Protein AF-A0A2V2RQT9-F1 (afdb_monomer_lite)

Secondary structure (DSSP, 8-state):
--TTTHHHHHHHHHHHHHHHHHHHHHHGGGBT--EEEETTEEEEEEEETTTEEEEEEEEETT-TT-EEEEPPP-TTSSEEE-B-HHHHHHHHT-SEEEE-S-EES-S---TT-EEEESS-EEETTEEEE--SS--EEEEEETTS-EEEEEGGGHHHHTTTEEEEEE---TTS---EEEETTEE--S---TTS--B-EEEEEE-TTS-EEEEEEE----SS--S-TTTSPPPBPHHHHHHHHHHTT-SEEEE---GGG--EEEEETTTTEEEE-S--SSTTSS--BS-EEEEE-----SHHHHHHHHHHHHHHHHHHHHHHHHHHHHHHHHGGGSTTS--TT----HHHHHHHTT--GGGHHHHTTSTTTTTS---GGGSSBTTBSS---SS-HHHHHHHTT---GGGEE-GGGEEE--STT-EEEETTEEEEEEEETTS-EEEEE--S-HHHHHHHHHHHHHHH-TTSB--EEEETT-TT-EEEEPPTTEEES---TTPEE--HHHHHHHHHHTT-----TTTEEEEEEETTEEEEEE---TTTTGGG---SS---S---TT--HHHHHHHHHS-HHHHHHHHHHHHHS-HHHHHHHHHHHHHHHTTSTTS---HHHHHHHHHHHHHHHHHHHHHHHHHHH-TT-SS---HHHHHHHHHHHHHHHHHHHHHHHHHHHHH--

Sequence (681 aa):
MSPKFLPFFRKYFYFNFILVSSLSLNAIELENVWTPLYKGVDYRFLVKNDNIKIHQIRINNNDSDIDIFVTAPLKDGISTEALKPSTFLSQKKAQIVINGSGYSPSNLTPEGVEKICRSLAIYKGKQYAKNEKENAAFVVLKDGKKKIIKMDELPTYKKDISMAMGAWDYGGMKGLLIDNGEISLSTPKKDYEIKARSAIGISEDGGTLYLVVVEGKPRHQSIFKEFVSASFSMFELAQVMQELGCPRAMTLDAGGSSTLVVENILNNQPLVLNVPSDHKGERAVGSHIGIKAKRIESDEQLKIFRKLQENTALFDLLHRSETALNEIYMNKNDLTQLDHDDITPLDQLYERFGVSPYVDSVLNYNEQFEKNGKTFQQCFVKEDKYGLYCENPKILLKKLGIENDNYRIKADDLHYVQEKQGTIKTGSTLAQIYRDTNKIFYFVQSPKSIRNELIGSKLMSLILGPERTADVKIIEDRPEMIAARMIKGFQLKRDLSGKNVIGSADLDIAMDFLGLTNRSGFNIGHIEVNSKTLTPARVDYSYSFLYEEKDLHSNSDTQDPLDLRLLFSTFKKHSRAEILPTLKKIAEMGDEQIFVEVLRCWTVLSEYNNLSFSLKDAFKLASNLLERKELFAKVLSEIKNHQHNKYRIDVSKLKSKEKKWIEKIKEKRKKFSETLSKNGN

pLDDT: mean 75.99, std 21.32, range [26.48, 98.69]

Radius of gyration: 30.53 Å; chains: 1; bounding box: 90×67×76 Å

Foldseek 3Di:
DDPVCVVVVVVLCVVLVVLCVVCVVPLVPQAPDWDDQFVQKTWGWYDDPLFKIKIKIKGQLPDPQKDKAKFAADPVLAWFWQDFQQRVCVVVVFFKKWFFAAWPPRDFDDTRDIIGGQDFWAAQLDTRYHHPLEQWKWFQFPVRQIDIDTPVCCVVCSNGTNTMGTFDDPPSWYFKQAAQLHGDGPDPDPPAPQAWWWKWFAAPVSRMIMIMTIHDAAPFDFPCPNHHNGGDDSNVVSVVRSVVRGNIMGTGYTAQQGWMWGQQPVPRGIDTQYFRNYLLTTGRGRMMMGMHGHHDDDPSSNVVSVSSNSVSVSVNVSNNSSSVVSVVVVVVVVPPDDDPPPPPDPVVVVVVSCPDCVCVVVCVVCVVVVVPDDDPVSLADPLGPFGGPDDDLVVVCVNVVNDLPLQEDAPVQWAFDDDPPQWAQQDPWIFGWTAGPVRWIWGKTQFLALLQQQLVQLLLCLQPNCLQGFHWHAHPVCNSMITTTDRPQWDQDDDCVQAAEALPLSNQVSCLLQVNDPPDSSQKTWHDPDPRYIYIHGGGRSRGPVLCDPDDDDPDPRVQLLDCVSVLVSLVVDKPVSNLVSLVSLLPDDLCSSLVSLSSSVVVQVVDPPNDDDPSNSSVSSVSSVLNSVLSNVVSVVQVVDPPDRIGDDSVVSVVCSVVSVVVSVVSVVVVVVVVVVVPD

Structure (mmCIF, N/CA/C/O backbone):
data_AF-A0A2V2RQT9-F1
#
_entry.id   AF-A0A2V2RQT9-F1
#
loop_
_atom_site.group_PDB
_atom_site.id
_atom_site.type_symbol
_atom_site.label_atom_id
_atom_site.label_alt_id
_atom_site.label_comp_id
_atom_site.label_asym_id
_atom_site.label_entity_id
_atom_site.label_seq_id
_atom_site.pdbx_PDB_ins_code
_atom_site.Cartn_x
_atom_site.Cartn_y
_atom_site.Cartn_z
_atom_site.occupancy
_atom_site.B_iso_or_equiv
_atom_site.auth_seq_id
_atom_site.auth_comp_id
_atom_site.auth_asym_id
_atom_site.auth_atom_id
_atom_site.pdbx_PDB_model_num
ATOM 1 N N . MET A 1 1 ? 19.449 25.835 1.126 1.00 38.97 1 MET A N 1
ATOM 2 C CA . MET A 1 1 ? 19.590 24.636 1.990 1.00 38.97 1 MET A CA 1
ATOM 3 C C . MET A 1 1 ? 21.073 24.428 2.294 1.00 38.97 1 MET A C 1
ATOM 5 O O . MET A 1 1 ? 21.849 24.392 1.351 1.00 38.97 1 MET A O 1
ATOM 9 N N . SER A 1 2 ? 21.481 24.344 3.566 1.00 30.73 2 SER A N 1
ATOM 10 C CA . SER A 1 2 ? 22.893 24.124 3.942 1.00 30.73 2 SER A CA 1
ATOM 11 C C . SER A 1 2 ? 23.447 22.798 3.362 1.00 30.73 2 SER A C 1
ATOM 13 O O . SER A 1 2 ? 22.725 21.793 3.388 1.00 30.73 2 SER A O 1
ATOM 15 N N . PRO A 1 3 ? 24.717 22.747 2.895 1.00 33.91 3 PRO A N 1
ATOM 16 C CA . PRO A 1 3 ? 25.360 21.544 2.342 1.00 33.91 3 PRO A CA 1
ATOM 17 C C . PRO A 1 3 ? 25.381 20.333 3.288 1.00 33.91 3 PRO A C 1
ATOM 19 O O . PRO A 1 3 ? 25.484 19.195 2.833 1.00 33.91 3 PRO A O 1
ATOM 22 N N . LYS A 1 4 ? 25.245 20.557 4.603 1.00 37.53 4 LYS A N 1
ATOM 23 C CA . LYS A 1 4 ? 25.280 19.500 5.625 1.00 37.53 4 LYS A CA 1
ATOM 24 C C . LYS A 1 4 ? 23.975 18.688 5.721 1.00 37.53 4 LYS A C 1
ATOM 26 O O . LYS A 1 4 ? 24.007 17.561 6.198 1.00 37.53 4 LYS A O 1
ATOM 31 N N . PHE A 1 5 ? 22.850 19.203 5.209 1.00 33.25 5 PHE A N 1
ATOM 32 C CA . PHE A 1 5 ? 21.525 18.554 5.299 1.00 33.25 5 PHE A CA 1
ATOM 33 C C . PHE A 1 5 ? 21.096 17.779 4.040 1.00 33.25 5 PHE A C 1
ATOM 35 O O . PHE A 1 5 ? 20.153 16.989 4.081 1.00 33.25 5 PHE A O 1
ATOM 42 N N . LEU A 1 6 ? 21.797 17.966 2.920 1.00 33.69 6 LEU A N 1
ATOM 43 C CA . LEU A 1 6 ? 21.531 17.281 1.649 1.00 33.69 6 LEU A CA 1
ATOM 44 C C . LEU A 1 6 ? 21.689 15.738 1.709 1.00 33.69 6 LEU A C 1
ATOM 46 O O . LEU A 1 6 ? 20.911 15.036 1.060 1.00 33.69 6 LEU A O 1
ATOM 50 N N . PRO A 1 7 ? 22.643 15.172 2.481 1.00 35.53 7 PRO A N 1
ATOM 51 C CA . PRO A 1 7 ? 22.786 13.721 2.628 1.00 35.53 7 PRO A CA 1
ATOM 52 C C . PRO A 1 7 ? 21.650 13.078 3.433 1.00 35.53 7 PRO A C 1
ATOM 54 O O . PRO A 1 7 ? 21.259 11.954 3.131 1.00 35.53 7 PRO A O 1
ATOM 57 N N . PHE A 1 8 ? 21.122 13.792 4.432 1.00 36.94 8 PHE A N 1
ATOM 58 C CA . PHE A 1 8 ? 20.005 13.350 5.269 1.00 36.94 8 PHE A CA 1
ATOM 59 C C . PHE A 1 8 ? 18.717 13.256 4.445 1.00 36.94 8 PHE A C 1
ATOM 61 O O . PHE A 1 8 ? 18.100 12.196 4.381 1.00 36.94 8 PHE A O 1
ATOM 68 N N . PHE A 1 9 ? 18.405 14.315 3.688 1.00 36.09 9 PHE A N 1
ATOM 69 C CA . PHE A 1 9 ? 17.276 14.331 2.754 1.00 36.09 9 PHE A CA 1
ATOM 70 C C . PHE A 1 9 ? 17.376 13.212 1.708 1.00 36.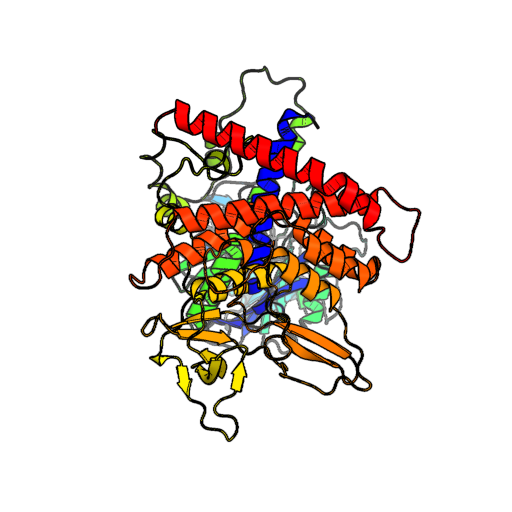09 9 PHE A C 1
ATOM 72 O O . PHE A 1 9 ? 16.396 12.529 1.448 1.00 36.09 9 PHE A O 1
ATOM 79 N N . ARG A 1 10 ? 18.568 12.965 1.143 1.00 37.94 10 ARG A N 1
ATOM 80 C CA . ARG A 1 10 ? 18.771 11.909 0.135 1.00 37.94 10 ARG A CA 1
ATOM 81 C C . ARG A 1 10 ? 18.595 10.493 0.683 1.00 37.94 10 ARG A C 1
ATOM 83 O O . ARG A 1 10 ? 17.988 9.680 -0.002 1.00 37.94 10 ARG A O 1
ATOM 90 N N . LYS A 1 11 ? 19.104 10.194 1.884 1.00 37.12 11 LYS A N 1
ATOM 91 C CA . LYS A 1 11 ? 18.948 8.872 2.522 1.00 37.12 11 LYS A CA 1
ATOM 92 C C . LYS A 1 11 ? 17.490 8.574 2.864 1.00 37.12 11 LYS A C 1
ATOM 94 O O . LYS A 1 11 ? 17.024 7.464 2.636 1.00 37.12 11 LYS A O 1
ATOM 99 N N . TYR A 1 12 ? 16.782 9.583 3.354 1.00 38.97 12 TYR A N 1
ATOM 100 C CA . TYR A 1 12 ? 15.377 9.485 3.716 1.00 38.97 12 TYR A CA 1
ATOM 101 C C . TYR A 1 12 ? 14.455 9.278 2.515 1.00 38.97 12 TYR A C 1
ATOM 103 O O . TYR A 1 12 ? 13.538 8.457 2.551 1.00 38.97 12 TYR A O 1
ATOM 111 N N . PHE A 1 13 ? 14.739 10.004 1.431 1.00 38.22 13 PHE A N 1
ATOM 112 C CA . PHE A 1 13 ? 14.027 9.873 0.167 1.00 38.22 13 PHE A CA 1
ATOM 113 C C . PHE A 1 13 ? 14.284 8.508 -0.469 1.00 38.22 13 PHE A C 1
ATOM 115 O O . PHE A 1 13 ? 13.349 7.876 -0.931 1.00 38.22 13 PHE A O 1
ATOM 122 N N . TYR A 1 14 ? 15.526 8.012 -0.427 1.00 39.66 14 TYR A N 1
ATOM 123 C CA . TYR A 1 14 ? 15.864 6.672 -0.918 1.00 39.66 14 TYR A CA 1
ATOM 124 C C . TYR A 1 14 ? 15.137 5.565 -0.145 1.00 39.66 14 TYR A C 1
ATOM 126 O O . TYR A 1 14 ? 14.605 4.651 -0.762 1.00 39.66 14 TYR A O 1
ATOM 134 N N . PHE A 1 15 ? 15.069 5.657 1.186 1.00 38.34 15 PHE A N 1
ATOM 135 C CA . PHE A 1 15 ? 14.413 4.642 2.016 1.00 38.34 15 PHE A CA 1
ATOM 136 C C . PHE A 1 15 ? 12.899 4.576 1.759 1.00 38.34 15 PHE A C 1
ATOM 138 O O . PHE A 1 15 ? 12.364 3.497 1.517 1.00 38.34 15 PHE A O 1
ATOM 145 N N . ASN A 1 16 ? 12.225 5.730 1.701 1.00 36.94 16 ASN A N 1
ATOM 146 C CA . ASN A 1 16 ? 10.794 5.799 1.392 1.00 36.94 16 ASN A CA 1
ATOM 147 C C . ASN A 1 16 ? 10.492 5.444 -0.075 1.00 36.94 16 ASN A C 1
ATOM 149 O O . ASN A 1 16 ? 9.519 4.751 -0.349 1.00 36.94 16 ASN A O 1
ATOM 153 N N . PHE A 1 17 ? 11.347 5.844 -1.022 1.00 37.59 17 PHE A N 1
ATOM 154 C CA . PHE A 1 17 ? 11.176 5.521 -2.440 1.00 37.59 17 PHE A CA 1
ATOM 155 C C . PHE A 1 17 ? 11.360 4.024 -2.721 1.00 37.59 17 PHE A C 1
ATOM 157 O O . PHE A 1 17 ? 10.607 3.466 -3.514 1.00 37.59 17 PHE A O 1
ATOM 164 N N . ILE A 1 18 ? 12.302 3.346 -2.052 1.00 37.38 18 ILE A N 1
ATOM 165 C CA . ILE A 1 18 ? 12.497 1.889 -2.155 1.00 37.38 18 ILE A CA 1
ATOM 166 C C . ILE A 1 18 ? 11.318 1.129 -1.532 1.00 37.38 18 ILE A C 1
ATOM 168 O O . ILE A 1 18 ? 10.847 0.163 -2.132 1.00 37.38 18 ILE A O 1
ATOM 172 N N . LEU A 1 19 ? 10.791 1.582 -0.389 1.00 35.44 19 LEU A N 1
ATOM 173 C CA . LEU A 1 19 ? 9.598 0.989 0.229 1.00 35.44 19 LEU A CA 1
ATOM 174 C C . LEU A 1 19 ? 8.355 1.141 -0.666 1.00 35.44 19 LEU A C 1
ATOM 176 O O . LEU A 1 19 ? 7.632 0.179 -0.897 1.00 35.44 19 LEU A O 1
ATOM 180 N N . VAL A 1 20 ? 8.143 2.333 -1.236 1.00 35.16 20 VAL A N 1
ATOM 181 C CA . VAL A 1 20 ? 7.023 2.614 -2.152 1.00 35.16 20 VAL A CA 1
ATOM 182 C C . VAL A 1 20 ? 7.145 1.809 -3.438 1.00 35.16 20 VAL A C 1
ATOM 184 O O . VAL A 1 20 ? 6.178 1.186 -3.861 1.00 35.16 20 VAL A O 1
ATOM 187 N N . SER A 1 21 ? 8.315 1.796 -4.077 1.00 32.09 21 SER A N 1
ATOM 188 C CA . SER A 1 21 ? 8.507 1.144 -5.383 1.00 32.09 21 SER A CA 1
ATOM 189 C C . SER A 1 21 ? 8.503 -0.387 -5.331 1.00 32.09 21 SER A C 1
ATOM 191 O O . SER A 1 21 ? 8.134 -1.015 -6.319 1.00 32.09 21 SER A O 1
ATOM 193 N N . SER A 1 22 ? 8.859 -0.998 -4.197 1.00 31.16 22 SER A N 1
ATOM 194 C CA . SER A 1 22 ? 8.800 -2.458 -4.020 1.00 31.16 22 SER A CA 1
ATOM 195 C C . SER A 1 22 ? 7.416 -2.978 -3.606 1.00 31.16 22 SER A C 1
ATOM 197 O O . SER A 1 22 ? 7.084 -4.112 -3.941 1.00 31.16 22 SER A O 1
ATOM 199 N N . LEU A 1 23 ? 6.584 -2.160 -2.947 1.00 37.22 23 LEU A N 1
ATOM 200 C CA . LEU A 1 23 ? 5.270 -2.576 -2.426 1.00 37.22 23 LEU A CA 1
ATOM 201 C C . LEU A 1 23 ? 4.072 -2.036 -3.231 1.00 37.22 23 LEU A C 1
ATOM 203 O O . LEU A 1 23 ? 3.000 -2.642 -3.221 1.00 37.22 23 LEU A O 1
ATOM 207 N N . SER A 1 24 ? 4.249 -0.954 -4.000 1.00 35.88 24 SER A N 1
ATOM 208 C CA . SER A 1 24 ? 3.232 -0.436 -4.939 1.00 35.88 24 SER A CA 1
ATOM 209 C C . SER A 1 24 ? 2.818 -1.447 -6.007 1.00 35.88 24 SER A C 1
ATOM 211 O O . SER A 1 24 ? 1.686 -1.396 -6.471 1.00 35.88 24 SER A O 1
ATOM 213 N N . LEU A 1 25 ? 3.675 -2.415 -6.343 1.00 33.91 25 LEU A N 1
ATOM 214 C CA . LEU A 1 25 ? 3.320 -3.509 -7.251 1.00 33.91 25 LEU A CA 1
ATOM 215 C C . LEU A 1 25 ? 2.227 -4.440 -6.688 1.00 33.91 25 LEU A C 1
ATOM 217 O O . LEU A 1 25 ? 1.512 -5.043 -7.482 1.00 33.91 25 LEU A O 1
ATOM 221 N N . ASN A 1 26 ? 2.052 -4.515 -5.360 1.00 35.12 26 ASN A N 1
ATOM 222 C CA . ASN A 1 26 ? 1.023 -5.342 -4.707 1.00 35.12 26 ASN A CA 1
ATOM 223 C C . ASN A 1 26 ? -0.183 -4.530 -4.195 1.00 35.12 26 ASN A C 1
ATOM 225 O O . ASN A 1 26 ? -1.278 -5.079 -4.073 1.00 35.12 26 ASN A O 1
ATOM 229 N N . ALA A 1 27 ? -0.021 -3.227 -3.931 1.00 39.66 27 ALA A N 1
ATOM 230 C CA . ALA A 1 27 ? -1.112 -2.351 -3.484 1.00 39.66 27 ALA A CA 1
ATOM 231 C C . ALA A 1 27 ? -2.223 -2.168 -4.544 1.00 39.66 27 ALA A C 1
ATOM 233 O O . ALA A 1 27 ? -3.376 -1.916 -4.194 1.00 39.66 27 ALA A O 1
ATOM 234 N N . ILE A 1 28 ? -1.886 -2.349 -5.827 1.00 44.91 28 ILE A N 1
ATOM 235 C CA . ILE A 1 28 ? -2.780 -2.162 -6.984 1.00 44.91 28 ILE A CA 1
ATOM 236 C C . ILE A 1 28 ? -3.925 -3.197 -7.025 1.00 44.91 28 ILE A C 1
ATOM 238 O O . ILE A 1 28 ? -4.977 -2.920 -7.593 1.00 44.91 28 ILE A O 1
ATOM 242 N N . GLU A 1 29 ? -3.793 -4.373 -6.397 1.00 45.19 29 GLU A N 1
ATOM 243 C CA . GLU A 1 29 ? -4.821 -5.429 -6.502 1.00 45.19 29 GLU A CA 1
ATOM 244 C C . GLU A 1 29 ? -6.146 -5.130 -5.767 1.00 45.19 29 GLU A C 1
ATOM 246 O O . GLU A 1 29 ? -7.151 -5.767 -6.076 1.00 45.19 29 GLU A O 1
ATOM 251 N N . LEU A 1 30 ? -6.181 -4.185 -4.815 1.00 51.25 30 LEU A N 1
ATOM 252 C CA . LEU A 1 30 ? -7.407 -3.790 -4.087 1.00 51.25 30 LEU A CA 1
ATOM 253 C C . LEU A 1 30 ? -8.024 -2.480 -4.601 1.00 51.25 30 LEU A C 1
ATOM 255 O O . LEU A 1 30 ? -9.043 -2.017 -4.077 1.00 51.25 30 LEU A O 1
ATOM 259 N N . GLU A 1 31 ? -7.408 -1.858 -5.602 1.00 61.50 31 GLU A N 1
ATOM 260 C CA . GLU A 1 31 ? -7.865 -0.577 -6.110 1.00 61.50 31 GLU A CA 1
ATOM 261 C C . GLU A 1 31 ? -9.130 -0.745 -6.960 1.00 61.50 31 GLU A C 1
ATOM 263 O O . GLU A 1 31 ? -9.191 -1.544 -7.892 1.00 61.50 31 GLU A O 1
ATOM 268 N N . ASN A 1 32 ? -10.164 0.029 -6.626 1.00 79.75 32 ASN A N 1
ATOM 269 C CA . ASN A 1 32 ? -11.441 0.082 -7.334 1.00 79.75 32 ASN A CA 1
ATOM 270 C C . ASN A 1 32 ? -12.230 -1.242 -7.390 1.00 79.75 32 ASN A C 1
ATOM 272 O O . ASN A 1 32 ? -13.081 -1.430 -8.261 1.00 79.75 32 ASN A O 1
ATOM 276 N N . VAL A 1 33 ? -12.025 -2.131 -6.413 1.00 84.62 33 VAL A N 1
ATOM 277 C CA . VAL A 1 33 ? -12.795 -3.375 -6.253 1.00 84.62 33 VAL A CA 1
ATOM 278 C C . VAL A 1 33 ? -13.489 -3.398 -4.889 1.00 84.62 33 VAL A C 1
ATOM 280 O O . VAL A 1 33 ? -12.882 -3.084 -3.866 1.00 84.62 33 VAL A O 1
ATOM 283 N N . TRP A 1 34 ? -14.775 -3.766 -4.864 1.00 92.19 34 TRP A N 1
ATOM 284 C CA . TRP A 1 34 ? -15.489 -4.037 -3.612 1.00 92.19 34 TRP A CA 1
ATOM 285 C C . TRP A 1 34 ? -15.060 -5.394 -3.057 1.00 92.19 34 TRP A C 1
ATOM 287 O O . TRP A 1 34 ? -15.258 -6.419 -3.704 1.00 92.19 34 TRP A O 1
ATOM 297 N N . THR A 1 35 ? -14.488 -5.382 -1.860 1.00 91.81 35 THR A N 1
ATOM 298 C CA . THR A 1 35 ? -13.913 -6.541 -1.179 1.00 91.81 35 THR A CA 1
ATOM 299 C C . THR A 1 35 ? -14.678 -6.809 0.116 1.00 91.81 35 THR A C 1
ATOM 301 O O . THR A 1 35 ? -14.785 -5.892 0.932 1.00 91.81 35 THR A O 1
ATOM 304 N N . PRO A 1 36 ? -15.193 -8.023 0.356 1.00 93.94 36 PRO A N 1
ATOM 305 C CA . PRO A 1 36 ? -15.933 -8.321 1.578 1.00 93.94 36 PRO A CA 1
ATOM 306 C C . PRO A 1 36 ? -15.017 -8.253 2.806 1.00 93.94 36 PRO A C 1
ATOM 308 O O . PRO A 1 36 ? -13.961 -8.880 2.833 1.00 93.94 36 PRO A O 1
ATOM 311 N N . LEU A 1 37 ? -15.404 -7.489 3.835 1.00 94.12 37 LEU A N 1
ATOM 312 C CA . LEU A 1 37 ? -14.700 -7.434 5.129 1.00 94.12 37 LEU A CA 1
ATOM 313 C C . LEU A 1 37 ? -15.399 -8.264 6.206 1.00 94.12 37 LEU A C 1
ATOM 315 O O . LEU A 1 37 ? -14.752 -8.949 6.996 1.00 94.12 37 LEU A O 1
ATOM 319 N N . TYR A 1 38 ? -16.726 -8.181 6.234 1.00 96.56 38 TYR A N 1
ATOM 320 C CA . TYR A 1 38 ? -17.600 -8.870 7.177 1.00 96.56 38 TYR A CA 1
ATOM 321 C C . TYR A 1 38 ? -18.881 -9.265 6.450 1.00 96.56 38 TYR A C 1
ATOM 323 O O . TYR A 1 38 ? -19.155 -8.785 5.349 1.00 96.56 38 TYR A O 1
ATOM 331 N N . LYS A 1 39 ? -19.700 -10.125 7.055 1.00 95.75 39 LYS A N 1
ATOM 332 C CA . LYS A 1 39 ? -20.992 -10.482 6.473 1.00 95.75 39 LYS A CA 1
ATOM 333 C C . LYS A 1 39 ? -21.827 -9.209 6.274 1.00 95.75 39 LYS A C 1
ATOM 335 O O . LYS A 1 39 ? -22.065 -8.472 7.228 1.00 95.75 39 LYS A O 1
ATOM 340 N N . GLY A 1 40 ? -22.235 -8.963 5.028 1.00 95.56 40 GLY A N 1
ATOM 341 C CA . GLY A 1 40 ? -23.015 -7.784 4.649 1.00 95.56 40 GLY A CA 1
ATOM 342 C C . GLY A 1 40 ? -22.223 -6.471 4.639 1.00 95.56 40 GLY A C 1
ATOM 343 O O . GLY A 1 40 ? -22.841 -5.411 4.582 1.00 95.56 40 GLY A O 1
ATOM 344 N N . VAL A 1 41 ? -20.886 -6.514 4.692 1.00 97.81 41 VAL A N 1
ATOM 345 C CA . VAL A 1 41 ? -20.019 -5.330 4.660 1.00 97.81 41 VAL A CA 1
ATOM 346 C C . VAL A 1 41 ? -18.887 -5.529 3.661 1.00 97.81 41 VAL A C 1
ATOM 348 O O . VAL A 1 41 ? -18.031 -6.393 3.858 1.00 97.81 41 VAL A O 1
ATOM 351 N N . ASP A 1 42 ? -18.803 -4.632 2.680 1.00 96.94 42 ASP A N 1
ATOM 352 C CA . ASP A 1 42 ? -17.682 -4.582 1.744 1.00 96.94 42 ASP A CA 1
ATOM 353 C C . ASP A 1 42 ? -16.910 -3.265 1.855 1.00 96.94 42 ASP A C 1
ATOM 355 O O . ASP A 1 42 ? -17.462 -2.213 2.186 1.00 96.94 42 ASP A O 1
ATOM 359 N N . TYR A 1 43 ? -15.629 -3.327 1.513 1.00 96.19 43 TYR A N 1
ATOM 360 C CA . TYR A 1 43 ? -14.686 -2.223 1.468 1.00 96.19 43 TYR A CA 1
ATOM 361 C C . TYR A 1 43 ? -14.171 -1.985 0.055 1.00 96.19 43 TYR A C 1
ATOM 363 O O . TYR A 1 43 ? -13.953 -2.927 -0.701 1.00 96.19 43 TYR A O 1
ATOM 371 N N . ARG A 1 44 ? -13.928 -0.723 -0.287 1.00 92.94 44 ARG A N 1
ATOM 372 C CA . ARG A 1 44 ? -13.279 -0.321 -1.531 1.00 92.94 44 ARG A CA 1
ATOM 373 C C . ARG A 1 44 ? -12.302 0.818 -1.270 1.00 92.94 44 ARG A C 1
ATOM 375 O O . ARG A 1 44 ? -12.648 1.801 -0.614 1.00 92.94 44 ARG A O 1
ATOM 382 N N . PHE A 1 45 ? -11.107 0.691 -1.835 1.00 90.12 45 PHE A N 1
ATOM 383 C CA . PHE A 1 45 ? -10.097 1.743 -1.880 1.00 90.12 45 PHE A CA 1
ATOM 384 C C . PHE A 1 45 ? -10.020 2.331 -3.292 1.00 90.12 45 PHE A C 1
ATOM 386 O O . PHE A 1 45 ? -10.059 1.584 -4.268 1.00 90.12 45 PHE A O 1
ATOM 393 N N . LEU A 1 46 ? -9.931 3.654 -3.416 1.00 84.25 46 LEU A N 1
ATOM 394 C CA . LEU A 1 46 ? -9.840 4.358 -4.698 1.00 84.25 46 LEU A CA 1
ATOM 395 C C . LEU A 1 46 ? -8.723 5.396 -4.655 1.00 84.25 46 LEU A C 1
ATOM 397 O O . LEU A 1 46 ? -8.611 6.122 -3.664 1.00 84.25 46 LEU A O 1
ATOM 401 N N . VAL A 1 47 ? -7.993 5.541 -5.763 1.00 79.62 47 VAL A N 1
ATOM 402 C CA . VAL A 1 47 ? -7.155 6.713 -6.025 1.00 79.62 47 VAL A CA 1
ATOM 403 C C . VAL A 1 47 ? -7.770 7.520 -7.175 1.00 79.62 47 VAL A C 1
ATOM 405 O O . VAL A 1 47 ? -7.914 7.030 -8.291 1.00 79.62 47 VAL A O 1
ATOM 408 N N . LYS A 1 48 ? -8.180 8.769 -6.918 1.00 72.69 48 LYS A N 1
ATOM 409 C CA . LYS A 1 48 ? -8.627 9.723 -7.955 1.00 72.69 48 LYS A CA 1
ATOM 410 C C . LYS A 1 48 ? -7.516 10.734 -8.255 1.00 72.69 48 LYS A C 1
ATOM 412 O O . LYS A 1 48 ? -6.812 11.154 -7.345 1.00 72.69 48 LYS A O 1
ATOM 417 N N . ASN A 1 49 ? -7.390 11.173 -9.509 1.00 66.81 49 ASN A N 1
ATOM 418 C CA . ASN A 1 49 ? -6.436 12.215 -9.935 1.00 66.81 49 ASN A CA 1
ATOM 419 C C . ASN A 1 49 ? -4.979 11.955 -9.487 1.00 66.81 49 ASN A C 1
ATOM 421 O O . ASN A 1 49 ? -4.287 12.878 -9.063 1.00 66.81 49 ASN A O 1
ATOM 425 N N . ASP A 1 50 ? -4.548 10.690 -9.535 1.00 55.25 50 ASP A N 1
ATOM 426 C CA . ASP A 1 50 ? -3.209 10.183 -9.184 1.00 55.25 50 ASP A CA 1
ATOM 427 C C . ASP A 1 50 ? -2.770 10.345 -7.718 1.00 55.25 50 ASP A C 1
ATOM 429 O O . ASP A 1 50 ? -1.735 9.810 -7.321 1.00 55.25 50 ASP A O 1
ATOM 433 N N . ASN A 1 51 ? -3.545 11.040 -6.880 1.00 69.31 51 ASN A N 1
ATOM 434 C CA . ASN A 1 51 ? -3.168 11.276 -5.492 1.00 69.31 51 ASN A CA 1
ATOM 435 C C . ASN A 1 51 ? -4.334 11.473 -4.519 1.00 69.31 51 ASN A C 1
ATOM 437 O O . ASN A 1 51 ? -4.073 11.857 -3.401 1.00 69.31 51 ASN A O 1
ATOM 441 N N . ILE A 1 52 ? -5.604 11.260 -4.847 1.00 76.00 52 ILE A N 1
ATOM 442 C CA . ILE A 1 52 ? -6.703 11.417 -3.875 1.00 76.00 52 ILE A CA 1
ATOM 443 C C . ILE A 1 52 ? -7.126 10.043 -3.398 1.00 76.00 52 ILE A C 1
ATOM 445 O O . ILE A 1 52 ? -7.747 9.298 -4.151 1.00 76.00 52 ILE A O 1
ATOM 449 N N . LYS A 1 53 ? -6.834 9.726 -2.140 1.00 85.44 53 LYS A N 1
ATOM 450 C CA . LYS A 1 53 ? -7.133 8.420 -1.552 1.00 85.44 53 LYS A CA 1
ATOM 451 C C . LYS A 1 53 ? -8.482 8.426 -0.846 1.00 85.44 53 LYS A C 1
ATOM 453 O O . LYS A 1 53 ? -8.728 9.236 0.051 1.00 85.44 53 LYS A O 1
ATOM 458 N N . ILE A 1 54 ? -9.357 7.519 -1.265 1.00 90.75 54 ILE A N 1
ATOM 459 C CA . ILE A 1 54 ? -10.736 7.424 -0.792 1.00 90.75 54 ILE A CA 1
ATOM 460 C C . ILE A 1 54 ? -10.992 6.004 -0.299 1.00 90.75 54 ILE A C 1
ATOM 462 O O . ILE A 1 54 ? -10.807 5.029 -1.027 1.00 90.75 54 ILE A O 1
ATOM 466 N N . HIS A 1 55 ? -11.472 5.908 0.931 1.00 94.94 55 HIS A N 1
ATOM 467 C CA . HIS A 1 55 ? -11.865 4.678 1.599 1.00 94.94 55 HIS A CA 1
ATOM 468 C C . HIS A 1 55 ? -13.383 4.643 1.678 1.00 94.94 55 HIS A C 1
ATOM 470 O O . HIS A 1 55 ? -14.005 5.592 2.159 1.00 94.94 55 HIS A O 1
ATOM 476 N N . GLN A 1 56 ? -13.985 3.562 1.199 1.00 97.62 56 GLN A N 1
ATOM 477 C CA . GLN A 1 56 ? -15.432 3.411 1.158 1.00 97.62 56 GLN A CA 1
ATOM 478 C C . GLN A 1 56 ? -15.833 2.088 1.786 1.00 97.62 56 GLN A C 1
ATOM 480 O O . GLN A 1 56 ? -15.266 1.045 1.472 1.00 97.62 56 GLN A O 1
ATOM 485 N N . ILE A 1 57 ? -16.844 2.133 2.641 1.00 98.25 57 ILE A N 1
ATOM 486 C CA . ILE A 1 57 ? -17.515 0.958 3.183 1.00 98.25 57 ILE A CA 1
ATOM 487 C C . ILE A 1 57 ? -18.957 1.003 2.702 1.00 98.25 57 ILE A C 1
ATOM 489 O O . ILE A 1 57 ? -19.609 2.042 2.810 1.00 98.25 57 ILE A O 1
ATOM 493 N N . ARG A 1 58 ? -19.458 -0.120 2.190 1.00 97.62 58 ARG A N 1
ATOM 494 C CA . ARG A 1 58 ? -20.884 -0.321 1.935 1.00 97.62 58 ARG A CA 1
ATOM 495 C C . ARG A 1 58 ? -21.408 -1.413 2.853 1.00 97.62 58 ARG A C 1
ATOM 497 O O . ARG A 1 58 ? -20.755 -2.435 3.041 1.00 97.62 58 ARG A O 1
ATOM 504 N N . ILE A 1 59 ? -22.573 -1.171 3.429 1.00 97.75 59 ILE A N 1
ATOM 505 C CA . ILE A 1 59 ? -23.169 -1.984 4.484 1.00 97.75 59 ILE A CA 1
ATOM 506 C C . ILE A 1 59 ? -24.586 -2.330 4.049 1.00 97.75 59 ILE A C 1
ATOM 508 O O . ILE A 1 59 ? -25.364 -1.426 3.740 1.00 97.75 59 ILE A O 1
ATOM 512 N N . ASN A 1 60 ? -24.933 -3.614 4.053 1.00 95.44 60 ASN A N 1
ATOM 513 C CA . ASN A 1 60 ? -26.301 -4.065 3.846 1.00 95.44 60 ASN A CA 1
ATOM 514 C C . ASN A 1 60 ? -27.171 -3.606 5.025 1.00 95.44 60 ASN A C 1
ATOM 516 O O . ASN A 1 60 ? -27.149 -4.180 6.109 1.00 95.44 60 ASN A O 1
ATOM 520 N N . ASN A 1 61 ? -27.961 -2.561 4.810 1.00 88.19 61 ASN A N 1
ATOM 521 C CA . ASN A 1 61 ? -28.782 -1.923 5.832 1.00 88.19 61 ASN A CA 1
ATOM 522 C C . ASN A 1 61 ? -29.889 -2.844 6.379 1.00 88.19 61 ASN A C 1
ATOM 524 O O . ASN A 1 61 ? -30.408 -2.600 7.470 1.00 88.19 61 ASN A O 1
ATOM 528 N N . ASN A 1 62 ? -30.234 -3.890 5.621 1.00 88.44 62 ASN A N 1
ATOM 529 C CA . ASN A 1 62 ? -31.292 -4.847 5.931 1.00 88.44 62 ASN A CA 1
ATOM 530 C C . ASN A 1 62 ? -30.769 -6.158 6.549 1.00 88.44 62 ASN A C 1
ATOM 532 O O . ASN A 1 62 ? -31.576 -7.033 6.860 1.00 88.44 62 ASN A O 1
ATOM 536 N N . ASP A 1 63 ? -29.452 -6.330 6.711 1.00 91.00 63 ASP A N 1
ATOM 537 C CA . ASP A 1 63 ? -28.901 -7.537 7.336 1.00 91.00 63 ASP A CA 1
ATOM 538 C C . ASP A 1 63 ? -29.140 -7.510 8.854 1.00 91.00 63 ASP A C 1
ATOM 540 O O . ASP A 1 63 ? -28.766 -6.560 9.545 1.00 91.00 63 ASP A O 1
ATOM 544 N N . SER A 1 64 ? -29.763 -8.565 9.384 1.00 89.06 64 SER A N 1
ATOM 545 C CA . SER A 1 64 ? -30.060 -8.697 10.813 1.00 89.06 64 SER A CA 1
ATOM 546 C C . SER A 1 64 ? -28.811 -8.853 11.681 1.00 89.06 64 SER A C 1
ATOM 548 O O . SER A 1 64 ? -28.883 -8.623 12.885 1.00 89.06 64 SER A O 1
ATOM 550 N N . ASP A 1 65 ? -27.676 -9.240 11.088 1.00 91.25 65 ASP A N 1
ATOM 551 C CA . ASP A 1 65 ? -26.394 -9.367 11.789 1.00 91.25 65 ASP A CA 1
ATOM 552 C C . ASP A 1 65 ? -25.650 -8.022 11.910 1.00 91.25 65 ASP A C 1
ATOM 554 O O . ASP A 1 65 ? -24.522 -7.990 12.411 1.00 91.25 65 ASP A O 1
ATOM 558 N N . ILE A 1 66 ? -26.258 -6.918 11.453 1.00 94.44 66 ILE A N 1
ATOM 559 C CA . ILE A 1 66 ? -25.661 -5.581 11.460 1.00 94.44 66 ILE A CA 1
ATOM 560 C C . ILE A 1 66 ? -26.371 -4.668 12.462 1.00 94.44 66 ILE A C 1
ATOM 562 O O . ILE A 1 66 ? -27.517 -4.249 12.277 1.00 94.44 66 ILE A O 1
ATOM 566 N N . ASP A 1 67 ? -25.631 -4.287 13.503 1.00 94.06 67 ASP A N 1
ATOM 567 C CA . ASP A 1 67 ? -26.056 -3.311 14.508 1.00 94.06 67 ASP A CA 1
ATOM 568 C C . ASP A 1 67 ? -25.187 -2.052 14.424 1.00 94.06 67 ASP A C 1
ATOM 570 O O . ASP A 1 67 ? -23.967 -2.132 14.281 1.00 94.06 67 ASP A O 1
ATOM 574 N N . ILE A 1 68 ? -25.817 -0.881 14.506 1.00 95.19 68 ILE A N 1
ATOM 575 C CA . ILE A 1 68 ? -25.149 0.418 14.373 1.00 95.19 68 ILE A CA 1
ATOM 576 C C . ILE A 1 68 ? -25.470 1.249 15.597 1.00 95.19 68 ILE A C 1
ATOM 578 O O . ILE A 1 68 ? -26.635 1.431 15.945 1.00 95.19 68 ILE A O 1
ATOM 582 N N . PHE A 1 69 ? -24.437 1.820 16.204 1.00 96.06 69 PHE A N 1
ATOM 583 C CA . PHE A 1 69 ? -24.568 2.623 17.405 1.00 96.06 69 PHE A CA 1
ATOM 584 C C . PHE A 1 69 ? -23.679 3.863 17.367 1.00 96.06 69 PHE A C 1
ATOM 586 O O . PHE A 1 69 ? -22.709 3.948 16.617 1.00 96.06 69 PHE A O 1
ATOM 593 N N . VAL A 1 70 ? -24.027 4.841 18.198 1.00 96.62 70 VAL A N 1
ATOM 594 C CA . VAL A 1 70 ? -23.284 6.096 18.355 1.00 96.62 70 VAL A CA 1
ATOM 595 C C . VAL A 1 70 ? -22.660 6.181 19.745 1.00 96.62 70 VAL A C 1
ATOM 597 O O . VAL A 1 70 ? -22.986 5.391 20.636 1.00 96.62 70 VAL A O 1
ATOM 600 N N . THR A 1 71 ? -21.753 7.135 19.948 1.00 96.56 71 THR A N 1
ATOM 601 C CA . THR A 1 71 ? -21.175 7.413 21.270 1.00 96.56 71 THR A CA 1
ATOM 602 C C . THR A 1 71 ? -22.266 7.683 22.311 1.00 96.56 71 THR A C 1
ATOM 604 O O . THR A 1 71 ? -23.189 8.458 22.084 1.00 96.56 71 THR A O 1
ATOM 607 N N . ALA A 1 72 ? -22.161 7.021 23.461 1.00 96.38 72 ALA A N 1
ATOM 608 C CA . ALA A 1 72 ? -23.029 7.267 24.605 1.00 96.38 72 ALA A CA 1
ATOM 609 C C . ALA A 1 72 ? -22.496 8.451 25.427 1.00 96.38 72 ALA A C 1
ATOM 611 O O . ALA A 1 72 ? -21.273 8.592 25.528 1.00 96.38 72 ALA A O 1
ATOM 612 N N . PRO A 1 73 ? -23.367 9.259 26.057 1.00 96.81 73 PRO A N 1
ATOM 613 C CA . PRO A 1 73 ? -22.909 10.267 26.997 1.00 96.81 73 PRO A CA 1
ATOM 614 C C . PRO A 1 73 ? -22.324 9.616 28.257 1.00 96.81 73 PRO A C 1
ATOM 616 O O . PRO A 1 73 ? -22.663 8.480 28.612 1.00 96.81 73 PRO A O 1
ATOM 619 N N . LEU A 1 74 ? -21.472 10.365 28.948 1.00 96.06 74 LEU A N 1
ATOM 620 C CA . LEU A 1 74 ? -20.997 10.061 30.289 1.00 96.06 74 LEU A CA 1
ATOM 621 C C . LEU A 1 74 ? -22.148 10.145 31.306 1.00 96.06 74 LEU A C 1
ATOM 623 O O . LEU A 1 74 ? -23.305 10.418 30.975 1.00 96.06 74 LEU A O 1
ATOM 627 N N . LYS A 1 75 ? -21.842 9.852 32.576 1.00 93.56 75 LYS A N 1
ATOM 628 C CA . LYS A 1 75 ? -22.845 9.792 33.655 1.00 93.56 75 LYS A CA 1
ATOM 629 C C . LYS A 1 75 ? -23.582 11.116 33.874 1.00 93.56 75 LYS A C 1
ATOM 631 O O . LYS A 1 75 ? -24.721 11.092 34.330 1.00 93.56 75 LYS A O 1
ATOM 636 N N . ASP A 1 76 ? -22.955 12.239 33.534 1.00 92.12 76 ASP A N 1
ATOM 637 C CA . ASP A 1 76 ? -23.569 13.569 33.575 1.00 92.12 76 ASP A CA 1
ATOM 638 C C . ASP A 1 76 ? -24.706 13.741 32.546 1.00 92.12 76 ASP A C 1
ATOM 640 O O . ASP A 1 76 ? -25.521 14.656 32.653 1.00 92.12 76 ASP A O 1
ATOM 644 N N . GLY A 1 77 ? -24.800 12.836 31.566 1.00 91.88 77 GLY A N 1
ATOM 645 C CA . GLY A 1 77 ? -25.802 12.850 30.514 1.00 91.88 77 GLY A CA 1
ATOM 646 C C . GLY A 1 77 ? -25.622 13.967 29.489 1.00 91.88 77 GLY A C 1
ATOM 647 O O . GLY A 1 77 ? -26.595 14.251 28.793 1.00 91.88 77 GLY A O 1
ATOM 648 N N . ILE A 1 78 ? -24.441 14.593 29.410 1.00 91.38 78 ILE A N 1
ATOM 649 C CA . ILE A 1 78 ? -24.139 15.724 28.516 1.00 91.38 78 ILE A CA 1
ATOM 650 C C . ILE A 1 78 ? -22.797 15.516 27.812 1.00 91.38 78 ILE A C 1
ATOM 652 O O . ILE A 1 78 ? -22.715 15.646 26.587 1.00 91.38 78 ILE A O 1
ATOM 656 N N . SER A 1 79 ? -21.741 15.220 28.567 1.00 94.31 79 SER A N 1
ATOM 657 C CA . SER A 1 79 ? -20.400 15.058 28.018 1.00 94.31 79 SER A CA 1
ATOM 658 C C . SER A 1 79 ? -20.187 13.654 27.453 1.00 94.31 79 SER A C 1
ATOM 660 O O . SER A 1 79 ? -20.991 12.739 27.610 1.00 94.31 79 SER A O 1
ATOM 662 N N . THR A 1 80 ? -19.093 13.499 26.727 1.00 96.12 80 THR A N 1
ATOM 663 C CA . THR A 1 80 ? -18.614 12.275 26.087 1.00 96.12 80 THR A CA 1
ATOM 664 C C . THR A 1 80 ? -17.134 12.140 26.387 1.00 96.12 80 THR A C 1
ATOM 666 O O . THR A 1 80 ? -16.444 13.138 26.581 1.00 96.12 80 THR A O 1
ATOM 669 N N . GLU A 1 81 ? -16.633 10.917 26.412 1.00 95.50 81 GLU A N 1
ATOM 670 C CA . GLU A 1 81 ? -15.204 10.684 26.572 1.00 95.50 81 GLU A CA 1
ATOM 671 C C . GLU A 1 81 ? -14.484 10.893 25.237 1.00 95.50 81 GLU A C 1
ATOM 673 O O . GLU A 1 81 ? -14.909 10.366 24.206 1.00 95.50 81 GLU A O 1
ATOM 678 N N . ALA A 1 82 ? -13.389 11.653 25.250 1.00 96.12 82 ALA A N 1
ATOM 679 C CA . ALA A 1 82 ? -12.471 11.721 24.127 1.00 96.12 82 ALA A CA 1
ATOM 680 C C . ALA A 1 82 ? -11.831 10.351 23.923 1.00 96.12 82 ALA A C 1
ATOM 682 O O . ALA A 1 82 ? -11.001 9.932 24.727 1.00 96.12 82 ALA A O 1
ATOM 683 N N . LEU A 1 83 ? -12.189 9.676 22.839 1.00 96.88 83 LEU A N 1
ATOM 684 C CA . LEU A 1 83 ? -11.597 8.397 22.472 1.00 96.88 83 LEU A CA 1
ATOM 685 C C . LEU A 1 83 ? -11.106 8.472 21.040 1.00 96.88 83 LEU A C 1
ATOM 687 O O . LEU A 1 83 ? -11.684 9.148 20.191 1.00 96.88 83 LEU A O 1
ATOM 691 N N . LYS A 1 84 ? -10.002 7.796 20.780 1.00 97.31 84 LYS A N 1
ATOM 692 C CA . LYS A 1 84 ? -9.591 7.459 19.431 1.00 97.31 84 LYS A CA 1
ATOM 693 C C . LYS A 1 84 ? -10.584 6.442 18.855 1.00 97.31 84 LYS A C 1
ATOM 695 O O . LYS A 1 84 ? -11.006 5.544 19.591 1.00 97.31 84 LYS A O 1
ATOM 700 N N . PRO A 1 85 ? -10.941 6.517 17.563 1.00 98.00 85 PRO A N 1
ATOM 701 C CA . PRO A 1 85 ? -11.762 5.493 16.922 1.00 98.00 85 PRO A CA 1
ATOM 702 C C . PRO A 1 85 ? -11.248 4.055 17.116 1.00 98.00 85 PRO A C 1
ATOM 704 O O . PRO A 1 85 ? -12.063 3.163 17.351 1.00 98.00 85 PRO A O 1
ATOM 707 N N . SER A 1 86 ? -9.932 3.822 17.143 1.00 96.88 86 SER A N 1
ATOM 708 C CA . SER A 1 86 ? -9.333 2.521 17.489 1.00 96.88 86 SER A CA 1
ATOM 709 C C . SER A 1 86 ? -9.620 2.072 18.927 1.00 96.88 86 SER A C 1
ATOM 711 O O . SER A 1 86 ? -10.054 0.938 19.150 1.00 96.88 86 SER A O 1
ATOM 713 N N . THR A 1 87 ? -9.463 2.960 19.908 1.00 97.75 87 THR A N 1
ATOM 714 C CA . THR A 1 87 ? -9.811 2.690 21.309 1.00 97.75 87 THR A CA 1
ATOM 715 C C . THR A 1 87 ? -11.308 2.435 21.461 1.00 97.75 87 THR A C 1
ATOM 717 O O . THR A 1 87 ? -11.713 1.489 22.140 1.00 97.75 87 THR A O 1
ATOM 720 N N . PHE A 1 88 ? -12.148 3.229 20.791 1.00 98.06 88 PHE A N 1
ATOM 721 C CA . PHE A 1 88 ? -13.597 3.045 20.786 1.00 98.06 88 PHE A CA 1
ATOM 722 C C . PHE A 1 88 ? -13.990 1.683 20.196 1.00 98.06 88 PHE A C 1
ATOM 724 O O . PHE A 1 88 ? -14.831 0.991 20.775 1.00 98.06 88 PHE A O 1
ATOM 731 N N . LEU A 1 89 ? -13.349 1.263 19.098 1.00 98.38 89 LEU A N 1
ATOM 732 C CA . LEU A 1 89 ? -13.555 -0.047 18.476 1.00 98.38 89 LEU A CA 1
ATOM 733 C C . LEU A 1 89 ? -13.305 -1.174 19.480 1.00 98.38 89 LEU A C 1
ATOM 735 O O . LEU A 1 89 ? -14.195 -2.000 19.704 1.00 98.38 89 LEU A O 1
ATOM 739 N N . SER A 1 90 ? -12.146 -1.154 20.144 1.00 97.12 90 SER A N 1
ATOM 740 C CA . SER A 1 90 ? -11.771 -2.145 21.159 1.00 97.12 90 SER A CA 1
ATOM 741 C C . SER A 1 90 ? -12.728 -2.149 22.351 1.00 97.12 90 SER A C 1
ATOM 743 O O . SER A 1 90 ? -13.243 -3.199 22.739 1.00 97.12 90 SER A O 1
ATOM 745 N N . GLN A 1 91 ? -13.025 -0.976 22.922 1.00 96.44 91 GLN A N 1
ATOM 746 C CA . GLN A 1 91 ? -13.888 -0.866 24.102 1.00 96.44 91 GLN A CA 1
ATOM 747 C C . GLN A 1 91 ? -15.321 -1.334 23.832 1.00 96.44 91 GLN A C 1
ATOM 749 O O . GLN A 1 91 ? -15.971 -1.905 24.711 1.00 96.44 91 GLN A O 1
ATOM 754 N N . LYS A 1 92 ? -15.845 -1.066 22.631 1.00 96.69 92 LYS A N 1
ATOM 755 C CA . LYS A 1 92 ? -17.225 -1.409 22.260 1.00 96.69 92 LYS A CA 1
ATOM 756 C C . LYS A 1 92 ? -17.342 -2.753 21.543 1.00 96.69 92 LYS A C 1
ATOM 758 O O . LYS A 1 92 ? -18.469 -3.180 21.279 1.00 96.69 92 LYS A O 1
ATOM 763 N N . LYS A 1 93 ? -16.212 -3.431 21.294 1.00 96.06 93 LYS A N 1
ATOM 764 C CA . LYS A 1 93 ? -16.121 -4.686 20.531 1.00 96.06 93 LYS A CA 1
ATOM 765 C C . LYS A 1 93 ? -16.835 -4.561 19.181 1.00 96.06 93 LYS A C 1
ATOM 767 O O . LYS A 1 93 ? -17.685 -5.382 18.841 1.00 96.06 93 LYS A O 1
ATOM 772 N N . ALA A 1 94 ? -16.570 -3.454 18.491 1.00 97.62 94 ALA A N 1
ATOM 773 C CA . ALA A 1 94 ? -17.105 -3.184 17.163 1.00 97.62 94 ALA A CA 1
ATOM 774 C C . ALA A 1 94 ? -16.222 -3.828 16.090 1.00 97.62 94 ALA A C 1
ATOM 776 O O . ALA A 1 94 ? -15.044 -4.081 16.324 1.00 97.62 94 ALA A O 1
ATOM 777 N N . GLN A 1 95 ? -16.781 -4.031 14.901 1.00 97.69 95 GLN A N 1
ATOM 778 C CA . GLN A 1 95 ? -16.029 -4.478 13.728 1.00 97.69 95 GLN A CA 1
ATOM 779 C C . GLN A 1 95 ? -15.564 -3.302 12.877 1.00 97.69 95 GLN A C 1
ATOM 781 O O . GLN A 1 95 ? -14.555 -3.406 12.185 1.00 97.69 95 GLN A O 1
ATOM 786 N N . ILE A 1 96 ? -16.296 -2.187 12.910 1.00 98.50 96 ILE A N 1
ATOM 787 C CA . ILE A 1 96 ? -15.986 -0.985 12.135 1.00 98.50 96 ILE A CA 1
ATOM 788 C C . ILE A 1 96 ? -16.316 0.232 12.989 1.00 98.50 96 ILE A C 1
ATOM 790 O O . ILE A 1 96 ? -17.351 0.263 13.659 1.00 98.50 96 ILE A O 1
ATOM 794 N N . VAL A 1 97 ? -15.454 1.240 12.950 1.00 98.69 97 VAL A N 1
ATOM 795 C CA . VAL A 1 97 ? -15.691 2.544 13.565 1.00 98.69 97 VAL A CA 1
ATOM 796 C C . VAL A 1 97 ? -15.258 3.637 12.601 1.00 98.69 97 VAL A C 1
ATOM 798 O O . VAL A 1 97 ? -14.165 3.588 12.045 1.00 98.69 97 VAL A O 1
ATOM 801 N N . ILE A 1 98 ? -16.110 4.642 12.433 1.00 98.56 98 ILE A N 1
ATOM 802 C CA . ILE A 1 98 ? -15.767 5.917 11.801 1.00 98.56 98 ILE A CA 1
ATOM 803 C C . ILE A 1 98 ? -15.967 7.041 12.821 1.00 98.56 98 ILE A C 1
ATOM 805 O O . ILE A 1 98 ? -16.796 6.933 13.734 1.00 98.56 98 ILE A O 1
ATOM 809 N N . ASN A 1 99 ? -15.209 8.127 12.692 1.00 97.38 99 ASN A N 1
ATOM 810 C CA . ASN A 1 99 ? -15.453 9.331 13.483 1.00 97.38 99 ASN A CA 1
ATOM 811 C C . ASN A 1 99 ? -16.879 9.874 13.282 1.00 97.38 99 ASN A C 1
ATOM 813 O O . ASN A 1 99 ? -17.506 9.646 12.253 1.00 97.38 99 ASN A O 1
ATOM 817 N N . GLY A 1 100 ? -17.382 10.609 14.270 1.00 94.56 100 GLY A N 1
ATOM 818 C CA . GLY A 1 100 ? -18.710 11.212 14.247 1.00 94.56 100 GLY A CA 1
ATOM 819 C C . GLY A 1 100 ? -18.702 12.714 13.961 1.00 94.56 100 GLY A C 1
ATOM 820 O O . GLY A 1 100 ? -17.854 13.233 13.235 1.00 94.56 100 GLY A O 1
ATOM 821 N N . SER A 1 101 ? -19.662 13.422 14.544 1.00 91.62 101 SER A N 1
ATOM 822 C CA . SER A 1 101 ? -19.814 14.878 14.516 1.00 91.62 101 SER A CA 1
ATOM 823 C C . SER A 1 101 ? -18.760 15.655 15.304 1.00 91.62 101 SER A C 1
ATOM 825 O O . SER A 1 101 ? -18.034 15.120 16.148 1.00 91.62 101 SER A O 1
ATOM 827 N N . GLY A 1 102 ? -18.740 16.970 15.076 1.00 89.38 102 GLY A N 1
ATOM 828 C CA . GLY A 1 102 ? -17.858 17.895 15.772 1.00 89.38 102 GLY A CA 1
ATOM 829 C C . GLY A 1 102 ? -18.142 18.007 17.266 1.00 89.38 102 GLY A C 1
ATOM 830 O O . GLY A 1 102 ? -19.239 17.743 17.761 1.00 89.38 102 GLY A O 1
ATOM 831 N N . TYR A 1 103 ? -17.122 18.441 17.995 1.00 91.38 103 TYR A N 1
ATOM 832 C CA . TYR A 1 103 ? -17.109 18.451 19.452 1.00 91.38 103 TYR A CA 1
ATOM 833 C C . TYR A 1 103 ? -16.309 19.639 20.007 1.00 91.38 103 TYR A C 1
ATOM 835 O O . TYR A 1 103 ? -15.595 20.342 19.286 1.00 91.38 103 TYR A O 1
ATOM 843 N N . SER A 1 104 ? -16.442 19.871 21.312 1.00 89.00 104 SER A N 1
ATOM 844 C CA . SER A 1 104 ? -15.696 20.863 22.085 1.00 89.00 104 SER A CA 1
ATOM 845 C C . SER A 1 104 ? -15.003 20.196 23.274 1.00 89.00 104 SER A C 1
ATOM 847 O O . SER A 1 104 ? -15.660 19.413 23.949 1.00 89.00 104 SER A O 1
ATOM 849 N N . PRO A 1 105 ? -13.743 20.526 23.584 1.00 88.62 105 PRO A N 1
ATOM 850 C CA . PRO A 1 105 ? -12.865 21.394 22.808 1.00 88.62 105 PRO A CA 1
ATOM 851 C C . PRO A 1 105 ? -12.332 20.664 21.551 1.00 88.62 105 PRO A C 1
ATOM 853 O O . PRO A 1 105 ? -12.191 19.438 21.536 1.00 88.62 105 PRO A O 1
ATOM 856 N N . SER A 1 106 ? -12.111 21.411 20.461 1.00 79.75 106 SER A N 1
ATOM 857 C CA . SER A 1 106 ? -11.782 20.868 19.124 1.00 79.75 106 SER A CA 1
ATOM 858 C C . SER A 1 106 ? -10.280 20.702 18.858 1.00 79.75 106 SER A C 1
ATOM 860 O O . SER A 1 106 ? -9.882 20.224 17.798 1.00 79.75 106 SER A O 1
ATOM 862 N N . ASN A 1 107 ? -9.440 21.133 19.796 1.00 77.06 107 ASN A N 1
ATOM 863 C CA . ASN A 1 107 ? -7.993 20.942 19.782 1.00 77.06 107 ASN A CA 1
ATOM 864 C C . ASN A 1 107 ? -7.608 19.479 20.073 1.00 77.06 107 ASN A C 1
ATOM 866 O O . ASN A 1 107 ? -8.425 18.668 20.518 1.00 77.06 107 ASN A O 1
ATOM 870 N N . LEU A 1 108 ? -6.339 19.156 19.808 1.00 80.50 108 LEU A N 1
ATOM 871 C CA . LEU A 1 108 ? -5.722 17.886 20.185 1.00 80.50 108 LEU A CA 1
ATOM 872 C C . LEU A 1 108 ? -5.744 17.752 21.713 1.00 80.50 108 LEU A C 1
ATOM 874 O O . LEU A 1 108 ? -5.040 18.480 22.409 1.00 80.50 108 LEU A O 1
ATOM 878 N N . THR A 1 109 ? -6.558 16.830 22.220 1.00 84.38 109 THR A N 1
ATOM 879 C CA . THR A 1 109 ? -6.622 16.470 23.641 1.00 84.38 109 THR A CA 1
ATOM 880 C C . THR A 1 109 ? -6.229 15.003 23.818 1.00 84.38 109 THR A C 1
ATOM 882 O O . THR A 1 109 ? -6.478 14.212 22.904 1.00 84.38 109 THR A O 1
ATOM 885 N N . PRO A 1 110 ? -5.662 14.615 24.973 1.00 88.25 110 PRO A N 1
ATOM 886 C CA . PRO A 1 110 ? -5.512 13.209 25.341 1.00 88.25 110 PRO A CA 1
ATOM 887 C C . PRO A 1 110 ? -6.853 12.457 25.347 1.00 88.25 110 PRO A C 1
ATOM 889 O O . PRO A 1 110 ? -7.920 13.077 25.422 1.00 88.25 110 PRO A O 1
ATOM 892 N N . GLU A 1 111 ? -6.789 11.126 25.287 1.00 92.75 111 GLU A N 1
ATOM 893 C CA . GLU A 1 111 ? -7.956 10.279 25.553 1.00 92.75 111 GLU A CA 1
ATOM 894 C C . GLU A 1 111 ? -8.409 10.403 27.015 1.00 92.75 111 GLU A C 1
ATOM 896 O O . GLU A 1 111 ? -7.631 10.795 27.885 1.00 92.75 111 GLU A O 1
ATOM 901 N N . GLY A 1 112 ? -9.682 10.113 27.280 1.00 92.31 112 GLY A N 1
ATOM 902 C CA . GLY A 1 112 ? -10.284 10.221 28.613 1.00 92.31 112 GLY A CA 1
ATOM 903 C C . GLY A 1 112 ? -10.759 11.630 28.986 1.00 92.31 112 GLY A C 1
ATOM 904 O O . GLY A 1 112 ? -11.540 11.790 29.919 1.00 92.31 112 GLY A O 1
ATOM 905 N N . VAL A 1 113 ? -10.339 12.664 28.249 1.00 94.50 113 VAL A N 1
ATOM 906 C CA . VAL A 1 113 ? -10.796 14.044 28.478 1.00 94.50 113 VAL A CA 1
ATOM 907 C C . VAL A 1 113 ? -12.265 14.189 28.088 1.00 94.50 113 VAL A C 1
ATOM 909 O O . VAL A 1 113 ? -12.683 13.735 27.024 1.00 94.50 113 VAL A O 1
ATOM 912 N N . GLU A 1 114 ? -13.050 14.876 28.912 1.00 95.50 114 GLU A N 1
ATOM 913 C CA . GLU A 1 114 ? -14.450 15.158 28.602 1.00 95.50 114 GLU A CA 1
ATOM 914 C C . GLU A 1 114 ? -14.585 16.089 27.387 1.00 95.50 114 GLU A C 1
ATOM 916 O O . GLU A 1 114 ? -13.902 17.109 27.244 1.00 95.50 114 GLU A O 1
ATOM 921 N N . LYS A 1 115 ? -15.505 15.734 26.493 1.00 94.19 115 LYS A N 1
ATOM 922 C CA . LYS A 1 115 ? -15.875 16.491 25.301 1.00 94.19 115 LYS A CA 1
ATOM 923 C C . LYS A 1 115 ? -17.382 16.662 25.226 1.00 94.19 115 LYS A C 1
ATOM 925 O O . LYS A 1 115 ? -18.144 15.797 25.638 1.00 94.19 115 LYS A O 1
ATOM 930 N N . ILE A 1 116 ? -17.823 17.755 24.624 1.00 92.75 116 ILE A N 1
ATOM 931 C CA . ILE A 1 116 ? -19.236 18.043 24.369 1.00 92.75 116 ILE A CA 1
ATOM 932 C C . ILE A 1 116 ? -19.483 17.933 22.868 1.00 92.75 116 ILE A C 1
ATOM 934 O O . ILE A 1 116 ? -18.829 18.629 22.087 1.00 92.75 116 ILE A O 1
ATOM 938 N N . CYS A 1 117 ? -20.427 17.084 22.460 1.00 91.06 117 CYS A N 1
ATOM 939 C CA . CYS A 1 117 ? -20.894 17.025 21.074 1.00 91.06 117 CYS A CA 1
ATOM 940 C C . CYS A 1 117 ? -21.517 18.372 20.682 1.00 91.06 117 CYS A C 1
ATOM 942 O O . CYS A 1 117 ? -22.345 18.918 21.407 1.00 91.06 117 CYS A O 1
ATOM 944 N N . ARG A 1 118 ? -21.114 18.921 19.534 1.00 88.25 118 ARG A N 1
ATOM 945 C CA . ARG A 1 118 ? -21.585 20.227 19.044 1.00 88.25 118 ARG A CA 1
ATOM 946 C C . ARG A 1 118 ? -22.745 20.131 18.060 1.00 88.25 118 ARG A C 1
ATOM 948 O O . ARG A 1 118 ? -23.148 21.162 17.544 1.00 88.25 118 ARG A O 1
ATOM 955 N N . SER A 1 119 ? -23.247 18.932 17.791 1.00 88.88 119 SER A N 1
ATOM 956 C CA . SER A 1 119 ? -24.378 18.618 16.910 1.00 88.88 119 SER A CA 1
ATOM 957 C C . SER A 1 119 ? -25.483 17.900 17.697 1.00 88.88 119 SER A C 1
ATOM 959 O O . SER A 1 119 ? -25.266 17.530 18.854 1.00 88.88 119 SER A O 1
ATOM 961 N N . LEU A 1 120 ? -26.645 17.639 17.087 1.00 92.25 120 LEU A N 1
ATOM 962 C CA . LEU A 1 120 ? -27.626 16.695 17.623 1.00 92.25 120 LEU A CA 1
ATOM 963 C C . LEU A 1 120 ? -26.921 15.399 18.005 1.00 92.25 120 LEU A C 1
ATOM 965 O O . LEU A 1 120 ? -26.199 14.806 17.201 1.00 92.25 120 LEU A O 1
ATOM 969 N N . ALA A 1 121 ? -27.175 14.949 19.226 1.00 94.50 121 ALA A N 1
ATOM 970 C CA . ALA A 1 121 ? -26.771 13.630 19.656 1.00 94.50 121 ALA A CA 1
ATOM 971 C C . ALA A 1 121 ? -27.863 13.019 20.532 1.00 94.50 121 ALA A C 1
ATOM 973 O O . ALA A 1 121 ? -28.316 13.623 21.512 1.00 94.50 121 ALA A O 1
ATOM 974 N N . ILE A 1 122 ? -28.324 11.836 20.129 1.00 96.06 122 ILE A N 1
ATOM 975 C CA . ILE A 1 122 ? -29.350 11.060 20.825 1.00 96.06 122 ILE A CA 1
ATOM 976 C C . ILE A 1 122 ? -28.785 9.669 21.069 1.00 96.06 122 ILE A C 1
ATOM 978 O O . ILE A 1 122 ? -28.259 9.044 20.151 1.00 96.06 122 ILE A O 1
ATOM 982 N N . TYR A 1 123 ? -28.934 9.171 22.293 1.00 96.69 123 TYR A N 1
ATOM 983 C CA . TYR A 1 123 ? -28.573 7.807 22.651 1.00 96.69 123 TYR A CA 1
ATOM 984 C C . TYR A 1 123 ? -29.674 7.182 23.508 1.00 96.69 123 TYR A C 1
ATOM 986 O O . TYR A 1 123 ? -30.120 7.777 24.490 1.00 96.69 123 TYR A O 1
ATOM 994 N N . LYS A 1 124 ? -30.143 5.990 23.118 1.00 95.12 124 LYS A N 1
ATOM 995 C CA . LYS A 1 124 ? -31.295 5.297 23.727 1.00 95.12 124 LYS A CA 1
ATOM 996 C C . LYS A 1 124 ? -32.533 6.201 23.877 1.00 95.12 124 LYS A C 1
ATOM 998 O O . LYS A 1 124 ? -33.197 6.203 24.909 1.00 95.12 124 LYS A O 1
ATOM 1003 N N . GLY A 1 125 ? -32.812 7.013 22.857 1.00 94.75 125 GLY A N 1
ATOM 1004 C CA . GLY A 1 125 ? -33.932 7.958 22.808 1.00 94.75 125 GLY A CA 1
ATOM 1005 C C . GLY A 1 125 ? -33.759 9.220 23.661 1.00 94.75 125 GLY A C 1
ATOM 1006 O O . GLY A 1 125 ? -34.605 10.111 23.600 1.00 94.75 125 GLY A O 1
ATOM 1007 N N . LYS A 1 126 ? -32.667 9.346 24.430 1.00 94.12 126 LYS A N 1
ATOM 1008 C CA . LYS A 1 126 ? -32.361 10.546 25.213 1.00 94.12 126 LYS A CA 1
ATOM 1009 C C . LYS A 1 126 ? -31.410 11.449 24.435 1.00 94.12 126 LYS A C 1
ATOM 1011 O O . LYS A 1 126 ? -30.287 11.064 24.115 1.00 94.12 126 LYS A O 1
ATOM 1016 N N . GLN A 1 127 ? -31.868 12.661 24.143 1.00 94.50 127 GLN A N 1
ATOM 1017 C CA . GLN A 1 127 ? -31.033 13.707 23.563 1.00 94.50 127 GLN A CA 1
ATOM 1018 C C . GLN A 1 127 ? -30.082 14.262 24.631 1.00 94.50 127 GLN A C 1
ATOM 1020 O O . GLN A 1 127 ? -30.542 14.647 25.705 1.00 94.50 127 GLN A O 1
ATOM 1025 N N . TYR A 1 128 ? -28.783 14.309 24.329 1.00 94.62 128 TYR A N 1
ATOM 1026 C CA . TYR A 1 128 ? -27.747 14.833 25.232 1.00 94.62 128 TYR A CA 1
ATOM 1027 C C . TYR A 1 128 ? -26.953 16.008 24.640 1.00 94.62 128 TYR A C 1
ATOM 1029 O O . TYR A 1 128 ? -26.264 16.712 25.370 1.00 94.62 128 TYR A O 1
ATOM 1037 N N . ALA A 1 129 ? -27.097 16.272 23.338 1.00 91.19 129 ALA A N 1
ATOM 1038 C CA . ALA A 1 129 ? -26.573 17.470 22.692 1.00 91.19 129 ALA A CA 1
ATOM 1039 C C . ALA A 1 129 ? -27.600 18.067 21.718 1.00 91.19 129 ALA A C 1
ATOM 1041 O O . ALA A 1 129 ? -28.428 17.359 21.131 1.00 91.19 129 ALA A O 1
ATOM 1042 N N . LYS A 1 130 ? -27.576 19.395 21.575 1.00 84.00 130 LYS A N 1
ATOM 1043 C CA . LYS A 1 130 ? -28.437 20.162 20.668 1.00 84.00 130 LYS A CA 1
ATOM 1044 C C . LYS A 1 130 ? -27.565 21.127 19.877 1.00 84.00 130 LYS A C 1
ATOM 1046 O O . LYS A 1 130 ? -26.748 21.828 20.466 1.00 84.00 130 LYS A O 1
ATOM 1051 N N . ASN A 1 131 ? -27.800 21.216 18.575 1.00 72.62 131 ASN A N 1
ATOM 1052 C CA . ASN A 1 131 ? -27.249 22.270 17.742 1.00 72.62 131 ASN A CA 1
ATOM 1053 C C . ASN A 1 131 ? -28.340 22.831 16.844 1.00 72.62 131 ASN A C 1
ATOM 1055 O O . ASN A 1 131 ? -29.129 22.096 16.269 1.00 72.62 131 ASN A O 1
ATOM 1059 N N . GLU A 1 132 ? -28.395 24.149 16.735 1.00 62.62 132 GLU A N 1
ATOM 1060 C CA . GLU A 1 132 ? -29.420 24.834 15.943 1.00 62.62 132 GLU A CA 1
ATOM 1061 C C . GLU A 1 132 ? -28.931 25.162 14.527 1.00 62.62 132 GLU A C 1
ATOM 1063 O O . GLU A 1 132 ? -29.695 25.667 13.711 1.00 62.62 132 GLU A O 1
ATOM 1068 N N . LYS A 1 133 ? -27.654 24.882 14.228 1.00 67.44 133 LYS A N 1
ATOM 1069 C CA . LYS A 1 133 ? -27.006 25.238 12.956 1.00 67.44 133 LYS A CA 1
ATOM 1070 C C . LYS A 1 133 ? -26.813 24.069 11.990 1.00 67.44 133 LYS A C 1
ATOM 1072 O O . LYS A 1 133 ? -26.366 24.285 10.867 1.00 67.44 133 LYS A O 1
ATOM 1077 N N . GLU A 1 134 ? -27.127 22.845 12.399 1.00 74.56 134 GLU A N 1
ATOM 1078 C CA . GLU A 1 134 ? -27.096 21.690 11.500 1.00 74.56 134 GLU A CA 1
ATOM 1079 C C . GLU A 1 134 ? -28.376 21.619 10.657 1.00 74.56 134 GLU A C 1
ATOM 1081 O O . GLU A 1 134 ? -29.429 22.115 11.051 1.00 74.56 134 GLU A O 1
ATOM 1086 N N . ASN A 1 135 ? -28.299 21.010 9.478 1.00 84.00 135 ASN A N 1
ATOM 1087 C CA . ASN A 1 135 ? -29.453 20.846 8.590 1.00 84.00 135 ASN A CA 1
ATOM 1088 C C . ASN A 1 135 ? -29.792 19.383 8.293 1.00 84.00 135 ASN A C 1
ATOM 1090 O O . ASN A 1 135 ? -30.808 19.134 7.650 1.00 84.00 135 ASN A O 1
ATOM 1094 N N . ALA A 1 136 ? -28.987 18.436 8.776 1.00 92.38 136 ALA A N 1
ATOM 1095 C CA . ALA A 1 136 ? -29.242 17.012 8.634 1.00 92.38 136 ALA A CA 1
ATOM 1096 C C . ALA A 1 136 ? -28.740 16.214 9.837 1.00 92.38 136 ALA A C 1
ATOM 1098 O O . ALA A 1 136 ? -27.829 16.650 10.544 1.00 92.38 136 ALA A O 1
ATOM 1099 N N . ALA A 1 137 ? -29.315 15.032 10.030 1.00 94.69 137 ALA A N 1
ATOM 1100 C CA . ALA A 1 137 ? -28.872 14.055 11.009 1.00 94.69 137 ALA A CA 1
ATOM 1101 C C . ALA A 1 137 ? -28.995 12.632 10.460 1.00 94.69 137 ALA A C 1
ATOM 1103 O O . ALA A 1 137 ? -29.965 12.286 9.782 1.00 94.69 137 ALA A O 1
ATOM 1104 N N . PHE A 1 138 ? -28.029 11.794 10.819 1.00 96.75 138 PHE A N 1
ATOM 1105 C CA . PHE A 1 138 ? -28.140 10.351 10.707 1.00 96.75 138 PHE A CA 1
ATOM 1106 C C . PHE A 1 138 ? -28.899 9.839 11.923 1.00 96.75 138 PHE A C 1
ATOM 1108 O O . PHE A 1 138 ? -28.558 10.173 13.060 1.00 96.75 138 PHE A O 1
ATOM 1115 N N . VAL A 1 139 ? -29.932 9.037 11.688 1.00 96.44 139 VAL A N 1
ATOM 1116 C CA . VAL A 1 139 ? -30.792 8.496 12.737 1.00 96.44 139 VAL A CA 1
ATOM 1117 C C . VAL A 1 139 ? -30.926 6.989 12.602 1.00 96.44 139 VAL A C 1
ATOM 1119 O O . VAL A 1 139 ? -31.078 6.458 11.503 1.00 96.44 139 VAL A O 1
ATOM 1122 N N . VAL A 1 140 ? -30.918 6.316 13.747 1.00 96.56 140 VAL A N 1
ATOM 1123 C CA . VAL A 1 140 ? -31.289 4.913 13.915 1.00 96.56 140 VAL A CA 1
ATOM 1124 C C . VAL A 1 140 ? -32.594 4.891 14.698 1.00 96.56 140 VAL A C 1
ATOM 1126 O O . VAL A 1 140 ? -32.660 5.352 15.844 1.00 96.56 140 VAL A O 1
ATOM 1129 N N . LEU A 1 141 ? -33.649 4.391 14.067 1.00 94.69 141 LEU A N 1
ATOM 1130 C CA . LEU A 1 141 ? -34.969 4.262 14.666 1.00 94.69 141 LEU A CA 1
ATOM 1131 C C . LEU A 1 141 ? -35.031 3.045 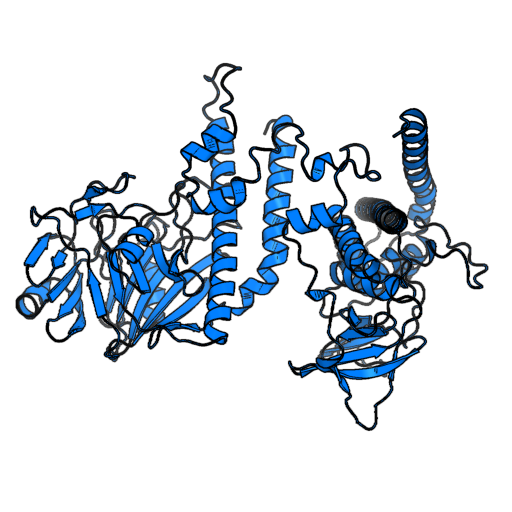15.602 1.00 94.69 141 LEU A C 1
ATOM 1133 O O . LEU A 1 141 ? -34.197 2.142 15.540 1.00 94.69 141 LEU A O 1
ATOM 1137 N N . LYS A 1 142 ? -36.032 3.012 16.483 1.00 94.19 142 LYS A N 1
ATOM 1138 C CA . LYS A 1 142 ? -36.291 1.902 17.416 1.00 94.19 142 LYS A CA 1
ATOM 1139 C C . LYS A 1 142 ? -36.574 0.575 16.709 1.00 94.19 142 LYS A C 1
ATOM 1141 O O . LYS A 1 142 ? -36.301 -0.469 17.287 1.00 94.19 142 LYS A O 1
ATOM 1146 N N . ASP A 1 143 ? -37.091 0.620 15.481 1.00 90.75 143 ASP A N 1
ATOM 1147 C CA . ASP A 1 143 ? -37.298 -0.556 14.626 1.00 90.75 143 ASP A CA 1
ATOM 1148 C C . ASP A 1 143 ? -36.017 -0.999 13.888 1.00 90.75 143 ASP A C 1
ATOM 1150 O O . ASP A 1 143 ? -36.055 -1.924 13.082 1.00 90.75 143 ASP A O 1
ATOM 1154 N N . GLY A 1 144 ? -34.881 -0.341 14.147 1.00 88.69 144 GLY A N 1
ATOM 1155 C CA . GLY A 1 144 ? -33.586 -0.648 13.549 1.00 88.69 144 GLY A CA 1
ATOM 1156 C C . GLY A 1 144 ? -33.351 -0.014 12.179 1.00 88.69 144 GLY A C 1
ATOM 1157 O O . GLY A 1 144 ? -32.241 -0.135 11.656 1.00 88.69 144 GLY A O 1
ATOM 1158 N N . LYS A 1 145 ? -34.329 0.690 11.589 1.00 90.12 145 LYS A N 1
ATOM 1159 C CA . LYS A 1 145 ? -34.131 1.381 10.306 1.00 90.12 145 LYS A CA 1
ATOM 1160 C C . LYS A 1 145 ? -33.211 2.579 10.474 1.00 90.12 145 LYS A C 1
ATOM 1162 O O . LYS A 1 145 ? -33.330 3.348 11.429 1.00 90.12 145 LYS A O 1
ATOM 1167 N N . LYS A 1 146 ? -32.323 2.769 9.502 1.00 93.25 146 LYS A N 1
ATOM 1168 C CA . LYS A 1 146 ? -31.403 3.905 9.456 1.00 93.25 146 LYS A CA 1
ATOM 1169 C C . LYS A 1 146 ? -31.826 4.888 8.370 1.00 93.25 146 LYS A C 1
ATOM 1171 O O . LYS A 1 146 ? -32.283 4.473 7.306 1.00 93.25 146 LYS A O 1
ATOM 1176 N N . LYS A 1 147 ? -31.727 6.187 8.657 1.00 93.44 147 LYS A N 1
ATOM 1177 C CA . LYS A 1 147 ? -32.131 7.277 7.755 1.00 93.44 147 LYS A CA 1
ATOM 1178 C C . LYS A 1 147 ? -31.180 8.463 7.872 1.00 93.44 147 LYS A C 1
ATOM 1180 O O . LYS A 1 147 ? -30.585 8.685 8.923 1.00 93.44 147 LYS A O 1
ATOM 1185 N N . ILE A 1 148 ? -31.111 9.258 6.808 1.00 95.81 148 ILE A N 1
ATOM 1186 C CA . ILE A 1 148 ? -30.610 10.633 6.860 1.00 95.81 148 ILE A CA 1
ATOM 1187 C C . ILE A 1 148 ? -31.822 11.546 6.731 1.00 95.81 148 ILE A C 1
ATOM 1189 O O . ILE A 1 148 ? -32.519 11.537 5.712 1.00 95.81 148 ILE A O 1
ATOM 1193 N N . ILE A 1 149 ? -32.099 12.289 7.796 1.00 94.44 149 ILE A N 1
ATOM 1194 C CA . ILE A 1 149 ? -33.227 13.214 7.868 1.00 94.44 149 ILE A CA 1
ATOM 1195 C C . ILE A 1 149 ? -32.718 14.642 7.837 1.00 94.44 149 ILE A C 1
ATOM 1197 O O . ILE A 1 149 ? -31.609 14.925 8.295 1.00 94.44 149 ILE A O 1
ATOM 1201 N N . LYS A 1 150 ? -33.547 15.547 7.335 1.00 92.62 150 LYS A N 1
ATOM 1202 C CA . LYS A 1 150 ? -33.327 16.976 7.532 1.00 92.62 150 LYS A CA 1
ATOM 1203 C C . LYS A 1 150 ? -33.782 17.383 8.932 1.00 92.62 150 LYS A C 1
ATOM 1205 O O . LYS A 1 150 ? -34.608 16.717 9.554 1.00 92.62 150 LYS A O 1
ATOM 1210 N N . MET A 1 151 ? -33.229 18.468 9.462 1.00 89.25 151 MET A N 1
ATOM 1211 C CA . MET A 1 151 ? -33.547 18.879 10.838 1.00 89.25 151 MET A CA 1
ATOM 1212 C C . MET A 1 151 ? -34.988 19.372 11.023 1.00 89.25 151 MET A C 1
ATOM 1214 O O . MET A 1 151 ? -35.526 19.255 12.122 1.00 89.25 151 MET A O 1
ATOM 1218 N N . ASP A 1 152 ? -35.633 19.865 9.967 1.00 90.06 152 ASP A N 1
ATOM 1219 C CA . ASP A 1 152 ? -37.068 20.179 9.943 1.00 90.06 152 ASP A CA 1
ATOM 1220 C C . ASP A 1 152 ? -37.956 18.922 10.019 1.00 90.06 152 ASP A C 1
ATOM 1222 O O . ASP A 1 152 ? -39.082 18.992 10.507 1.00 90.06 152 ASP A O 1
ATOM 1226 N N . GLU A 1 153 ? -37.436 17.756 9.628 1.00 93.69 153 GLU A N 1
ATOM 1227 C CA . GLU A 1 153 ? -38.100 16.453 9.755 1.00 93.69 153 GLU A CA 1
ATOM 1228 C C . GLU A 1 153 ? -37.925 15.832 11.157 1.00 93.69 153 GLU A C 1
ATOM 1230 O O . GLU A 1 153 ? -38.638 14.889 11.511 1.00 93.69 153 GLU A O 1
ATOM 1235 N N . LEU A 1 154 ? -37.009 16.349 11.990 1.00 91.75 154 LEU A N 1
ATOM 1236 C CA . LEU A 1 154 ? -36.733 15.808 13.327 1.00 91.75 154 LEU A CA 1
ATOM 1237 C C . LEU A 1 154 ? -37.989 15.675 14.210 1.00 91.75 154 LEU A C 1
ATOM 1239 O O . LEU A 1 154 ? -38.127 14.622 14.835 1.00 91.75 154 LEU A O 1
ATOM 1243 N N . PRO A 1 155 ? -38.918 16.654 14.291 1.00 92.38 155 PRO A N 1
ATOM 1244 C CA . PRO A 1 155 ? -40.127 16.527 15.108 1.00 92.38 155 PRO A CA 1
ATOM 1245 C C . PRO A 1 155 ? -40.982 15.301 14.762 1.00 92.38 155 PRO A C 1
ATOM 1247 O O . PRO A 1 155 ? -41.546 14.692 15.671 1.00 92.38 155 PRO A O 1
ATOM 1250 N N . THR A 1 156 ? -41.024 14.910 13.484 1.00 93.88 156 THR A N 1
ATOM 1251 C CA . THR A 1 156 ? -41.761 13.736 12.997 1.00 93.88 156 THR A CA 1
ATOM 1252 C C . THR A 1 156 ? -41.160 12.440 13.529 1.00 93.88 156 THR A C 1
ATOM 1254 O O . THR A 1 156 ? -41.888 11.560 13.974 1.00 93.88 156 THR A O 1
ATOM 1257 N N . TYR A 1 157 ? -39.829 12.334 13.540 1.00 92.00 157 TYR A N 1
ATOM 1258 C CA . TYR A 1 157 ? -39.128 11.107 13.932 1.00 92.00 157 TYR A CA 1
ATOM 1259 C C . TYR A 1 157 ? -38.742 11.058 15.414 1.00 92.00 157 TYR A C 1
ATOM 1261 O O . TYR A 1 157 ? -38.420 9.989 15.923 1.00 92.00 157 TYR A O 1
ATOM 1269 N N . LYS A 1 158 ? -38.763 12.187 16.137 1.00 90.56 158 LYS A N 1
ATOM 1270 C CA . LYS A 1 158 ? -38.139 12.331 17.467 1.00 90.56 158 LYS A CA 1
ATOM 1271 C C . LYS A 1 158 ? -38.526 11.243 18.470 1.00 90.56 158 LYS A C 1
ATOM 1273 O O . LYS A 1 158 ? -37.685 10.822 19.259 1.00 90.56 158 LYS A O 1
ATOM 1278 N N . LYS A 1 159 ? -39.784 10.793 18.455 1.00 93.69 159 LYS A N 1
ATOM 1279 C CA . LYS A 1 159 ? -40.288 9.756 19.372 1.00 93.69 159 LYS A CA 1
ATOM 1280 C C . LYS A 1 159 ? -39.791 8.350 19.026 1.00 93.69 159 LYS A C 1
ATOM 1282 O O . LYS A 1 159 ? -39.712 7.507 19.923 1.00 93.69 159 LYS A O 1
ATOM 1287 N N . ASP A 1 160 ? -39.430 8.118 17.771 1.00 96.38 160 ASP A N 1
ATOM 1288 C CA . ASP A 1 160 ? -39.037 6.816 17.231 1.00 96.38 160 ASP A CA 1
ATOM 1289 C C . ASP A 1 160 ? -37.523 6.671 17.089 1.00 96.38 160 ASP A C 1
ATOM 1291 O O . ASP A 1 160 ? -37.031 5.569 16.868 1.00 96.38 160 ASP A O 1
ATOM 1295 N N . ILE A 1 161 ? -36.764 7.754 17.262 1.00 96.94 161 ILE A N 1
ATOM 1296 C CA . ILE A 1 161 ? -35.302 7.725 17.251 1.00 96.94 161 ILE A CA 1
ATOM 1297 C C . ILE A 1 161 ? -34.782 7.005 18.503 1.00 96.94 161 ILE A C 1
ATOM 1299 O O . ILE A 1 161 ? -35.077 7.385 19.637 1.00 96.94 161 ILE A O 1
ATOM 1303 N N . SER A 1 162 ? -33.953 5.984 18.289 1.00 97.12 162 SER A N 1
ATOM 1304 C CA . SER A 1 162 ? -33.140 5.355 19.333 1.00 97.12 162 SER A CA 1
ATOM 1305 C C . SER A 1 162 ? -31.785 6.048 19.446 1.00 97.12 162 SER A C 1
ATOM 1307 O O . SER A 1 162 ? -31.339 6.384 20.543 1.00 97.12 162 SER A O 1
ATOM 1309 N N . MET A 1 163 ? -31.137 6.310 18.312 1.00 97.62 163 MET A N 1
ATOM 1310 C CA . MET A 1 163 ? -29.834 6.965 18.257 1.00 97.62 163 MET A CA 1
ATOM 1311 C C . MET A 1 163 ? -29.796 7.984 17.129 1.00 97.62 163 MET A C 1
ATOM 1313 O O . MET A 1 163 ? -30.401 7.769 16.082 1.00 97.62 163 MET A O 1
ATOM 1317 N N . ALA A 1 164 ? -29.089 9.090 17.328 1.00 96.19 164 ALA A N 1
ATOM 1318 C CA . ALA A 1 164 ? -28.890 10.082 16.282 1.00 96.19 164 ALA A CA 1
ATOM 1319 C C . ALA A 1 164 ? -27.558 10.794 16.431 1.00 96.19 164 ALA A C 1
ATOM 1321 O O . ALA A 1 164 ? -27.050 10.964 17.540 1.00 96.19 164 ALA A O 1
ATOM 1322 N N . MET A 1 165 ? -27.060 11.257 15.295 1.00 94.94 165 MET A N 1
ATOM 1323 C CA . MET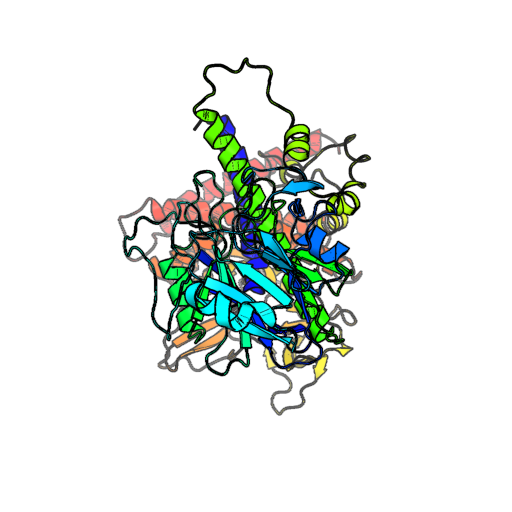 A 1 165 ? -25.857 12.054 15.181 1.00 94.94 165 MET A CA 1
ATOM 1324 C C . MET A 1 165 ? -26.069 13.116 14.099 1.00 94.94 165 MET A C 1
ATOM 1326 O O . MET A 1 165 ? -26.411 12.789 12.965 1.00 94.94 165 MET A O 1
ATOM 1330 N N . GLY A 1 166 ? -25.927 14.389 14.457 1.00 93.00 166 GLY A N 1
ATOM 1331 C CA . GLY A 1 166 ? -26.109 15.523 13.551 1.00 93.00 166 GLY A CA 1
ATOM 1332 C C . GLY A 1 166 ? -24.909 15.747 12.632 1.00 93.00 166 GLY A C 1
ATOM 1333 O O . GLY A 1 166 ? -23.773 15.441 12.984 1.00 93.00 166 GLY A O 1
ATOM 1334 N N . ALA A 1 167 ? -25.138 16.296 11.447 1.00 91.12 167 ALA A N 1
ATOM 1335 C CA . ALA A 1 167 ? -24.062 16.646 10.528 1.00 91.12 167 ALA A CA 1
ATOM 1336 C C . ALA A 1 167 ? -23.176 17.773 11.093 1.00 91.12 167 ALA A C 1
ATOM 1338 O O . ALA A 1 167 ? -23.635 18.611 11.875 1.00 91.12 167 ALA A O 1
ATOM 1339 N N . TRP A 1 168 ? -21.909 17.832 10.677 1.00 85.19 168 TRP A N 1
ATOM 1340 C CA . TRP A 1 168 ? -20.988 18.880 11.128 1.00 85.19 168 TRP A CA 1
ATOM 1341 C C . TRP A 1 168 ? -19.971 19.289 10.059 1.00 85.19 168 TRP A C 1
ATOM 1343 O O . TRP A 1 168 ? -19.349 18.432 9.443 1.00 85.19 168 TRP A O 1
ATOM 1353 N N . ASP A 1 169 ? -19.734 20.598 9.918 1.00 72.56 169 ASP A N 1
ATOM 1354 C CA . ASP A 1 169 ? -18.502 21.150 9.339 1.00 72.56 169 ASP A CA 1
ATOM 1355 C C . ASP A 1 169 ? -18.082 22.426 10.094 1.00 72.56 169 ASP A C 1
ATOM 1357 O O . ASP A 1 169 ? -18.888 23.136 10.707 1.00 72.56 169 ASP A O 1
ATOM 1361 N N . TYR A 1 170 ? -16.786 22.718 10.059 1.00 63.28 170 TYR A N 1
ATOM 1362 C CA . TYR A 1 170 ? -16.186 23.897 10.668 1.00 63.28 170 TYR A CA 1
ATOM 1363 C C . TYR A 1 170 ? -16.624 25.174 9.931 1.00 63.28 170 TYR A C 1
ATOM 1365 O O . TYR A 1 170 ? -16.632 25.220 8.705 1.00 63.28 170 TYR A O 1
ATOM 1373 N N . GLY A 1 171 ? -16.964 26.233 10.675 1.00 58.78 171 GLY A N 1
ATOM 1374 C CA . GLY A 1 171 ? -17.367 27.527 10.100 1.00 58.78 171 GLY A CA 1
ATOM 1375 C C . GLY A 1 171 ? -18.878 27.768 9.997 1.00 58.78 171 GLY A C 1
ATOM 1376 O O . GLY A 1 171 ? -19.290 28.739 9.371 1.00 58.78 171 GLY A O 1
ATOM 1377 N N . GLY A 1 172 ? -19.715 26.929 10.622 1.00 52.34 172 GLY A N 1
ATOM 1378 C CA . GLY A 1 172 ? -21.172 27.138 10.667 1.00 52.34 172 GLY A CA 1
ATOM 1379 C C . GLY A 1 172 ? -21.893 26.807 9.357 1.00 52.34 172 GLY A C 1
ATOM 1380 O O . GLY A 1 172 ? -22.993 27.301 9.120 1.00 52.34 172 GLY A O 1
ATOM 1381 N N . MET A 1 173 ? -21.258 25.999 8.507 1.00 61.94 173 MET A N 1
ATOM 1382 C CA . MET A 1 173 ? -21.810 25.545 7.236 1.00 61.94 173 MET A CA 1
ATOM 1383 C C . MET A 1 173 ? -22.813 24.413 7.450 1.00 61.94 173 MET A C 1
ATOM 1385 O O . MET A 1 173 ? -22.722 23.637 8.403 1.00 61.94 173 MET A O 1
ATOM 1389 N N . LYS A 1 174 ? -23.771 24.322 6.529 1.00 72.81 174 LYS A N 1
ATOM 1390 C CA . LYS A 1 174 ? -24.749 23.239 6.470 1.00 72.81 174 LYS A CA 1
ATOM 1391 C C . LYS A 1 174 ? -24.047 21.920 6.115 1.00 72.81 174 LYS A C 1
ATOM 1393 O O . LYS A 1 174 ? -23.251 21.891 5.185 1.00 72.81 174 LYS A O 1
ATOM 1398 N N . GLY A 1 175 ? -24.348 20.850 6.849 1.00 83.12 175 GLY A N 1
ATOM 1399 C CA . GLY A 1 175 ? -23.693 19.544 6.724 1.00 83.12 175 GLY A CA 1
ATOM 1400 C C . GLY A 1 175 ? -24.391 18.524 5.809 1.00 83.12 175 GLY A C 1
ATOM 1401 O O . GLY A 1 175 ? -23.852 17.440 5.599 1.00 83.12 175 GLY A O 1
ATOM 1402 N N . LEU A 1 176 ? -25.570 18.831 5.258 1.00 90.50 176 LEU A N 1
ATOM 1403 C CA . LEU A 1 176 ? -26.203 18.035 4.195 1.00 90.50 176 LEU A CA 1
ATOM 1404 C C . LEU A 1 176 ? -25.430 18.226 2.885 1.00 90.50 176 LEU A C 1
ATOM 1406 O O . LEU A 1 176 ? -25.301 19.349 2.404 1.00 90.50 176 LEU A O 1
ATOM 1410 N N . LEU A 1 177 ? -24.930 17.131 2.323 1.00 91.38 177 LEU A N 1
ATOM 1411 C CA . LEU A 1 177 ? -24.160 17.116 1.082 1.00 91.38 177 LEU A CA 1
ATOM 1412 C C . LEU A 1 177 ? -25.068 16.956 -0.134 1.00 91.38 177 LEU A C 1
ATOM 1414 O O . LEU A 1 177 ? -24.903 17.676 -1.114 1.00 91.38 177 LEU A O 1
ATOM 1418 N N . ILE A 1 178 ? -26.019 16.024 -0.046 1.00 94.06 178 ILE A N 1
ATOM 1419 C CA . ILE A 1 178 ? -26.968 15.678 -1.106 1.00 94.06 178 ILE A CA 1
ATOM 1420 C C . ILE A 1 178 ? -28.390 15.756 -0.542 1.00 94.06 178 ILE A C 1
ATOM 1422 O O . ILE A 1 178 ? -28.623 15.233 0.550 1.00 94.06 178 ILE A O 1
ATOM 1426 N N . ASP A 1 179 ? -29.321 16.374 -1.270 1.00 93.44 179 ASP A N 1
ATOM 1427 C CA . ASP A 1 179 ? -30.769 16.293 -1.021 1.00 93.44 179 ASP A CA 1
ATOM 1428 C C . ASP A 1 179 ? -31.489 15.961 -2.329 1.00 93.44 179 ASP A C 1
ATOM 1430 O O . ASP A 1 179 ? -31.198 16.553 -3.365 1.00 93.44 179 ASP A O 1
ATOM 1434 N N . ASN A 1 180 ? -32.414 15.001 -2.289 1.00 92.44 180 ASN A N 1
ATOM 1435 C CA . ASN A 1 180 ? -33.128 14.479 -3.460 1.00 92.44 180 ASN A CA 1
ATOM 1436 C C . ASN A 1 180 ? -32.213 14.120 -4.653 1.00 92.44 180 ASN A C 1
ATOM 1438 O O . ASN A 1 180 ? -32.575 14.333 -5.806 1.00 92.44 180 ASN A O 1
ATOM 1442 N N . GLY A 1 181 ? -31.018 13.588 -4.378 1.00 91.75 181 GLY A N 1
ATOM 1443 C CA . GLY A 1 181 ? -30.036 13.200 -5.402 1.00 91.75 181 GLY A CA 1
ATOM 1444 C C . GLY A 1 181 ? -29.203 14.355 -5.973 1.00 91.75 181 GLY A C 1
ATOM 1445 O O . GLY A 1 181 ? -28.279 14.115 -6.753 1.00 91.75 181 GLY A O 1
ATOM 1446 N N . GLU A 1 182 ? -29.457 15.595 -5.551 1.00 91.69 182 GLU A N 1
ATOM 1447 C CA . GLU A 1 182 ? -28.732 16.785 -5.994 1.00 91.69 182 GLU A CA 1
ATOM 1448 C C . GLU A 1 182 ? -27.802 17.340 -4.910 1.00 91.69 182 GLU A C 1
ATOM 1450 O O . GLU A 1 182 ? -28.073 17.262 -3.711 1.00 91.69 182 GLU A O 1
ATOM 1455 N N . ILE A 1 183 ? -26.683 17.936 -5.329 1.00 90.19 183 ILE A N 1
ATOM 1456 C CA . ILE A 1 183 ? -25.710 18.547 -4.418 1.00 90.19 183 ILE A CA 1
ATOM 1457 C C . ILE A 1 183 ? -26.336 19.764 -3.717 1.00 90.19 183 ILE A C 1
ATOM 1459 O O . ILE A 1 183 ? -26.667 20.759 -4.355 1.00 90.19 183 ILE A O 1
ATOM 1463 N N . SER A 1 184 ? -26.441 19.707 -2.386 1.00 85.69 184 SER A N 1
ATOM 1464 C CA . SER A 1 184 ? -27.182 20.658 -1.543 1.00 85.69 184 SER A CA 1
ATOM 1465 C C . SER A 1 184 ? -26.261 21.472 -0.614 1.00 85.69 184 SER A C 1
ATOM 1467 O O . SER A 1 184 ? -26.476 21.558 0.600 1.00 85.69 184 SER A O 1
ATOM 1469 N N . LEU A 1 185 ? -25.226 22.107 -1.168 1.00 77.81 185 LEU A N 1
ATOM 1470 C CA . LEU A 1 185 ? -24.271 22.911 -0.391 1.00 77.81 185 LEU A CA 1
ATOM 1471 C C . LEU A 1 185 ? -24.711 24.378 -0.280 1.00 77.81 185 LEU A C 1
ATOM 1473 O O . LEU A 1 185 ? -25.113 24.998 -1.260 1.00 77.81 185 LEU A O 1
ATOM 1477 N N . SER A 1 186 ? -24.598 24.966 0.917 1.00 61.62 186 SER A N 1
ATOM 1478 C CA . SER A 1 186 ? -25.061 26.340 1.188 1.00 61.62 186 SER A CA 1
ATOM 1479 C C . SER A 1 186 ? -24.227 27.448 0.537 1.00 61.62 186 SER A C 1
ATOM 1481 O O . SER A 1 186 ? -24.676 28.592 0.497 1.00 61.62 186 SER A O 1
ATOM 1483 N N . THR A 1 187 ? -23.029 27.143 0.032 1.00 53.66 187 THR A N 1
ATOM 1484 C CA . THR A 1 187 ? -22.209 28.103 -0.715 1.00 53.66 187 THR A CA 1
ATOM 1485 C C . THR A 1 187 ? -21.466 27.359 -1.842 1.00 53.66 187 THR A C 1
ATOM 1487 O O . THR A 1 187 ? -20.882 26.317 -1.578 1.00 53.66 187 THR A O 1
ATOM 1490 N N . PRO A 1 188 ? -21.450 27.839 -3.102 1.00 45.66 188 PRO A N 1
ATOM 1491 C CA . PRO A 1 188 ? -20.786 27.144 -4.216 1.00 45.66 188 PRO A CA 1
ATOM 1492 C C . PRO A 1 188 ? -19.314 27.547 -4.446 1.00 45.66 188 PRO A C 1
ATOM 1494 O O . PRO A 1 188 ? -18.746 27.240 -5.494 1.00 45.66 188 PRO A O 1
ATOM 1497 N N . LYS A 1 189 ? -18.668 28.288 -3.533 1.00 44.47 189 LYS A N 1
ATOM 1498 C CA . LYS A 1 189 ? -17.316 28.816 -3.797 1.00 44.47 189 LYS A CA 1
ATOM 1499 C C . LYS A 1 189 ? -16.239 27.733 -3.670 1.00 44.47 189 LYS A C 1
ATOM 1501 O O . LYS A 1 189 ? -16.136 27.069 -2.647 1.00 44.47 189 LYS A O 1
ATOM 1506 N N . LYS A 1 190 ? -15.371 27.659 -4.684 1.00 42.00 190 LYS A N 1
ATOM 1507 C CA . LYS A 1 190 ? -14.141 26.845 -4.784 1.00 42.00 190 LYS A CA 1
ATOM 1508 C C . LYS A 1 190 ? -13.090 27.075 -3.673 1.00 42.00 190 LYS A C 1
ATOM 1510 O O . LYS A 1 190 ? -12.054 26.425 -3.708 1.00 42.00 190 LYS A O 1
ATOM 1515 N N . ASP A 1 191 ? -13.357 27.935 -2.687 1.00 40.38 191 ASP A N 1
ATOM 1516 C CA . ASP A 1 191 ? -12.413 28.321 -1.622 1.00 40.38 191 ASP A CA 1
ATOM 1517 C C . ASP A 1 191 ? -12.620 27.560 -0.296 1.00 40.38 191 ASP A C 1
ATOM 1519 O O . ASP A 1 191 ? -12.117 27.970 0.751 1.00 40.38 191 ASP A O 1
ATOM 1523 N N . TYR A 1 192 ? -13.369 26.453 -0.293 1.00 53.69 192 TYR A N 1
ATOM 1524 C CA . TYR A 1 192 ? -13.491 25.623 0.907 1.00 53.69 192 TYR A CA 1
ATOM 1525 C C . TYR A 1 192 ? -12.166 24.956 1.255 1.00 53.69 192 TYR A C 1
ATOM 1527 O O . TYR A 1 192 ? -11.544 24.330 0.401 1.00 53.69 192 TYR A O 1
ATOM 1535 N N . GLU A 1 193 ? -11.785 25.040 2.533 1.00 63.81 193 GLU A N 1
ATOM 1536 C CA . GLU A 1 193 ? -10.621 24.359 3.097 1.00 63.81 193 GLU A CA 1
ATOM 1537 C C . GLU A 1 193 ? -10.528 22.916 2.583 1.00 63.81 193 GLU A C 1
ATOM 1539 O O . GLU A 1 193 ? -11.345 22.049 2.918 1.00 63.81 193 GLU A O 1
ATOM 1544 N N . ILE A 1 194 ? -9.516 22.683 1.752 1.00 72.62 194 ILE A N 1
ATOM 1545 C CA . ILE A 1 194 ? -9.113 21.374 1.258 1.00 72.62 194 ILE A CA 1
ATOM 1546 C C . ILE A 1 194 ? -8.518 20.618 2.454 1.00 72.62 194 ILE A C 1
ATOM 1548 O O . ILE A 1 194 ? -7.373 20.845 2.843 1.00 72.62 194 ILE A O 1
ATOM 1552 N N . LYS A 1 195 ? -9.299 19.726 3.071 1.00 81.25 195 LYS A N 1
ATOM 1553 C CA . LYS A 1 195 ? -8.905 18.932 4.254 1.00 81.25 195 LYS A CA 1
ATOM 1554 C C . LYS A 1 195 ? -9.415 17.498 4.154 1.00 81.25 195 LYS A C 1
ATOM 1556 O O . LYS A 1 195 ? -10.216 17.205 3.273 1.00 81.25 195 LYS A O 1
ATOM 1561 N N . ALA A 1 196 ? -8.926 16.609 5.019 1.00 88.69 196 ALA A N 1
ATOM 1562 C CA . ALA A 1 196 ? -9.478 15.257 5.135 1.00 88.69 196 ALA A CA 1
ATOM 1563 C C . ALA A 1 196 ? -10.985 15.342 5.425 1.00 88.69 196 ALA A C 1
ATOM 1565 O O . ALA A 1 196 ? -11.420 16.275 6.111 1.00 88.69 196 ALA A O 1
ATOM 1566 N N . ARG A 1 197 ? -11.780 14.420 4.883 1.00 91.44 197 ARG A N 1
ATOM 1567 C CA . ARG A 1 197 ? -13.246 14.455 4.984 1.00 91.44 197 ARG A CA 1
ATOM 1568 C C . ARG A 1 197 ? -13.803 13.087 5.350 1.00 91.44 197 ARG A C 1
ATOM 1570 O O . ARG A 1 197 ? -13.262 12.077 4.915 1.00 91.44 197 ARG A O 1
ATOM 1577 N N . SER A 1 198 ? -14.937 13.088 6.041 1.00 95.31 198 SER A N 1
ATOM 1578 C CA . SER A 1 198 ? -15.727 11.893 6.334 1.00 95.31 198 SER A CA 1
ATOM 1579 C C . SER A 1 198 ? -17.197 12.147 6.004 1.00 95.31 198 SER A C 1
ATOM 1581 O O . SER A 1 198 ? -17.699 13.249 6.226 1.00 95.31 198 SER A O 1
ATOM 1583 N N . ALA A 1 199 ? -17.904 11.148 5.483 1.00 96.81 199 ALA A N 1
ATOM 1584 C CA . ALA A 1 199 ? -19.317 11.256 5.128 1.00 96.81 199 ALA A CA 1
ATOM 1585 C C . ALA A 1 199 ? -20.078 9.949 5.349 1.00 96.81 199 ALA A C 1
ATOM 1587 O O . ALA A 1 199 ? -19.501 8.861 5.402 1.00 96.81 199 ALA A O 1
ATOM 1588 N N . ILE A 1 200 ? -21.399 10.089 5.435 1.00 98.12 200 ILE A N 1
ATOM 1589 C CA . ILE A 1 200 ? -22.357 8.990 5.514 1.00 98.12 200 ILE A CA 1
ATOM 1590 C C . ILE A 1 200 ? -23.523 9.251 4.559 1.00 98.12 200 ILE A C 1
ATOM 1592 O O . ILE A 1 200 ? -23.990 10.384 4.420 1.00 98.12 200 ILE A O 1
ATOM 1596 N N . GLY A 1 201 ? -23.980 8.205 3.878 1.00 97.75 201 GLY A N 1
ATOM 1597 C CA . GLY A 1 201 ? -25.052 8.268 2.884 1.00 97.75 201 GLY A CA 1
ATOM 1598 C C . GLY A 1 201 ? -25.851 6.979 2.853 1.00 97.75 201 GLY A C 1
ATOM 1599 O O . GLY A 1 201 ? -25.341 5.930 3.232 1.00 97.75 201 GLY A O 1
ATOM 1600 N N . ILE A 1 202 ? -27.101 7.047 2.412 1.00 96.56 202 ILE A N 1
ATOM 1601 C CA . ILE A 1 202 ? -27.939 5.863 2.206 1.00 96.56 202 ILE A CA 1
ATOM 1602 C C . ILE A 1 202 ? -28.370 5.869 0.747 1.00 96.56 202 ILE A C 1
ATOM 1604 O O . ILE A 1 202 ? -28.787 6.911 0.251 1.00 96.56 202 ILE A O 1
ATOM 1608 N N . SER A 1 203 ? -28.229 4.723 0.087 1.00 94.62 203 SER A N 1
ATOM 1609 C CA . SER A 1 203 ? -28.710 4.458 -1.279 1.00 94.62 203 SER A CA 1
ATOM 1610 C C . SER A 1 203 ? -30.209 4.718 -1.449 1.00 94.62 203 SER A C 1
ATOM 1612 O O . SER A 1 203 ? -30.975 4.706 -0.486 1.00 94.62 203 SER A O 1
ATOM 1614 N N . GLU A 1 204 ? -30.631 4.945 -2.692 1.00 91.69 204 GLU A N 1
ATOM 1615 C CA . GLU A 1 204 ? -32.022 5.259 -3.039 1.00 91.69 204 GLU A CA 1
ATOM 1616 C C . GLU A 1 204 ? -33.037 4.204 -2.585 1.00 91.69 204 GLU A C 1
ATOM 1618 O O . GLU A 1 204 ? -34.089 4.550 -2.047 1.00 91.69 204 GLU A O 1
ATOM 1623 N N . ASP A 1 205 ? -32.694 2.923 -2.712 1.00 89.62 205 ASP A N 1
ATOM 1624 C CA . ASP A 1 205 ? -33.534 1.808 -2.267 1.00 89.62 205 ASP A CA 1
ATOM 1625 C C . ASP A 1 205 ? -33.536 1.613 -0.737 1.00 89.62 205 ASP A C 1
ATOM 1627 O O . ASP A 1 205 ? -34.275 0.783 -0.204 1.00 89.62 205 ASP A O 1
ATOM 1631 N N . GLY A 1 206 ? -32.709 2.371 -0.009 1.00 90.25 206 GLY A N 1
ATOM 1632 C CA . GLY A 1 206 ? -32.519 2.245 1.431 1.00 90.25 206 GLY A CA 1
ATOM 1633 C C . GLY A 1 206 ? -31.773 0.979 1.863 1.00 90.25 206 GLY A C 1
ATOM 1634 O O . GLY A 1 206 ? -31.595 0.777 3.066 1.00 90.25 206 GLY A O 1
ATOM 1635 N N . GLY A 1 207 ? -31.344 0.129 0.927 1.00 92.31 207 GLY A N 1
ATOM 1636 C CA . GLY A 1 207 ? -30.749 -1.180 1.188 1.00 92.31 207 GLY A CA 1
ATOM 1637 C C . GLY A 1 207 ? -29.265 -1.124 1.529 1.00 92.31 207 GLY A C 1
ATOM 1638 O O . GLY A 1 207 ? -28.756 -2.018 2.199 1.00 92.31 207 GLY A O 1
ATOM 1639 N N . THR A 1 208 ? -28.578 -0.055 1.134 1.00 96.56 208 THR A N 1
ATOM 1640 C CA . THR A 1 208 ? -27.141 0.132 1.371 1.00 96.56 208 THR A CA 1
ATOM 1641 C C . THR A 1 208 ? -26.853 1.426 2.126 1.00 96.56 208 THR A C 1
ATOM 1643 O O . THR A 1 208 ? -27.252 2.509 1.689 1.00 96.56 208 THR A O 1
ATOM 1646 N N . LEU A 1 209 ? -26.119 1.316 3.234 1.00 97.50 209 LEU A N 1
ATOM 1647 C CA . LEU A 1 209 ? -25.499 2.433 3.947 1.00 97.50 209 LEU A CA 1
ATOM 1648 C C . LEU A 1 209 ? -24.031 2.554 3.516 1.00 97.50 209 LEU A C 1
ATOM 1650 O O . LEU A 1 209 ? -23.301 1.565 3.516 1.00 97.50 209 LEU A O 1
ATOM 1654 N N . TYR A 1 210 ? -23.594 3.765 3.188 1.00 98.44 210 TYR A N 1
ATOM 1655 C CA . TYR A 1 210 ? -22.224 4.074 2.797 1.00 98.44 210 TYR A CA 1
ATOM 1656 C C . TYR A 1 210 ? -21.518 4.901 3.865 1.00 98.44 210 TYR A C 1
ATOM 1658 O O . TYR A 1 210 ? -22.063 5.901 4.335 1.00 98.44 210 TYR A O 1
ATOM 1666 N N . LEU A 1 211 ? -20.283 4.519 4.186 1.00 98.56 211 LEU A N 1
ATOM 1667 C CA . LEU A 1 211 ? -19.331 5.331 4.942 1.00 98.56 211 LEU A CA 1
ATOM 1668 C C . LEU A 1 211 ? -18.164 5.673 4.024 1.00 98.56 211 LEU A C 1
ATOM 1670 O O . LEU A 1 211 ? -17.651 4.797 3.325 1.00 98.56 211 LEU A O 1
ATOM 1674 N N . VAL A 1 212 ? -17.737 6.931 4.028 1.00 98.06 212 VAL A N 1
ATOM 1675 C CA . VAL A 1 212 ? -16.641 7.404 3.179 1.00 98.06 212 VAL A CA 1
ATOM 1676 C C . VAL A 1 212 ? -15.655 8.197 4.018 1.00 98.06 212 VAL A C 1
ATOM 1678 O O . VAL A 1 212 ? -16.067 9.087 4.757 1.00 98.06 212 VAL A O 1
ATOM 1681 N N . VAL A 1 213 ? -14.363 7.907 3.864 1.00 96.50 213 VAL A N 1
ATOM 1682 C CA . VAL A 1 213 ? -13.261 8.736 4.365 1.00 96.50 213 VAL A CA 1
ATOM 1683 C C . VAL A 1 213 ? -12.339 9.089 3.207 1.00 96.50 213 VAL A C 1
ATOM 1685 O O . VAL A 1 213 ? -11.923 8.224 2.442 1.00 96.50 213 VAL A O 1
ATOM 1688 N N . VAL A 1 214 ? -12.019 10.371 3.082 1.00 91.56 214 VAL A N 1
ATOM 1689 C CA . VAL A 1 214 ? -11.045 10.903 2.130 1.00 91.56 214 VAL A CA 1
ATOM 1690 C C . VAL A 1 214 ? -9.837 11.372 2.921 1.00 91.56 214 VAL A C 1
ATOM 1692 O O . VAL A 1 214 ? -9.963 12.236 3.797 1.00 91.56 214 VAL A O 1
ATOM 1695 N N . GLU A 1 215 ? -8.670 10.815 2.609 1.00 87.94 215 GLU A N 1
ATOM 1696 C CA . GLU A 1 215 ? -7.421 11.245 3.230 1.00 87.94 215 GLU A CA 1
ATOM 1697 C C . GLU A 1 215 ? -7.102 12.692 2.847 1.00 87.94 215 GLU A C 1
ATOM 1699 O O . GLU A 1 215 ? -7.324 13.128 1.717 1.00 87.94 215 GLU A O 1
ATOM 1704 N N . GLY A 1 216 ? -6.553 13.448 3.793 1.00 73.25 216 GLY A N 1
ATOM 1705 C CA . GLY A 1 216 ? -6.156 14.833 3.566 1.00 73.25 216 GLY A CA 1
ATOM 1706 C C . GLY A 1 216 ? -4.675 15.057 3.791 1.00 73.25 216 GLY A C 1
ATOM 1707 O O . GLY A 1 216 ? -4.011 14.292 4.490 1.00 73.25 216 GLY A O 1
ATOM 1708 N N . LYS A 1 217 ? -4.172 16.164 3.240 1.00 65.69 217 LYS A N 1
ATOM 1709 C CA . LYS A 1 217 ? -2.798 16.606 3.485 1.00 65.69 217 LYS A CA 1
ATOM 1710 C C . LYS A 1 217 ? -2.563 16.808 4.989 1.00 65.69 217 LYS A C 1
ATOM 1712 O O . LYS A 1 217 ? -3.436 17.383 5.651 1.00 65.69 217 LYS A O 1
ATOM 1717 N N . PRO A 1 218 ? -1.401 16.393 5.530 1.00 55.78 218 PRO A N 1
ATOM 1718 C CA . PRO A 1 218 ? -1.032 16.763 6.887 1.00 55.78 218 PRO A CA 1
ATOM 1719 C C . PRO A 1 218 ? -1.054 18.291 7.012 1.00 55.78 218 PRO A C 1
ATOM 1721 O O . PRO A 1 218 ? -0.741 19.007 6.060 1.00 55.78 218 PRO A O 1
ATOM 1724 N N . ARG A 1 219 ? -1.461 18.811 8.176 1.00 49.78 219 ARG A N 1
ATOM 1725 C CA . ARG A 1 219 ? -1.690 20.259 8.386 1.00 49.78 219 ARG A CA 1
ATOM 1726 C C . ARG A 1 219 ? -0.457 21.156 8.190 1.00 49.78 219 ARG A C 1
ATOM 1728 O O . ARG A 1 219 ? -0.603 22.376 8.188 1.00 49.78 219 ARG A O 1
ATOM 1735 N N . HIS A 1 220 ? 0.728 20.588 7.990 1.00 44.62 220 HIS A N 1
ATOM 1736 C CA . HIS A 1 220 ? 1.945 21.325 7.666 1.00 44.62 220 HIS A CA 1
ATOM 1737 C C . HIS A 1 220 ? 2.194 21.278 6.156 1.00 44.62 220 HIS A C 1
ATOM 1739 O O . HIS A 1 220 ? 2.097 20.217 5.545 1.00 44.62 220 HIS A O 1
ATOM 1745 N N . GLN A 1 221 ? 2.484 22.438 5.549 1.00 38.25 221 GLN A N 1
ATOM 1746 C CA . GLN A 1 221 ? 2.764 22.557 4.113 1.00 38.25 221 GLN A CA 1
ATOM 1747 C C . GLN A 1 221 ? 3.828 21.535 3.704 1.00 38.25 221 GLN A C 1
ATOM 1749 O O . GLN A 1 221 ? 5.008 21.692 4.017 1.00 38.25 221 GLN A O 1
ATOM 1754 N N . SER A 1 222 ? 3.394 20.493 2.999 1.00 39.53 222 SER A N 1
ATOM 1755 C CA . SER A 1 222 ? 4.304 19.523 2.415 1.00 39.53 222 SER A CA 1
ATOM 1756 C C . SER A 1 222 ? 5.085 20.163 1.270 1.00 39.53 222 SER A C 1
ATOM 1758 O O . SER A 1 222 ? 4.520 20.789 0.367 1.00 39.53 222 SER A O 1
ATOM 1760 N N . ILE A 1 223 ? 6.402 19.971 1.308 1.00 38.34 223 ILE A N 1
ATOM 1761 C CA . ILE A 1 223 ? 7.344 20.359 0.251 1.00 38.34 223 ILE A CA 1
ATOM 1762 C C . ILE A 1 223 ? 7.253 19.367 -0.932 1.00 38.34 223 ILE A C 1
ATOM 1764 O O . ILE A 1 223 ? 7.754 19.641 -2.021 1.00 38.34 223 ILE A O 1
ATOM 1768 N N . PHE A 1 224 ? 6.567 18.233 -0.749 1.00 39.12 224 PHE A N 1
ATOM 1769 C CA . PHE A 1 224 ? 6.410 17.142 -1.707 1.00 39.12 224 PHE A CA 1
ATOM 1770 C C . PHE A 1 224 ? 4.960 17.051 -2.198 1.00 39.12 224 PHE A C 1
ATOM 1772 O O . PHE A 1 224 ? 4.205 16.148 -1.856 1.00 39.12 224 PHE A O 1
ATOM 1779 N N . LYS A 1 225 ? 4.553 17.997 -3.054 1.00 39.03 225 LYS A N 1
ATOM 1780 C CA . LYS A 1 225 ? 3.177 18.081 -3.587 1.00 39.03 225 LYS A CA 1
ATOM 1781 C C . LYS A 1 225 ? 2.689 16.836 -4.350 1.00 39.03 225 LYS A C 1
ATOM 1783 O O . LYS A 1 225 ? 1.481 16.710 -4.525 1.00 39.03 225 LYS A O 1
ATOM 1788 N N . GLU A 1 226 ? 3.593 15.967 -4.799 1.00 36.59 226 GLU A N 1
ATOM 1789 C CA . GLU A 1 226 ? 3.307 14.848 -5.712 1.00 36.59 226 GLU A CA 1
ATOM 1790 C C . GLU A 1 226 ? 3.028 13.507 -5.002 1.00 36.59 226 GLU A C 1
ATOM 1792 O O . GLU A 1 226 ? 2.485 12.611 -5.635 1.00 36.59 226 GLU A O 1
ATOM 1797 N N . PHE A 1 227 ? 3.330 13.366 -3.701 1.00 35.25 227 PHE A N 1
ATOM 1798 C CA . PHE A 1 227 ? 3.179 12.093 -2.960 1.00 35.25 227 PHE A CA 1
ATOM 1799 C C . PHE A 1 227 ? 2.111 12.114 -1.850 1.00 35.25 227 PHE A C 1
ATOM 1801 O O . PHE A 1 227 ? 1.773 11.069 -1.293 1.00 35.25 227 PHE A O 1
ATOM 1808 N N . VAL A 1 228 ? 1.557 13.287 -1.534 1.00 43.78 228 VAL A N 1
ATOM 1809 C CA . VAL A 1 228 ? 0.551 13.460 -0.473 1.00 43.78 228 VAL A CA 1
ATOM 1810 C C . VAL A 1 228 ? -0.849 13.303 -1.034 1.00 43.78 228 VAL A C 1
ATOM 1812 O O . VAL A 1 228 ? -1.129 13.861 -2.099 1.00 43.78 228 VAL A O 1
ATOM 1815 N N . SER A 1 229 ? -1.745 12.661 -0.266 1.00 43.84 229 SER A N 1
ATOM 1816 C CA . SER A 1 229 ? -3.152 12.623 -0.649 1.00 43.84 229 SER A CA 1
ATOM 1817 C C . SER A 1 229 ? -3.683 14.043 -0.874 1.00 43.84 229 SER A C 1
ATOM 1819 O O . SER A 1 229 ? -3.636 14.859 0.054 1.00 43.84 229 SER A O 1
ATOM 1821 N N . ALA A 1 230 ? -4.149 14.394 -2.074 1.00 56.50 230 ALA A N 1
ATOM 1822 C CA . ALA A 1 230 ? -4.853 15.659 -2.240 1.00 56.50 230 ALA A CA 1
ATOM 1823 C C . ALA A 1 230 ? -6.197 15.559 -1.505 1.00 56.50 230 ALA A C 1
ATOM 1825 O O . ALA A 1 230 ? -6.921 14.576 -1.630 1.00 56.50 230 ALA A O 1
ATOM 1826 N N . SER A 1 231 ? -6.494 16.546 -0.660 1.00 68.88 231 SER A N 1
ATOM 1827 C CA . SER A 1 231 ? -7.736 16.531 0.106 1.00 68.88 231 SER A CA 1
ATOM 1828 C C . SER A 1 231 ? -8.921 16.972 -0.759 1.00 68.88 231 SER A C 1
ATOM 1830 O O . SER A 1 231 ? -8.740 17.552 -1.829 1.00 68.88 231 SER A O 1
ATOM 1832 N N . PHE A 1 232 ? -10.138 16.763 -0.263 1.00 73.38 232 PHE A N 1
ATOM 1833 C CA . PHE A 1 232 ? -11.359 17.199 -0.935 1.00 73.38 232 PHE A CA 1
ATOM 1834 C C . PHE A 1 232 ? -11.929 18.495 -0.359 1.00 73.38 232 PHE A C 1
ATOM 1836 O O . PHE A 1 232 ? -11.962 18.733 0.857 1.00 73.38 232 PHE A O 1
ATOM 1843 N N . SER A 1 233 ? -12.462 19.308 -1.263 1.00 79.56 233 SER A N 1
ATOM 1844 C CA . SER A 1 233 ? -13.524 20.257 -0.965 1.00 79.56 233 SER A CA 1
ATOM 1845 C C . SER A 1 233 ? -14.819 19.519 -0.601 1.00 79.56 233 SER A C 1
ATOM 1847 O O . SER A 1 233 ? -15.024 18.346 -0.913 1.00 79.56 233 SER A O 1
ATOM 1849 N N . MET A 1 234 ? -15.748 20.224 0.043 1.00 80.88 234 MET A N 1
ATOM 1850 C CA . MET A 1 234 ? -17.062 19.656 0.357 1.00 80.88 234 MET A CA 1
ATOM 1851 C C . MET A 1 234 ? -17.860 19.289 -0.909 1.00 80.88 234 MET A C 1
ATOM 1853 O O . MET A 1 234 ? -18.639 18.340 -0.889 1.00 80.88 234 MET A O 1
ATOM 1857 N N . PHE A 1 235 ? -17.630 19.999 -2.019 1.00 84.38 235 PHE A N 1
ATOM 1858 C CA . PHE A 1 235 ? -18.248 19.707 -3.314 1.00 84.38 235 PHE A CA 1
ATOM 1859 C C . PHE A 1 235 ? -17.776 18.370 -3.889 1.00 84.38 235 PHE A C 1
ATOM 1861 O O . PHE A 1 235 ? -18.603 17.555 -4.279 1.00 84.38 235 PHE A O 1
ATOM 1868 N N . GLU A 1 236 ? -16.471 18.104 -3.870 1.00 87.19 236 GLU A N 1
ATOM 1869 C CA . GLU A 1 236 ? -15.918 16.830 -4.354 1.00 87.19 236 GLU A CA 1
ATOM 1870 C C . GLU A 1 236 ? -16.375 15.648 -3.489 1.00 87.19 236 GLU A C 1
ATOM 1872 O O . GLU A 1 236 ? -16.692 14.577 -4.008 1.00 87.19 236 GLU A O 1
ATOM 1877 N N . LEU A 1 237 ? -16.496 15.851 -2.171 1.00 90.00 237 LEU A N 1
ATOM 1878 C CA . LEU A 1 237 ? -17.102 14.859 -1.283 1.00 90.00 237 LEU A CA 1
ATOM 1879 C C . LEU A 1 237 ? -18.569 14.596 -1.653 1.00 90.00 237 LEU A C 1
ATOM 1881 O O . LEU A 1 237 ? -18.977 13.439 -1.727 1.00 90.00 237 LEU A O 1
ATOM 1885 N N . ALA A 1 238 ? -19.354 15.646 -1.919 1.00 90.62 238 ALA A N 1
ATOM 1886 C CA . ALA A 1 238 ? -20.738 15.501 -2.360 1.00 90.62 238 ALA A CA 1
ATOM 1887 C C . ALA A 1 238 ? -20.824 14.745 -3.696 1.00 90.62 238 ALA A C 1
ATOM 1889 O O . ALA A 1 238 ? -21.616 13.815 -3.802 1.00 90.62 238 ALA A O 1
ATOM 1890 N N . GLN A 1 239 ? -19.960 15.046 -4.672 1.00 90.81 239 GLN A N 1
ATOM 1891 C CA . GLN A 1 239 ? -19.892 14.300 -5.935 1.00 90.81 239 GLN A CA 1
ATOM 1892 C C . GLN A 1 239 ? -19.649 12.804 -5.709 1.00 90.81 239 GLN A C 1
ATOM 1894 O O . GLN A 1 239 ? -20.321 11.986 -6.325 1.00 90.81 239 GLN A O 1
ATOM 1899 N N . VAL A 1 240 ? -18.762 12.424 -4.781 1.00 92.56 240 VAL A N 1
ATOM 1900 C CA . VAL A 1 240 ? -18.570 11.005 -4.435 1.00 92.56 240 VAL A CA 1
ATOM 1901 C C . VAL A 1 240 ? -19.836 10.381 -3.852 1.00 92.56 240 VAL A C 1
ATOM 1903 O O . VAL A 1 240 ? -20.190 9.266 -4.225 1.00 92.56 240 VAL A O 1
ATOM 1906 N N . MET A 1 241 ? -20.544 11.081 -2.967 1.00 96.06 241 MET A N 1
ATOM 1907 C CA . MET A 1 241 ? -21.803 10.569 -2.413 1.00 96.06 241 MET A CA 1
ATOM 1908 C C . MET A 1 241 ? -22.912 10.472 -3.475 1.00 96.06 241 MET A C 1
ATOM 1910 O O . MET A 1 241 ? -23.716 9.542 -3.434 1.00 96.06 241 MET A O 1
ATOM 1914 N N . GLN A 1 242 ? -22.931 11.391 -4.443 1.00 93.62 242 GLN A N 1
ATOM 1915 C CA . GLN A 1 242 ? -23.838 11.358 -5.591 1.00 93.62 242 GLN A CA 1
ATOM 1916 C C . GLN A 1 242 ? -23.520 10.184 -6.530 1.00 93.62 242 GLN A C 1
ATOM 1918 O O . GLN A 1 242 ? -24.429 9.461 -6.925 1.00 93.62 242 GLN A O 1
ATOM 1923 N N . GLU A 1 243 ? -22.241 9.936 -6.835 1.00 92.81 243 GLU A N 1
ATOM 1924 C CA . GLU A 1 243 ? -21.781 8.778 -7.624 1.00 92.81 243 GLU A CA 1
ATOM 1925 C C . GLU A 1 243 ? -22.136 7.435 -6.961 1.00 92.81 243 GLU A C 1
ATOM 1927 O O . GLU A 1 243 ? -22.353 6.440 -7.649 1.00 92.81 243 GLU A O 1
ATOM 1932 N N . LEU A 1 244 ? -22.216 7.398 -5.626 1.00 94.44 244 LEU A N 1
ATOM 1933 C CA . LEU A 1 244 ? -22.691 6.238 -4.862 1.00 94.44 244 LEU A CA 1
ATOM 1934 C C . LEU A 1 244 ? -24.225 6.079 -4.884 1.00 94.44 244 LEU A C 1
ATOM 1936 O O . LEU A 1 244 ? -24.741 5.153 -4.262 1.00 94.44 244 LEU A O 1
ATOM 1940 N N . GLY A 1 245 ? -24.961 6.961 -5.571 1.00 94.94 245 GLY A N 1
ATOM 1941 C CA . GLY A 1 245 ? -26.417 6.878 -5.714 1.00 94.94 245 GLY A CA 1
ATOM 1942 C C . GLY A 1 245 ? -27.186 7.217 -4.436 1.00 94.94 245 GLY A C 1
ATOM 1943 O O . GLY A 1 245 ? -28.268 6.681 -4.201 1.00 94.94 245 GLY A O 1
ATOM 1944 N N . CYS A 1 246 ? -26.623 8.060 -3.565 1.00 96.75 246 CYS A N 1
ATOM 1945 C CA . CYS A 1 246 ? -27.299 8.473 -2.337 1.00 96.75 246 CYS A CA 1
ATOM 1946 C C . CYS A 1 246 ? -28.269 9.634 -2.624 1.00 96.75 246 CYS A C 1
ATOM 1948 O O . CYS A 1 246 ? -27.786 10.731 -2.904 1.00 96.75 246 CYS A O 1
ATOM 1950 N N . PRO A 1 247 ? -29.603 9.488 -2.480 1.00 95.31 247 PRO A N 1
ATOM 1951 C CA . PRO A 1 247 ? -30.522 10.627 -2.548 1.00 95.31 247 PRO A CA 1
ATOM 1952 C C . PRO A 1 247 ? -30.323 11.613 -1.394 1.00 95.31 247 PRO A C 1
ATOM 1954 O O . PRO A 1 247 ? -30.665 12.785 -1.525 1.00 95.31 247 PRO A O 1
ATOM 1957 N N . ARG A 1 248 ? -29.779 11.149 -0.261 1.00 95.38 248 ARG A N 1
ATOM 1958 C CA . ARG A 1 248 ? -29.339 11.993 0.849 1.00 95.38 248 ARG A CA 1
ATOM 1959 C C . ARG A 1 248 ? -28.014 11.507 1.409 1.00 95.38 248 ARG A C 1
ATOM 1961 O O . ARG A 1 248 ? -27.817 10.313 1.629 1.00 95.38 248 ARG A O 1
ATOM 1968 N N . ALA A 1 249 ? -27.132 12.456 1.687 1.00 96.62 249 ALA A N 1
ATOM 1969 C CA . ALA A 1 249 ? -25.845 12.219 2.327 1.00 96.62 249 ALA A CA 1
ATOM 1970 C C . ALA A 1 249 ? -25.455 13.426 3.174 1.00 96.62 249 ALA A C 1
ATOM 1972 O O . ALA A 1 249 ? -25.833 14.555 2.859 1.00 96.62 249 ALA A O 1
ATOM 1973 N N . MET A 1 250 ? -24.680 13.204 4.231 1.00 94.81 250 MET A N 1
ATOM 1974 C CA . MET A 1 250 ? -24.205 14.268 5.111 1.00 94.81 250 MET A CA 1
ATOM 1975 C C . MET A 1 250 ? -22.730 14.090 5.473 1.00 94.81 250 MET A C 1
ATOM 1977 O O . MET A 1 250 ? -22.211 12.973 5.490 1.00 94.81 250 MET A O 1
ATOM 1981 N N . THR A 1 251 ? -22.061 15.201 5.776 1.00 93.00 251 THR A N 1
ATOM 1982 C CA . THR A 1 251 ? -20.679 15.200 6.264 1.00 93.00 251 THR A CA 1
ATOM 1983 C C . THR A 1 251 ? -20.621 14.939 7.767 1.00 93.00 251 THR A C 1
ATOM 1985 O O . THR A 1 251 ? -21.488 15.361 8.540 1.00 93.00 251 THR A O 1
ATOM 1988 N N . LEU A 1 252 ? -19.558 14.255 8.167 1.00 94.06 252 LEU A N 1
ATOM 1989 C CA . LEU A 1 252 ? -19.120 14.083 9.548 1.00 94.06 252 LEU A CA 1
ATOM 1990 C C . LEU A 1 252 ? -17.972 15.067 9.830 1.00 94.06 252 LEU A C 1
ATOM 1992 O O . LEU A 1 252 ? -17.591 15.849 8.953 1.00 94.06 252 LEU A O 1
ATOM 1996 N N . ASP A 1 253 ? -17.424 15.049 11.047 1.00 91.31 253 ASP A N 1
ATOM 1997 C CA . ASP A 1 253 ? -16.295 15.916 11.388 1.00 91.31 253 ASP A CA 1
ATOM 1998 C C . ASP A 1 253 ? -15.076 15.643 10.491 1.00 91.31 253 ASP A C 1
ATOM 2000 O O . ASP A 1 253 ? -14.817 14.510 10.083 1.00 91.31 253 ASP A O 1
ATOM 2004 N N . ALA A 1 254 ? -14.336 16.705 10.181 1.00 88.38 254 ALA A N 1
ATOM 2005 C CA . ALA A 1 254 ? -13.329 16.737 9.125 1.00 88.38 254 ALA A CA 1
ATOM 2006 C C . ALA A 1 254 ? -11.905 16.978 9.668 1.00 88.38 254 ALA A C 1
ATOM 2008 O O . ALA A 1 254 ? -11.658 17.144 10.866 1.00 88.38 254 ALA A O 1
ATOM 2009 N N . GLY A 1 255 ? -10.923 17.031 8.766 1.00 86.38 255 GLY A N 1
ATOM 2010 C CA . GLY A 1 255 ? -9.507 17.190 9.108 1.00 86.38 255 GLY A CA 1
ATOM 2011 C C . GLY A 1 255 ? -9.006 15.996 9.919 1.00 86.38 255 GLY A C 1
ATOM 2012 O O . GLY A 1 255 ? -9.451 14.879 9.683 1.00 86.38 255 GLY A O 1
ATOM 2013 N N . GLY A 1 256 ? -8.133 16.223 10.907 1.00 86.88 256 GLY A N 1
ATOM 2014 C CA . GLY A 1 256 ? -7.543 15.125 11.693 1.00 86.88 256 GLY A CA 1
ATOM 2015 C C . GLY A 1 256 ? -8.516 14.279 12.525 1.00 86.88 256 GLY A C 1
ATOM 2016 O O . GLY A 1 256 ? -8.084 13.305 13.123 1.00 86.88 256 GLY A O 1
ATOM 2017 N N . SER A 1 257 ? -9.810 14.620 12.563 1.00 92.00 257 SER A N 1
ATOM 2018 C CA . SER A 1 257 ? -10.845 13.727 13.099 1.00 92.00 257 SER A CA 1
ATOM 2019 C C . SER A 1 257 ? -11.173 12.577 12.134 1.00 92.00 257 SER A C 1
ATOM 2021 O O . SER A 1 257 ? -11.595 11.520 12.586 1.00 92.00 257 SER A O 1
ATOM 2023 N N . SER A 1 258 ? -10.972 12.769 10.824 1.00 94.19 258 SER A N 1
ATOM 2024 C CA . SER A 1 258 ? -11.385 11.842 9.759 1.00 94.19 258 SER A CA 1
ATOM 2025 C C . SER A 1 258 ? -10.619 10.525 9.854 1.00 94.19 258 SER A C 1
ATOM 2027 O O . SER A 1 258 ? -9.448 10.453 9.473 1.00 94.19 258 SER A O 1
ATOM 2029 N N . THR A 1 259 ? -11.270 9.495 10.388 1.00 96.06 259 THR A N 1
ATOM 2030 C CA . THR A 1 259 ? -10.634 8.200 10.647 1.00 96.06 259 THR A CA 1
ATOM 2031 C C . THR A 1 259 ? -11.643 7.068 10.494 1.00 96.06 259 THR A C 1
ATOM 2033 O O . THR A 1 259 ? -12.746 7.150 11.036 1.00 96.06 259 THR A O 1
ATOM 2036 N N . LEU A 1 260 ? -11.246 6.016 9.781 1.00 97.88 260 LEU A N 1
ATOM 2037 C CA . LEU A 1 260 ? -11.961 4.763 9.590 1.00 97.88 260 LEU A CA 1
ATOM 2038 C C . LEU A 1 260 ? -11.098 3.613 10.108 1.00 97.88 260 LEU A C 1
ATOM 2040 O O . LEU A 1 260 ? -9.951 3.445 9.694 1.00 97.88 260 LEU A O 1
ATOM 2044 N N . VAL A 1 261 ? -11.667 2.803 10.991 1.00 97.88 261 VAL A N 1
ATOM 2045 C CA . VAL A 1 261 ? -10.980 1.702 11.667 1.00 97.88 261 VAL A CA 1
ATOM 2046 C C . VAL A 1 261 ? -11.819 0.442 11.560 1.00 97.88 261 VAL A C 1
ATOM 2048 O O . VAL A 1 261 ? -13.045 0.502 11.661 1.00 97.88 261 VAL A O 1
ATOM 2051 N N . VAL A 1 262 ? -11.165 -0.700 11.378 1.00 97.88 262 VAL A N 1
ATOM 2052 C CA . VAL A 1 262 ? -11.798 -2.021 11.389 1.00 97.88 262 VAL A CA 1
ATOM 2053 C C . VAL A 1 262 ? -11.122 -2.951 12.389 1.00 97.88 262 VAL A C 1
ATOM 2055 O O . VAL A 1 262 ? -9.957 -2.773 12.724 1.00 97.88 262 VAL A O 1
ATOM 2058 N N . GLU A 1 263 ? -11.840 -3.956 12.876 1.00 97.19 263 GLU A N 1
ATOM 2059 C CA . GLU A 1 263 ? -11.254 -5.049 13.648 1.00 97.19 263 GLU A CA 1
ATOM 2060 C C . GLU A 1 263 ? -10.392 -5.934 12.735 1.00 97.19 263 GLU A C 1
ATOM 2062 O O . GLU A 1 263 ? -10.868 -6.511 11.764 1.00 97.19 263 GLU A O 1
ATOM 2067 N N . ASN A 1 264 ? -9.108 -6.089 13.029 1.00 91.31 264 ASN A N 1
ATOM 2068 C CA . ASN A 1 264 ? -8.270 -7.010 12.278 1.00 91.31 264 ASN A CA 1
ATOM 2069 C C . ASN A 1 264 ? -8.529 -8.447 12.731 1.00 91.31 264 ASN A C 1
ATOM 2071 O O . ASN A 1 264 ? -8.175 -8.824 13.848 1.00 91.31 264 ASN A O 1
ATOM 2075 N N . ILE A 1 265 ? -9.089 -9.281 11.857 1.00 89.50 265 ILE A N 1
ATOM 2076 C CA . ILE A 1 265 ? -9.386 -10.677 12.208 1.00 89.50 265 ILE A CA 1
ATOM 2077 C C . ILE A 1 265 ? -8.128 -11.531 12.436 1.00 89.50 265 ILE A C 1
ATOM 2079 O O . ILE A 1 265 ? -8.231 -12.608 13.014 1.00 89.50 265 ILE A O 1
ATOM 2083 N N . LEU A 1 266 ? -6.945 -11.069 12.008 1.00 84.12 266 LEU A N 1
ATOM 2084 C CA . LEU A 1 266 ? -5.684 -11.798 12.181 1.00 84.12 266 LEU A CA 1
ATOM 2085 C C . LEU A 1 266 ? -5.226 -11.841 13.642 1.00 84.12 266 LEU A C 1
ATOM 2087 O O . LEU A 1 266 ? -4.622 -12.820 14.071 1.00 84.12 266 LEU A O 1
ATOM 2091 N N . ASN A 1 267 ? -5.474 -10.769 14.396 1.00 86.12 267 ASN A N 1
ATOM 2092 C CA . ASN A 1 267 ? -4.947 -10.588 15.753 1.00 86.12 267 ASN A CA 1
ATOM 2093 C C . ASN A 1 267 ? -5.948 -9.940 16.727 1.00 86.12 267 ASN A C 1
ATOM 2095 O O . ASN A 1 267 ? -5.600 -9.668 17.877 1.00 86.12 267 ASN A O 1
ATOM 2099 N N . ASN A 1 268 ? -7.187 -9.703 16.286 1.00 85.69 268 ASN A N 1
ATOM 2100 C CA . ASN A 1 268 ? -8.251 -9.026 17.030 1.00 85.69 268 ASN A CA 1
ATOM 2101 C C . ASN A 1 268 ? -7.868 -7.613 17.508 1.00 85.69 268 ASN A C 1
ATOM 2103 O O . ASN A 1 268 ? -8.376 -7.153 18.529 1.00 85.69 268 ASN A O 1
ATOM 2107 N N . GLN A 1 269 ? -6.950 -6.937 16.810 1.00 90.06 269 GLN A N 1
ATOM 2108 C CA . GLN A 1 269 ? -6.554 -5.559 17.111 1.00 90.06 269 GLN A CA 1
ATOM 2109 C C . GLN A 1 269 ? -7.204 -4.569 16.138 1.00 90.06 269 GLN A C 1
ATOM 2111 O O . GLN A 1 269 ? -7.487 -4.936 14.998 1.00 90.06 269 GLN A O 1
ATOM 2116 N N . PRO A 1 270 ? -7.426 -3.306 16.534 1.00 93.19 270 PRO A N 1
ATOM 2117 C CA . PRO A 1 270 ? -7.877 -2.282 15.600 1.00 93.19 270 PRO A CA 1
ATOM 2118 C C . PRO A 1 270 ? -6.871 -2.061 14.462 1.00 93.19 270 PRO A C 1
ATOM 2120 O O . PRO A 1 270 ? -5.667 -1.953 14.695 1.00 93.19 270 PRO A O 1
ATOM 2123 N N . LEU A 1 271 ? -7.378 -1.932 13.240 1.00 90.62 271 LEU A N 1
ATOM 2124 C CA . LEU A 1 271 ? -6.632 -1.566 12.044 1.00 90.62 271 LEU A CA 1
ATOM 2125 C C . LEU A 1 271 ? -7.216 -0.287 11.451 1.00 90.62 271 LEU A C 1
ATOM 2127 O O . LEU A 1 271 ? -8.349 -0.276 10.969 1.00 90.62 271 LEU A O 1
ATOM 2131 N N . VAL A 1 272 ? -6.441 0.796 11.490 1.00 92.75 272 VAL A N 1
ATOM 2132 C CA . VAL A 1 272 ? -6.822 2.071 10.873 1.00 92.75 272 VAL A CA 1
ATOM 2133 C C . VAL A 1 272 ? -6.615 1.955 9.363 1.00 92.75 272 VAL A C 1
ATOM 2135 O O . VAL A 1 272 ? -5.509 1.669 8.917 1.00 92.75 272 VAL A O 1
ATOM 2138 N N . LEU A 1 273 ? -7.681 2.136 8.581 1.00 91.69 273 LEU A N 1
ATOM 2139 C CA . LEU A 1 273 ? -7.654 1.915 7.132 1.00 91.69 273 LEU A CA 1
ATOM 2140 C C . LEU A 1 273 ? -7.096 3.101 6.348 1.00 91.69 273 LEU A C 1
ATOM 2142 O O . LEU A 1 273 ? -6.512 2.897 5.287 1.00 91.69 273 LEU A O 1
ATOM 2146 N N . ASN A 1 274 ? -7.302 4.316 6.851 1.00 90.31 274 ASN A N 1
ATOM 2147 C CA . ASN A 1 274 ? -6.800 5.547 6.252 1.00 90.31 274 ASN A CA 1
ATOM 2148 C C . ASN A 1 274 ? -5.657 6.137 7.080 1.00 90.31 274 ASN A C 1
ATOM 2150 O O . ASN A 1 274 ? -5.494 5.820 8.253 1.00 90.31 274 ASN A O 1
ATOM 2154 N N . VAL A 1 275 ? -4.923 7.075 6.498 1.00 85.81 275 VAL A N 1
ATOM 2155 C CA . VAL A 1 275 ? -3.932 7.888 7.203 1.00 85.81 275 VAL A CA 1
ATOM 2156 C C . VAL A 1 275 ? -4.605 9.131 7.812 1.00 85.81 275 VAL A C 1
ATOM 2158 O O . VAL A 1 275 ? -5.090 9.992 7.065 1.00 85.81 275 VAL A O 1
ATOM 2161 N N . PRO A 1 276 ? -4.665 9.273 9.152 1.00 87.06 276 PRO A N 1
ATOM 2162 C CA . PRO A 1 276 ? -5.193 10.477 9.792 1.00 87.06 276 PRO A CA 1
ATOM 2163 C C . PRO A 1 276 ? -4.297 11.691 9.518 1.00 87.06 276 PRO A C 1
ATOM 2165 O O . PRO A 1 276 ? -3.077 11.587 9.536 1.00 87.06 276 PRO A O 1
ATOM 2168 N N . SER A 1 277 ? -4.884 12.872 9.308 1.00 81.25 277 SER A N 1
ATOM 2169 C CA . SER A 1 277 ? -4.120 14.060 8.882 1.00 81.25 277 SER A CA 1
ATOM 2170 C C . SER A 1 277 ? -3.409 14.827 10.012 1.00 81.25 277 SER A C 1
ATOM 2172 O O . SER A 1 277 ? -2.825 15.885 9.759 1.00 81.25 277 SER A O 1
ATOM 2174 N N . ASP A 1 278 ? -3.551 14.402 11.270 1.00 78.88 278 ASP A N 1
ATOM 2175 C CA . ASP A 1 278 ? -2.821 14.998 12.392 1.00 78.88 278 ASP A CA 1
ATOM 2176 C C . ASP A 1 278 ? -1.454 14.323 12.547 1.00 78.88 278 ASP A C 1
ATOM 2178 O O . ASP A 1 278 ? -1.330 13.109 12.452 1.00 78.88 278 ASP A O 1
ATOM 2182 N N . HIS A 1 279 ? -0.424 15.109 12.865 1.00 65.06 279 HIS A N 1
ATOM 2183 C CA . HIS A 1 279 ? 0.960 14.630 12.978 1.00 65.06 279 HIS A CA 1
ATOM 2184 C C . HIS A 1 279 ? 1.166 13.534 14.042 1.00 65.06 279 HIS A C 1
ATOM 2186 O O . HIS A 1 279 ? 2.081 12.728 13.919 1.00 65.06 279 HIS A O 1
ATOM 2192 N N . LYS A 1 280 ? 0.315 13.481 15.079 1.00 67.94 280 LYS A N 1
ATOM 2193 C CA . LYS A 1 280 ? 0.344 12.438 16.127 1.00 67.94 280 LYS A CA 1
ATOM 2194 C C . LYS A 1 280 ? -0.464 11.185 15.758 1.00 67.94 280 LYS A C 1
ATOM 2196 O O . LYS A 1 280 ? -0.687 10.330 16.613 1.00 67.94 280 LYS A O 1
ATOM 2201 N N . GLY A 1 281 ? -0.940 11.097 14.516 1.00 79.69 281 GLY A N 1
ATOM 2202 C CA . GLY A 1 281 ? -1.840 10.053 14.046 1.00 79.69 281 GLY A CA 1
ATOM 2203 C C . GLY A 1 281 ? -3.293 10.316 14.437 1.00 79.69 281 GLY A C 1
ATOM 2204 O O . GLY A 1 281 ? -3.781 11.444 14.393 1.00 79.69 281 GLY A O 1
ATOM 2205 N N . GLU A 1 282 ? -4.000 9.248 14.789 1.00 88.25 282 GLU A N 1
ATOM 2206 C CA . GLU A 1 282 ? -5.424 9.276 15.110 1.00 88.25 282 GLU A CA 1
ATOM 2207 C C . GLU A 1 282 ? -5.751 10.229 16.273 1.00 88.25 282 GLU A C 1
ATOM 2209 O O . GLU A 1 282 ? -5.163 10.159 17.359 1.00 88.25 282 GLU A O 1
ATOM 2214 N N . ARG A 1 283 ? -6.729 11.114 16.054 1.00 91.25 283 ARG A N 1
ATOM 2215 C CA . ARG A 1 283 ? -7.199 12.060 17.066 1.00 91.25 283 ARG A CA 1
ATOM 2216 C C . ARG A 1 283 ? -8.228 11.412 17.991 1.00 91.25 283 ARG A C 1
ATOM 2218 O O . ARG A 1 283 ? -9.151 10.747 17.533 1.00 91.25 283 ARG A O 1
ATOM 2225 N N . ALA A 1 284 ? -8.139 11.722 19.284 1.00 95.38 284 ALA A N 1
ATOM 2226 C CA . ALA A 1 284 ? -9.237 11.480 20.213 1.00 95.38 284 ALA A CA 1
ATOM 2227 C C . ALA A 1 284 ? -10.415 12.431 19.916 1.00 95.38 284 ALA A C 1
ATOM 2229 O O . ALA A 1 284 ? -10.304 13.654 20.077 1.00 95.38 284 ALA A O 1
ATOM 2230 N N . VAL A 1 285 ? -11.543 11.880 19.470 1.00 96.06 285 VAL A N 1
ATOM 2231 C CA . VAL A 1 285 ? -12.751 12.620 19.081 1.00 96.06 285 VAL A CA 1
ATOM 2232 C C . VAL A 1 285 ? -13.853 12.458 20.131 1.00 96.06 285 VAL A C 1
ATOM 2234 O O . VAL A 1 285 ? -13.838 11.530 20.934 1.00 96.06 285 VAL A O 1
ATOM 2237 N N . GLY A 1 286 ? -14.810 13.390 20.159 1.00 94.62 286 GLY A N 1
ATOM 2238 C CA . GLY A 1 286 ? -15.939 13.349 21.104 1.00 94.62 286 GLY A CA 1
ATOM 2239 C C . GLY A 1 286 ? -17.126 12.510 20.627 1.00 94.62 286 GLY A C 1
ATOM 2240 O O . GLY A 1 286 ? -18.086 12.318 21.364 1.00 94.62 286 GLY A O 1
ATOM 2241 N N . SER A 1 287 ? -17.113 12.033 19.382 1.00 95.12 287 SER A N 1
ATOM 2242 C CA . SER A 1 287 ? -18.216 11.231 18.863 1.00 95.12 287 SER A CA 1
ATOM 2243 C C . SER A 1 287 ? -17.777 10.285 17.748 1.00 95.12 287 SER A C 1
ATOM 2245 O O . SER A 1 287 ? -16.817 10.555 17.027 1.00 95.12 287 SER A O 1
ATOM 2247 N N . HIS A 1 288 ? -18.483 9.163 17.641 1.00 97.88 288 HIS A N 1
ATOM 2248 C CA . HIS A 1 288 ? -18.158 8.016 16.798 1.00 97.88 288 HIS A CA 1
ATOM 2249 C C . HIS A 1 288 ? -19.436 7.339 16.306 1.00 97.88 288 HIS A C 1
ATOM 2251 O O . HIS A 1 288 ? -20.454 7.349 17.008 1.00 97.88 288 HIS A O 1
ATOM 2257 N N . ILE A 1 289 ? -19.344 6.672 15.158 1.00 98.38 289 ILE A N 1
ATOM 2258 C CA . ILE A 1 289 ? -20.329 5.695 14.691 1.00 98.38 289 ILE A CA 1
ATOM 2259 C C . ILE A 1 289 ? -19.642 4.330 14.679 1.00 98.38 289 ILE A C 1
ATOM 2261 O O . ILE A 1 289 ? -18.633 4.146 14.000 1.00 98.38 289 ILE A O 1
ATOM 2265 N N . GLY A 1 290 ? -20.173 3.388 15.455 1.00 98.06 290 GLY A N 1
ATOM 2266 C CA . GLY A 1 290 ? -19.695 2.012 15.535 1.00 98.06 290 GLY A CA 1
ATOM 2267 C C . GLY A 1 290 ? -20.662 1.043 14.866 1.00 98.06 290 GLY A C 1
ATOM 2268 O O . GLY A 1 290 ? -21.878 1.221 14.934 1.00 98.06 290 GLY A O 1
ATOM 2269 N N . ILE A 1 291 ? -20.112 0.008 14.239 1.00 98.19 291 ILE A N 1
ATOM 2270 C CA . ILE A 1 291 ? -20.860 -1.048 13.562 1.00 98.19 291 ILE A CA 1
ATOM 2271 C C . ILE A 1 291 ? -20.398 -2.393 14.110 1.00 98.19 291 ILE A C 1
ATOM 2273 O O . ILE A 1 291 ? -19.198 -2.687 14.139 1.00 98.19 291 ILE A O 1
ATOM 2277 N N . LYS A 1 292 ? -21.356 -3.210 14.542 1.00 97.38 292 LYS A N 1
ATOM 2278 C CA . LYS A 1 292 ? -21.150 -4.636 14.790 1.00 97.38 292 LYS A CA 1
ATOM 2279 C C . LYS A 1 292 ? -21.579 -5.409 13.561 1.00 97.38 292 LYS A C 1
ATOM 2281 O O . LYS A 1 292 ? -22.651 -5.150 13.021 1.00 97.38 292 LYS A O 1
ATOM 2286 N N . ALA A 1 293 ? -20.737 -6.340 13.145 1.00 96.50 293 ALA A N 1
ATOM 2287 C CA . ALA A 1 293 ? -20.986 -7.207 12.007 1.00 96.50 293 ALA A CA 1
ATOM 2288 C C . ALA A 1 293 ? -20.412 -8.597 12.290 1.00 96.50 293 ALA A C 1
ATOM 2290 O O . ALA A 1 293 ? -19.447 -8.754 13.040 1.00 96.50 293 ALA A O 1
ATOM 2291 N N . LYS A 1 294 ? -20.992 -9.628 11.679 1.00 95.50 294 LYS A N 1
ATOM 2292 C CA . LYS A 1 294 ? -20.483 -10.992 11.824 1.00 95.50 294 LYS A CA 1
ATOM 2293 C C . LYS A 1 294 ? -19.241 -11.197 10.954 1.00 95.50 294 LYS A C 1
ATOM 2295 O O . LYS A 1 294 ? -19.237 -10.836 9.778 1.00 95.50 294 LYS A O 1
ATOM 2300 N N . ARG A 1 295 ? -18.201 -11.821 11.510 1.00 94.06 295 ARG A N 1
ATOM 2301 C CA . ARG A 1 295 ? -16.997 -12.198 10.756 1.00 94.06 295 ARG A CA 1
ATOM 2302 C C . ARG A 1 295 ? -17.309 -13.204 9.651 1.00 94.06 295 ARG A C 1
ATOM 2304 O O . ARG A 1 295 ? -18.207 -14.037 9.781 1.00 94.06 295 ARG A O 1
ATOM 2311 N N . ILE A 1 296 ? -16.533 -13.113 8.577 1.00 92.25 296 ILE A N 1
ATOM 2312 C CA . ILE A 1 296 ? -16.459 -14.136 7.539 1.00 92.25 296 ILE A CA 1
ATOM 2313 C C . ILE A 1 296 ? -15.259 -15.014 7.887 1.00 92.25 296 ILE A C 1
ATOM 2315 O O . ILE A 1 296 ? -14.123 -14.556 7.841 1.00 92.25 296 ILE A O 1
ATOM 2319 N N . GLU A 1 297 ? -15.505 -16.269 8.242 1.00 86.88 297 GLU A N 1
ATOM 2320 C CA . GLU A 1 297 ? -14.435 -17.221 8.547 1.00 86.88 297 GLU A CA 1
ATOM 2321 C C . GLU A 1 297 ? -14.011 -17.923 7.250 1.00 86.88 297 GLU A C 1
ATOM 2323 O O . GLU A 1 297 ? -14.674 -18.853 6.791 1.00 86.88 297 GLU A O 1
ATOM 2328 N N . SER A 1 298 ? -12.946 -17.433 6.609 1.00 86.88 298 SER A N 1
ATOM 2329 C CA . SER A 1 298 ? -12.361 -18.066 5.420 1.00 86.88 298 SER A CA 1
ATOM 2330 C C . SER A 1 298 ? -10.887 -17.694 5.226 1.00 86.88 298 SER A C 1
ATOM 2332 O O . SER A 1 298 ? -10.448 -16.611 5.620 1.00 86.88 298 SER A O 1
ATOM 2334 N N . ASP A 1 299 ? -10.127 -18.559 4.550 1.00 82.50 299 ASP A N 1
ATOM 2335 C CA . ASP A 1 299 ? -8.734 -18.273 4.173 1.00 82.50 299 ASP A CA 1
ATOM 2336 C C . ASP A 1 299 ? -8.615 -17.057 3.247 1.00 82.50 299 ASP A C 1
ATOM 2338 O O . ASP A 1 299 ? -7.624 -16.324 3.284 1.00 82.50 299 ASP A O 1
ATOM 2342 N N . GLU A 1 300 ? -9.630 -16.827 2.413 1.00 83.94 300 GLU A N 1
ATOM 2343 C CA . GLU A 1 300 ? -9.727 -15.637 1.571 1.00 83.94 300 GLU A CA 1
ATOM 2344 C C . GLU A 1 300 ? -9.827 -14.371 2.428 1.00 83.94 300 GLU A C 1
ATOM 2346 O O . GLU A 1 300 ? -9.109 -13.401 2.175 1.00 83.94 300 GLU A O 1
ATOM 2351 N N . GLN A 1 301 ? -10.599 -14.421 3.517 1.00 86.44 301 GLN A N 1
ATOM 2352 C CA . GLN A 1 301 ? -10.707 -13.315 4.463 1.00 86.44 301 GLN A CA 1
ATOM 2353 C C . GLN A 1 301 ? -9.367 -13.001 5.137 1.00 86.44 301 GLN A C 1
ATOM 2355 O O . GLN A 1 301 ? -8.970 -11.838 5.227 1.00 86.44 301 GLN A O 1
ATOM 2360 N N . LEU A 1 302 ? -8.624 -14.027 5.562 1.00 81.62 302 LEU A N 1
ATOM 2361 C CA . LEU A 1 302 ? -7.297 -13.841 6.158 1.00 81.62 302 LEU A CA 1
ATOM 2362 C C . LEU A 1 302 ? -6.322 -13.193 5.162 1.00 81.62 302 LEU A C 1
ATOM 2364 O O . LEU A 1 302 ? -5.548 -12.312 5.537 1.00 81.62 302 LEU A O 1
ATOM 2368 N N . LYS A 1 303 ? -6.374 -13.581 3.880 1.00 81.06 303 LYS A N 1
ATOM 2369 C CA . LYS A 1 303 ? -5.560 -12.966 2.817 1.00 81.06 303 LYS A CA 1
ATOM 2370 C C . LYS A 1 303 ? -5.916 -11.496 2.596 1.00 81.06 303 LYS A C 1
ATOM 2372 O O . LYS A 1 303 ? -5.005 -10.682 2.456 1.00 81.06 303 LYS A O 1
ATOM 2377 N N . ILE A 1 304 ? -7.207 -11.152 2.596 1.00 84.31 304 ILE A N 1
ATOM 2378 C CA . ILE A 1 304 ? -7.679 -9.763 2.484 1.00 84.31 304 ILE A CA 1
ATOM 2379 C C . ILE A 1 304 ? -7.100 -8.918 3.623 1.00 84.31 304 ILE A C 1
ATOM 2381 O O . ILE A 1 304 ? -6.487 -7.883 3.368 1.00 84.31 304 ILE A O 1
ATOM 2385 N N . PHE A 1 305 ? -7.220 -9.377 4.870 1.00 83.56 305 PHE A N 1
ATOM 2386 C CA . PHE A 1 305 ? -6.737 -8.618 6.025 1.00 83.56 305 PHE A CA 1
ATOM 2387 C C . PHE A 1 305 ? -5.209 -8.502 6.093 1.00 83.56 305 PHE A C 1
ATOM 2389 O O . PHE A 1 305 ? -4.719 -7.456 6.515 1.00 83.56 305 PHE A O 1
ATOM 2396 N N . ARG A 1 306 ? -4.447 -9.499 5.614 1.00 80.06 306 ARG A N 1
ATOM 2397 C CA . ARG A 1 306 ? -2.979 -9.379 5.484 1.00 80.06 306 ARG A CA 1
ATOM 2398 C C . ARG A 1 306 ? -2.605 -8.248 4.529 1.00 80.06 306 ARG A C 1
ATOM 2400 O O . ARG A 1 306 ? -1.845 -7.362 4.908 1.00 80.06 306 ARG A O 1
ATOM 2407 N N . LYS A 1 307 ? -3.229 -8.214 3.346 1.00 77.06 307 LYS A N 1
ATOM 2408 C CA . LYS A 1 307 ? -3.015 -7.143 2.359 1.00 77.06 307 LYS A CA 1
ATOM 2409 C C . LYS A 1 307 ? -3.414 -5.769 2.896 1.00 77.06 307 LYS A C 1
ATOM 2411 O O . LYS A 1 307 ? -2.699 -4.795 2.680 1.00 77.06 307 LYS A O 1
ATOM 2416 N N . LEU A 1 308 ? -4.544 -5.674 3.604 1.00 78.19 308 LEU A N 1
ATOM 2417 C CA . LEU A 1 308 ? -4.965 -4.419 4.234 1.00 78.19 308 LEU A CA 1
ATOM 2418 C C . LEU A 1 308 ? -3.937 -3.946 5.266 1.00 78.19 308 LEU A C 1
ATOM 2420 O O . LEU A 1 308 ? -3.518 -2.795 5.203 1.00 78.19 308 LEU A O 1
ATOM 2424 N N . GLN A 1 309 ? -3.489 -4.833 6.158 1.00 76.44 309 GLN A N 1
ATOM 2425 C CA . GLN A 1 309 ? -2.496 -4.516 7.184 1.00 76.44 309 GLN A CA 1
ATOM 2426 C C . GLN A 1 309 ? -1.170 -4.039 6.570 1.00 76.44 309 GLN A C 1
ATOM 2428 O O . GLN A 1 309 ? -0.646 -3.003 6.982 1.00 76.44 309 GLN A O 1
ATOM 2433 N N . GLU A 1 310 ? -0.664 -4.735 5.549 1.00 68.94 310 GLU A N 1
ATOM 2434 C CA . GLU A 1 310 ? 0.548 -4.351 4.810 1.00 68.94 310 GLU A CA 1
ATOM 2435 C C . GLU A 1 310 ? 0.416 -2.958 4.173 1.00 68.94 310 GLU A C 1
ATOM 2437 O O . GLU A 1 310 ? 1.279 -2.099 4.369 1.00 68.94 310 GLU A O 1
ATOM 2442 N N . ASN A 1 311 ? -0.696 -2.699 3.476 1.00 64.94 311 ASN A N 1
ATOM 2443 C CA . ASN A 1 311 ? -0.950 -1.412 2.825 1.00 64.94 311 ASN A CA 1
ATOM 2444 C C . ASN A 1 311 ? -1.051 -0.264 3.839 1.00 64.94 311 ASN A C 1
ATOM 2446 O O . ASN A 1 311 ? -0.453 0.794 3.643 1.00 64.94 311 ASN A O 1
ATOM 2450 N N . THR A 1 312 ? -1.777 -0.461 4.942 1.00 67.75 312 THR A N 1
ATOM 2451 C CA . THR A 1 312 ? -1.941 0.576 5.975 1.00 67.75 312 THR A CA 1
ATOM 2452 C C . THR A 1 312 ? -0.631 0.901 6.689 1.00 67.75 312 THR A C 1
ATOM 2454 O O . THR A 1 312 ? -0.330 2.076 6.898 1.00 67.75 312 THR A O 1
ATOM 2457 N N . ALA A 1 313 ? 0.191 -0.111 6.994 1.00 62.72 313 ALA A N 1
ATOM 2458 C CA . ALA A 1 313 ? 1.487 0.084 7.637 1.00 62.72 313 ALA A CA 1
ATOM 2459 C C . ALA A 1 313 ? 2.446 0.869 6.731 1.00 62.72 313 ALA A C 1
ATOM 2461 O O . ALA A 1 313 ? 3.156 1.762 7.193 1.00 62.72 313 ALA A O 1
ATOM 2462 N N . LEU A 1 314 ? 2.421 0.580 5.427 1.00 57.19 314 LEU A N 1
ATOM 2463 C CA . LEU A 1 314 ? 3.196 1.303 4.425 1.00 57.19 314 LEU A CA 1
ATOM 2464 C C . LEU A 1 314 ? 2.786 2.778 4.338 1.00 57.19 314 LEU A C 1
ATOM 2466 O O . LEU A 1 314 ? 3.646 3.661 4.369 1.00 57.19 314 LEU A O 1
ATOM 2470 N N . PHE A 1 315 ? 1.485 3.059 4.226 1.00 60.06 315 PHE A N 1
ATOM 2471 C CA . PHE A 1 315 ? 0.999 4.432 4.094 1.00 60.06 315 PHE A CA 1
ATOM 2472 C C . PHE A 1 315 ? 1.233 5.268 5.357 1.00 60.06 315 PHE A C 1
ATOM 2474 O O . PHE A 1 315 ? 1.644 6.423 5.232 1.00 60.06 315 PHE A O 1
ATOM 2481 N N . ASP A 1 316 ? 1.047 4.696 6.550 1.00 60.59 316 ASP A N 1
ATOM 2482 C CA . ASP A 1 316 ? 1.339 5.381 7.816 1.00 60.59 316 ASP A CA 1
ATOM 2483 C C . ASP A 1 316 ? 2.838 5.699 7.944 1.00 60.59 316 ASP A C 1
ATOM 2485 O O . ASP A 1 316 ? 3.221 6.832 8.245 1.00 60.59 316 ASP A O 1
ATOM 2489 N N . LEU A 1 317 ? 3.709 4.738 7.617 1.00 56.25 317 LEU A N 1
ATOM 2490 C CA . LEU A 1 317 ? 5.158 4.938 7.655 1.00 56.25 317 LEU A CA 1
ATOM 2491 C C . LEU A 1 317 ? 5.614 6.050 6.702 1.00 56.25 317 LEU A C 1
ATOM 2493 O O . LEU A 1 317 ? 6.417 6.899 7.095 1.00 56.25 317 LEU A O 1
ATOM 2497 N N . LEU A 1 318 ? 5.081 6.083 5.478 1.00 54.88 318 LEU A N 1
ATOM 2498 C CA . LEU A 1 318 ? 5.365 7.140 4.503 1.00 54.88 318 LEU A CA 1
ATOM 2499 C C . LEU A 1 318 ? 4.900 8.509 4.997 1.00 54.88 318 LEU A C 1
ATOM 2501 O O . LEU A 1 318 ? 5.631 9.493 4.889 1.00 54.88 318 LEU A O 1
ATOM 2505 N N . HIS A 1 319 ? 3.706 8.568 5.582 1.00 56.75 319 HIS A N 1
ATOM 2506 C CA . HIS A 1 319 ? 3.120 9.812 6.061 1.00 56.75 319 HIS A CA 1
ATOM 2507 C C . HIS A 1 319 ? 3.851 10.398 7.273 1.00 56.75 319 HIS A C 1
ATOM 2509 O O . HIS A 1 319 ? 4.180 11.590 7.291 1.00 56.75 319 HIS A O 1
ATOM 2515 N N . ARG A 1 320 ? 4.148 9.572 8.284 1.00 55.84 320 ARG A N 1
ATOM 2516 C CA . ARG A 1 320 ? 4.948 9.986 9.449 1.00 55.84 320 ARG A CA 1
ATOM 2517 C C . ARG A 1 320 ? 6.338 10.407 9.019 1.00 55.84 320 ARG A C 1
ATOM 2519 O O . ARG A 1 320 ? 6.864 11.408 9.508 1.00 55.84 320 ARG A O 1
ATOM 2526 N N . SER A 1 321 ? 6.887 9.683 8.046 1.00 51.84 321 SER A N 1
ATOM 2527 C CA . SER A 1 321 ? 8.169 10.030 7.479 1.00 51.84 321 SER A CA 1
ATOM 2528 C C . SER A 1 321 ? 8.129 11.436 6.853 1.00 51.84 321 SER A C 1
ATOM 2530 O O . SER A 1 321 ? 8.945 12.317 7.133 1.00 51.84 321 SER A O 1
ATOM 2532 N N . GLU A 1 322 ? 7.145 11.716 6.021 1.00 51.78 322 GLU A N 1
ATOM 2533 C CA . GLU A 1 322 ? 7.040 13.023 5.389 1.00 51.78 322 GLU A CA 1
ATOM 2534 C C . GLU A 1 322 ? 6.795 14.163 6.395 1.00 51.78 322 GLU A C 1
ATOM 2536 O O . GLU A 1 322 ? 7.379 15.244 6.277 1.00 51.78 322 GLU A O 1
ATOM 2541 N N . THR A 1 323 ? 5.989 13.906 7.426 1.00 52.06 323 THR A N 1
ATOM 2542 C CA . THR A 1 323 ? 5.703 14.863 8.504 1.00 52.06 323 THR A CA 1
ATOM 2543 C C . THR A 1 323 ? 6.974 15.260 9.255 1.00 52.06 323 THR A C 1
ATOM 2545 O O . THR A 1 323 ? 7.250 16.453 9.391 1.00 52.06 323 THR A O 1
ATOM 2548 N N . ALA A 1 324 ? 7.806 14.285 9.636 1.00 53.12 324 ALA A N 1
ATOM 2549 C CA . ALA A 1 324 ? 9.081 14.544 10.301 1.00 53.12 324 ALA A CA 1
ATOM 2550 C C . ALA A 1 324 ? 10.034 15.394 9.435 1.00 53.12 324 ALA A C 1
ATOM 2552 O O . ALA A 1 324 ? 10.690 16.309 9.934 1.00 53.12 324 ALA A O 1
ATOM 2553 N N . LEU A 1 325 ? 10.084 15.159 8.116 1.00 50.75 325 LEU A N 1
ATOM 2554 C CA . LEU A 1 325 ? 10.880 15.998 7.208 1.00 50.75 325 LEU A CA 1
ATOM 2555 C C . LEU A 1 325 ? 10.361 17.433 7.108 1.00 50.75 325 LEU A C 1
ATOM 2557 O O . LEU A 1 325 ? 11.166 18.367 7.050 1.00 50.75 325 LEU A O 1
ATOM 2561 N N . ASN A 1 326 ? 9.040 17.608 7.045 1.00 49.22 326 ASN A N 1
ATOM 2562 C CA . ASN A 1 326 ? 8.425 18.925 6.929 1.00 49.22 326 ASN A CA 1
ATOM 2563 C C . ASN A 1 326 ? 8.670 19.761 8.192 1.00 49.22 326 ASN A C 1
ATOM 2565 O O . ASN A 1 326 ? 8.993 20.940 8.070 1.00 49.22 326 ASN A O 1
ATOM 2569 N N . GLU A 1 327 ? 8.616 19.171 9.387 1.00 51.03 327 GLU A N 1
ATOM 2570 C CA . GLU A 1 327 ? 8.948 19.875 10.635 1.00 51.03 327 GLU A CA 1
ATOM 2571 C C . GLU A 1 327 ? 10.431 20.273 10.711 1.00 51.03 327 GLU A C 1
ATOM 2573 O O . GLU A 1 327 ? 10.747 21.425 11.017 1.00 51.03 327 GLU A O 1
ATOM 2578 N N . ILE A 1 328 ? 11.350 19.378 10.322 1.00 49.84 328 ILE A N 1
ATOM 2579 C CA . ILE A 1 328 ? 12.790 19.688 10.219 1.00 49.84 328 ILE A CA 1
ATOM 2580 C C . ILE A 1 328 ? 13.045 20.837 9.231 1.00 49.84 328 ILE A C 1
ATOM 2582 O O . ILE A 1 328 ? 13.965 21.641 9.405 1.00 49.84 328 ILE A O 1
ATOM 2586 N N . TYR A 1 329 ? 12.260 20.912 8.156 1.00 42.66 329 TYR A N 1
ATOM 2587 C CA . TYR A 1 329 ? 12.382 21.966 7.158 1.00 42.66 329 TYR A CA 1
ATOM 2588 C C . TYR A 1 329 ? 11.760 23.291 7.612 1.00 42.66 329 TYR A C 1
ATOM 2590 O O . TYR A 1 329 ? 12.360 24.334 7.368 1.00 42.66 329 TYR A O 1
ATOM 2598 N N . MET A 1 330 ? 10.606 23.270 8.285 1.00 42.81 330 MET A N 1
ATOM 2599 C CA . MET A 1 330 ? 9.914 24.475 8.761 1.00 42.81 330 MET A CA 1
ATOM 2600 C C . MET A 1 330 ? 10.640 25.155 9.921 1.00 42.81 330 MET A C 1
ATOM 2602 O O . MET A 1 330 ? 10.734 26.381 9.931 1.00 42.81 330 MET A O 1
ATOM 2606 N N . ASN A 1 331 ? 11.267 24.383 10.814 1.00 46.22 331 ASN A N 1
ATOM 2607 C CA . ASN A 1 331 ? 12.106 24.940 11.878 1.00 46.22 331 ASN A CA 1
ATOM 2608 C C . ASN A 1 331 ? 13.311 25.740 11.341 1.00 46.22 331 ASN A C 1
ATOM 2610 O O . ASN A 1 331 ? 13.880 26.533 12.075 1.00 46.22 331 ASN A O 1
ATOM 2614 N N . LYS A 1 332 ? 13.688 25.642 10.053 1.00 43.28 332 LYS A N 1
ATOM 2615 C CA . LYS A 1 332 ? 14.750 26.494 9.473 1.00 43.28 332 LYS A CA 1
ATOM 2616 C C . LYS A 1 332 ? 14.408 27.977 9.370 1.00 43.28 332 LYS A C 1
ATOM 2618 O O . LYS A 1 332 ? 15.343 28.763 9.249 1.00 43.28 332 LYS A O 1
ATOM 2623 N N . ASN A 1 333 ? 13.132 28.358 9.394 1.00 39.59 333 ASN A N 1
ATOM 2624 C CA . ASN A 1 333 ? 12.744 29.764 9.271 1.00 39.59 333 ASN A CA 1
ATOM 2625 C C . ASN A 1 333 ? 12.669 30.503 10.621 1.00 39.59 333 ASN A C 1
ATOM 2627 O O . ASN A 1 333 ? 12.540 31.721 10.598 1.00 39.59 333 ASN A O 1
ATOM 2631 N N . ASP A 1 334 ? 12.817 29.801 11.753 1.00 38.69 334 ASP A N 1
ATOM 2632 C CA . ASP A 1 334 ? 12.790 30.378 13.115 1.00 38.69 334 ASP A CA 1
ATOM 2633 C C . ASP A 1 334 ? 14.138 30.258 13.867 1.00 38.69 334 ASP A C 1
ATOM 2635 O O . ASP A 1 334 ? 14.283 30.675 15.013 1.00 38.69 334 ASP A O 1
ATOM 2639 N N . LEU A 1 335 ? 15.176 29.704 13.229 1.00 37.59 335 LEU A N 1
ATOM 2640 C CA . LEU A 1 335 ? 16.460 29.375 13.872 1.00 37.59 335 LEU A CA 1
ATOM 2641 C C . LEU A 1 335 ? 17.457 30.545 13.986 1.00 37.59 335 LEU A C 1
ATOM 2643 O O . LEU A 1 335 ? 18.665 30.329 14.001 1.00 37.59 335 LEU A O 1
ATOM 2647 N N . THR A 1 336 ? 16.989 31.788 14.114 1.00 37.66 336 THR A N 1
ATOM 2648 C CA . THR A 1 336 ? 17.864 32.904 14.528 1.00 37.66 336 THR A CA 1
ATOM 2649 C C . THR A 1 336 ? 18.039 33.005 16.048 1.00 37.66 336 THR A C 1
ATOM 2651 O O . THR A 1 336 ? 18.730 33.913 16.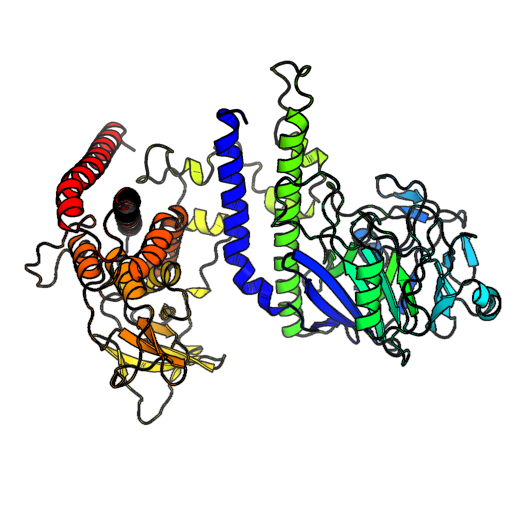498 1.00 37.66 336 THR A O 1
ATOM 2654 N N . GLN A 1 337 ? 17.433 32.112 16.847 1.00 34.22 337 GLN A N 1
ATOM 2655 C CA . GLN A 1 337 ? 17.469 32.194 18.319 1.00 34.22 337 GLN A CA 1
ATOM 2656 C C . GLN A 1 337 ? 17.767 30.891 19.085 1.00 34.22 337 GLN A C 1
ATOM 2658 O O . GLN A 1 337 ? 17.699 30.912 20.309 1.00 34.22 337 GLN A O 1
ATOM 2663 N N . LEU A 1 338 ? 18.117 29.774 18.438 1.00 30.66 338 LEU A N 1
ATOM 2664 C CA . LEU A 1 338 ? 18.522 28.573 19.187 1.00 30.66 338 LEU A CA 1
ATOM 2665 C C . LEU A 1 338 ? 20.044 28.457 19.239 1.00 30.66 338 LEU A C 1
ATOM 2667 O O . LEU A 1 338 ? 20.710 28.393 18.203 1.00 30.66 338 LEU A O 1
ATOM 2671 N N . ASP A 1 339 ? 20.550 28.468 20.470 1.00 30.55 339 ASP A N 1
ATOM 2672 C CA . ASP A 1 339 ? 21.955 28.306 20.820 1.00 30.55 339 ASP A CA 1
ATOM 2673 C C . ASP A 1 339 ? 22.480 26.939 20.357 1.00 30.55 339 ASP A C 1
ATOM 2675 O O . ASP A 1 339 ? 21.742 25.956 20.248 1.00 30.55 339 ASP A O 1
ATOM 2679 N N . HIS A 1 340 ? 23.770 26.888 20.040 1.00 34.38 340 HIS A N 1
ATOM 2680 C CA . HIS A 1 340 ? 24.379 25.832 19.226 1.00 34.38 340 HIS A CA 1
ATOM 2681 C C . HIS A 1 340 ? 24.455 24.426 19.863 1.00 34.38 340 HIS A C 1
ATOM 2683 O O . HIS A 1 340 ? 24.906 23.504 19.178 1.00 34.38 340 HIS A O 1
ATOM 2689 N N . ASP A 1 341 ? 23.952 24.240 21.086 1.00 33.47 341 ASP A N 1
ATOM 2690 C CA . ASP A 1 341 ? 24.027 22.982 21.843 1.00 33.47 341 ASP A CA 1
ATOM 2691 C C . ASP A 1 341 ? 22.674 22.259 22.044 1.00 33.47 341 ASP A C 1
ATOM 2693 O O . ASP A 1 341 ? 22.664 21.107 22.472 1.00 33.47 341 ASP A O 1
ATOM 2697 N N . ASP A 1 342 ? 21.538 22.841 21.638 1.00 32.75 342 ASP A N 1
ATOM 2698 C CA . ASP A 1 342 ? 20.198 22.245 21.831 1.00 32.75 342 ASP A CA 1
ATOM 2699 C C . ASP A 1 342 ? 19.669 21.483 20.596 1.00 32.75 342 ASP A C 1
ATOM 2701 O O . ASP A 1 342 ? 18.533 21.657 20.139 1.00 32.75 342 ASP A O 1
ATOM 2705 N N . ILE A 1 343 ? 20.477 20.582 20.027 1.00 34.78 343 ILE A N 1
ATOM 2706 C CA . ILE A 1 343 ? 19.942 19.576 19.095 1.00 34.78 343 ILE A CA 1
ATOM 2707 C C . ILE A 1 343 ? 19.291 18.477 19.934 1.00 34.78 343 ILE A C 1
ATOM 2709 O O . ILE A 1 343 ? 19.969 17.594 20.454 1.00 34.78 343 ILE A O 1
ATOM 2713 N N . THR A 1 344 ? 17.965 18.524 20.048 1.00 35.94 344 THR A N 1
ATOM 2714 C CA . THR A 1 344 ? 17.176 17.484 20.715 1.00 35.94 344 THR A CA 1
ATOM 2715 C C . THR A 1 344 ? 17.493 16.108 20.091 1.00 35.94 344 THR A C 1
ATOM 2717 O O . THR A 1 344 ? 17.339 15.957 18.873 1.00 35.94 344 THR A O 1
ATOM 2720 N N . PRO A 1 345 ? 17.959 15.107 20.866 1.00 37.56 345 PRO A N 1
ATOM 2721 C CA . PRO A 1 345 ? 18.254 13.768 20.359 1.00 37.56 345 PRO A CA 1
ATOM 2722 C C . PRO A 1 345 ? 17.036 13.122 19.686 1.00 37.56 345 PRO A C 1
ATOM 2724 O O . PRO A 1 345 ? 15.893 13.357 20.082 1.00 37.56 345 PRO A O 1
ATOM 2727 N N . LEU A 1 346 ? 17.290 12.293 18.669 1.00 34.62 346 LEU A N 1
ATOM 2728 C CA . LEU A 1 346 ? 16.278 11.614 17.846 1.00 34.62 346 LEU A CA 1
ATOM 2729 C C . LEU A 1 346 ? 15.233 10.853 18.693 1.00 34.62 346 LEU A C 1
ATOM 2731 O O . LEU A 1 346 ? 14.063 10.792 18.324 1.00 34.62 346 LEU A O 1
ATOM 2735 N N . ASP A 1 347 ? 15.641 10.361 19.861 1.00 33.34 347 ASP A N 1
ATOM 2736 C CA . ASP A 1 347 ? 14.825 9.572 20.792 1.00 33.34 347 ASP A CA 1
ATOM 2737 C C . ASP A 1 347 ? 13.726 10.403 21.475 1.00 33.34 347 ASP A C 1
ATOM 2739 O O . ASP A 1 347 ? 12.589 9.953 21.608 1.00 33.34 347 ASP A O 1
ATOM 2743 N N . GLN A 1 348 ? 14.002 11.675 21.781 1.00 37.44 348 GLN A N 1
ATOM 2744 C CA . GLN A 1 348 ? 13.001 12.600 22.329 1.00 37.44 348 GLN A CA 1
ATOM 2745 C C . GLN A 1 348 ? 11.993 13.069 21.269 1.00 37.44 348 GLN A C 1
ATOM 2747 O O . GLN A 1 348 ? 10.866 13.442 21.600 1.00 37.44 348 GLN A O 1
ATOM 2752 N N . LEU A 1 349 ? 12.361 13.034 19.981 1.00 35.06 349 LEU A N 1
ATOM 2753 C CA . LEU A 1 349 ? 11.412 13.237 18.883 1.00 35.06 349 LEU A CA 1
ATOM 2754 C C . LEU A 1 349 ? 10.472 12.022 18.768 1.00 35.06 349 LEU A C 1
ATOM 2756 O O . LEU A 1 349 ? 9.266 12.215 18.645 1.00 35.06 349 LEU A O 1
ATOM 2760 N N . TYR A 1 350 ? 10.971 10.789 18.903 1.00 36.56 350 TYR A N 1
ATOM 2761 C CA . TYR A 1 350 ? 10.136 9.578 18.858 1.00 36.56 350 TYR A CA 1
ATOM 2762 C C . TYR A 1 350 ? 9.111 9.490 20.000 1.00 36.56 350 TYR A C 1
ATOM 2764 O O . TYR A 1 350 ? 7.942 9.196 19.733 1.00 36.56 350 TYR A O 1
ATOM 2772 N N . GLU A 1 351 ? 9.496 9.825 21.237 1.00 37.41 351 GLU A N 1
ATOM 2773 C CA . GLU A 1 351 ? 8.555 9.900 22.369 1.00 37.41 351 GLU A CA 1
ATOM 2774 C C . GLU A 1 351 ? 7.486 10.989 22.167 1.00 37.41 351 GLU A C 1
ATOM 2776 O O . GLU A 1 351 ? 6.306 10.796 22.473 1.00 37.41 351 GLU A O 1
ATOM 2781 N N . ARG A 1 352 ? 7.861 12.134 21.585 1.00 36.00 352 ARG A N 1
ATOM 2782 C CA . ARG A 1 352 ? 6.968 13.288 21.383 1.00 36.00 352 ARG A CA 1
ATOM 2783 C C . ARG A 1 352 ? 5.877 13.055 20.328 1.00 36.00 352 ARG A C 1
ATOM 2785 O O . ARG A 1 352 ? 4.809 13.676 20.420 1.00 36.00 352 ARG A O 1
ATOM 2792 N N . PHE A 1 353 ? 6.112 12.168 19.356 1.00 37.62 353 PHE A N 1
ATOM 2793 C CA . PHE A 1 353 ? 5.163 11.840 18.279 1.00 37.62 353 PHE A CA 1
ATOM 2794 C C . PHE A 1 353 ? 4.331 10.574 18.520 1.00 37.62 353 PHE A C 1
ATOM 2796 O O . PHE A 1 353 ? 3.542 10.205 17.651 1.00 37.62 353 PHE A O 1
ATOM 2803 N N . GLY A 1 354 ? 4.434 9.949 19.700 1.00 30.09 354 GLY A N 1
ATOM 2804 C CA . GLY A 1 354 ? 3.506 8.898 20.125 1.00 30.09 354 GLY A CA 1
ATOM 2805 C C . GLY A 1 354 ? 3.463 7.705 19.169 1.00 30.09 354 GLY A C 1
ATOM 2806 O O . GLY A 1 354 ? 2.394 7.309 18.693 1.00 30.09 354 GLY A O 1
ATOM 2807 N N . VAL A 1 355 ? 4.629 7.135 18.861 1.00 34.47 355 VAL A N 1
ATOM 2808 C CA . VAL A 1 355 ? 4.704 5.810 18.238 1.00 34.47 355 VAL A CA 1
ATOM 2809 C C . VAL A 1 355 ? 4.100 4.806 19.234 1.00 34.47 355 VAL A C 1
ATOM 2811 O O . VAL A 1 355 ? 4.559 4.684 20.361 1.00 34.47 355 VAL A O 1
ATOM 2814 N N . SER A 1 356 ? 2.982 4.183 18.855 1.00 28.39 356 SER A N 1
ATOM 2815 C CA . SER A 1 356 ? 2.169 3.308 19.713 1.00 28.39 356 SER A CA 1
ATOM 2816 C C . SER A 1 356 ? 2.943 2.051 20.162 1.00 28.39 356 SER A C 1
ATOM 2818 O O . SER A 1 356 ? 3.689 1.496 19.349 1.00 28.39 356 SER A O 1
ATOM 2820 N N . PRO A 1 357 ? 2.703 1.528 21.384 1.00 27.52 357 PRO A N 1
ATOM 2821 C CA . PRO A 1 357 ? 3.407 0.380 21.984 1.00 27.52 357 PRO A CA 1
ATOM 2822 C C . PRO A 1 357 ? 3.250 -0.966 21.250 1.00 27.52 357 PRO A C 1
ATOM 2824 O O . PRO A 1 357 ? 3.796 -1.979 21.677 1.00 27.52 357 PRO A O 1
ATOM 2827 N N . TYR A 1 358 ? 2.566 -1.018 20.102 1.00 27.20 358 TYR A N 1
ATOM 2828 C CA . TYR A 1 358 ? 2.631 -2.199 19.231 1.00 27.20 358 TYR A CA 1
ATOM 2829 C C . TYR A 1 358 ? 4.011 -2.363 18.565 1.00 27.20 358 TYR A C 1
ATOM 2831 O O . TYR A 1 358 ? 4.366 -3.453 18.116 1.00 27.20 358 TYR A O 1
ATOM 2839 N N . VAL A 1 359 ? 4.815 -1.295 18.559 1.00 32.50 359 VAL A N 1
ATOM 2840 C CA . VAL A 1 359 ? 6.199 -1.304 18.071 1.00 32.50 359 VAL A CA 1
ATOM 2841 C C . VAL A 1 359 ? 7.187 -1.803 19.144 1.00 32.50 359 VAL A C 1
ATOM 2843 O O . VAL A 1 359 ? 8.268 -2.268 18.792 1.00 32.50 359 VAL A O 1
ATOM 2846 N N . ASP A 1 360 ? 6.802 -1.876 20.424 1.00 27.11 360 ASP A N 1
ATOM 2847 C CA . ASP A 1 360 ? 7.687 -2.377 21.493 1.00 27.11 360 ASP A CA 1
ATOM 2848 C C . ASP A 1 360 ? 7.943 -3.886 21.406 1.00 27.11 360 ASP A C 1
ATOM 2850 O O . ASP A 1 360 ? 9.004 -4.360 21.804 1.00 27.11 360 ASP A O 1
ATOM 2854 N N . SER A 1 361 ? 7.045 -4.658 20.784 1.00 27.22 361 SER A N 1
ATOM 2855 C CA . SER A 1 361 ? 7.323 -6.077 20.504 1.00 27.22 361 SER A CA 1
ATOM 2856 C C . SER A 1 361 ? 8.373 -6.283 19.401 1.00 27.22 361 SER A C 1
ATOM 2858 O O . SER A 1 361 ? 8.996 -7.341 19.332 1.00 27.22 361 SER A O 1
ATOM 2860 N N . VAL A 1 362 ? 8.614 -5.255 18.577 1.00 29.42 362 VAL A N 1
ATOM 2861 C CA . VAL A 1 362 ? 9.652 -5.236 17.535 1.00 29.42 362 VAL A CA 1
ATOM 2862 C C . VAL A 1 362 ? 10.925 -4.532 18.033 1.00 29.42 362 VAL A C 1
ATOM 2864 O O . VAL A 1 362 ? 12.018 -4.844 17.563 1.00 29.42 362 VAL A O 1
ATOM 2867 N N . LEU A 1 363 ? 10.817 -3.632 19.019 1.00 29.88 363 LEU A N 1
ATOM 2868 C CA . LEU A 1 363 ? 11.937 -2.837 19.535 1.00 29.88 363 LEU A CA 1
ATOM 2869 C C . LEU A 1 363 ? 12.563 -3.343 20.842 1.00 29.88 363 LEU A C 1
ATOM 2871 O O . LEU A 1 363 ? 13.713 -2.993 21.096 1.00 29.88 363 LEU A O 1
ATOM 2875 N N . ASN A 1 364 ? 11.941 -4.262 21.591 1.00 26.67 364 ASN A N 1
ATOM 2876 C CA . ASN A 1 364 ? 12.604 -4.900 22.746 1.00 26.67 364 ASN A CA 1
ATOM 2877 C C . ASN A 1 364 ? 13.752 -5.861 22.380 1.00 26.67 364 ASN A C 1
ATOM 2879 O O . ASN A 1 364 ? 14.328 -6.517 23.244 1.00 26.67 364 ASN A O 1
ATOM 2883 N N . TYR A 1 365 ? 14.130 -5.927 21.102 1.00 29.89 365 TYR A N 1
ATOM 2884 C CA . TYR A 1 365 ? 15.374 -6.561 20.668 1.00 29.89 365 TYR A CA 1
ATOM 2885 C C . TYR A 1 365 ? 16.538 -5.567 20.490 1.00 29.89 365 TYR A C 1
ATOM 2887 O O . TYR A 1 365 ? 17.665 -6.002 20.256 1.00 29.89 365 TYR A O 1
ATOM 2895 N N . ASN A 1 366 ? 16.299 -4.252 20.614 1.00 31.50 366 ASN A N 1
ATOM 2896 C CA . ASN A 1 366 ? 17.304 -3.213 20.356 1.00 31.50 366 ASN A CA 1
ATOM 2897 C C . ASN A 1 366 ? 18.027 -2.677 21.605 1.00 31.50 366 ASN A C 1
ATOM 2899 O O . ASN A 1 366 ? 19.123 -2.142 21.453 1.00 31.50 366 ASN A O 1
ATOM 2903 N N . GLU A 1 367 ? 17.537 -2.909 22.828 1.00 26.48 367 GLU A N 1
ATOM 2904 C CA . GLU A 1 367 ? 18.248 -2.487 24.056 1.00 26.48 367 GLU A CA 1
ATOM 2905 C C . GLU A 1 367 ? 19.569 -3.246 24.309 1.00 26.48 367 GLU A C 1
ATOM 2907 O O . GLU A 1 367 ? 20.424 -2.783 25.061 1.00 26.48 367 GLU A O 1
ATOM 2912 N N . GLN A 1 368 ? 19.819 -4.371 23.629 1.00 28.31 368 GLN A N 1
ATOM 2913 C CA . GLN A 1 368 ? 21.135 -5.032 23.653 1.00 28.31 368 GLN A CA 1
ATOM 2914 C C . GLN A 1 368 ? 22.086 -4.591 22.525 1.00 28.31 368 GLN A C 1
ATOM 2916 O O . GLN A 1 368 ? 23.266 -4.946 22.559 1.00 28.31 368 GLN A O 1
ATOM 2921 N N . PHE A 1 369 ? 21.623 -3.805 21.543 1.00 31.19 369 PHE A N 1
ATOM 2922 C CA . PHE A 1 369 ? 22.411 -3.447 20.353 1.00 31.19 369 PHE A CA 1
ATOM 2923 C C . PHE A 1 369 ? 23.046 -2.049 20.392 1.00 31.19 369 PHE A C 1
ATOM 2925 O O . PHE A 1 369 ? 23.977 -1.793 19.622 1.00 31.19 369 PHE A O 1
ATOM 2932 N N . GLU A 1 370 ? 22.663 -1.178 21.331 1.00 29.50 370 GLU A N 1
ATOM 2933 C CA . GLU A 1 370 ? 23.289 0.148 21.489 1.00 29.50 370 GLU A CA 1
ATOM 2934 C C . GLU A 1 370 ? 24.748 0.112 21.965 1.00 29.50 370 GLU A C 1
ATOM 2936 O O . GLU A 1 370 ? 25.444 1.124 21.913 1.00 29.50 370 GLU A O 1
ATOM 2941 N N . LYS A 1 371 ? 25.289 -1.061 22.314 1.00 30.62 371 LYS A N 1
ATOM 2942 C CA . LYS A 1 371 ? 26.732 -1.195 22.547 1.00 30.62 371 LYS A CA 1
ATOM 2943 C C . LYS A 1 371 ? 27.589 -1.315 21.280 1.00 30.62 371 LYS A C 1
ATOM 2945 O O . LYS A 1 371 ? 28.796 -1.184 21.422 1.00 30.62 371 LYS A O 1
ATOM 2950 N N . ASN A 1 372 ? 27.038 -1.512 20.069 1.00 31.98 372 ASN A N 1
ATOM 2951 C CA . ASN A 1 372 ? 27.850 -1.751 18.850 1.00 31.98 372 ASN A CA 1
ATOM 2952 C C . ASN A 1 372 ? 27.273 -1.165 17.527 1.00 31.98 372 ASN A C 1
ATOM 2954 O O . ASN A 1 372 ? 27.291 -1.821 16.484 1.00 31.98 372 ASN A O 1
ATOM 2958 N N . GLY A 1 373 ? 26.768 0.073 17.530 1.00 36.25 373 GLY A N 1
ATOM 2959 C CA . GLY A 1 373 ? 26.046 0.687 16.398 1.00 36.25 373 GLY A CA 1
ATOM 2960 C C . GLY A 1 373 ? 26.737 0.730 15.014 1.00 36.25 373 GLY A C 1
ATOM 2961 O O . GLY A 1 373 ? 27.742 1.420 14.829 1.00 36.25 373 GLY A O 1
ATOM 2962 N N . LYS A 1 374 ? 26.109 0.109 13.993 1.00 34.84 374 LYS A N 1
ATOM 2963 C CA . LYS A 1 374 ? 26.289 0.402 12.546 1.00 34.84 374 LYS A CA 1
ATOM 2964 C C . LYS A 1 374 ? 24.989 0.170 11.733 1.00 34.84 374 LYS A C 1
ATOM 2966 O O . LYS A 1 374 ? 24.304 -0.826 11.924 1.00 34.84 374 LYS A O 1
ATOM 2971 N N . THR A 1 375 ? 24.678 1.066 10.789 1.00 41.72 375 THR A N 1
ATOM 2972 C CA . THR A 1 375 ? 23.557 1.038 9.808 1.00 41.72 375 THR A CA 1
ATOM 2973 C C . THR A 1 375 ? 23.937 0.347 8.479 1.00 41.72 375 THR A C 1
ATOM 2975 O O . THR A 1 375 ? 25.118 0.225 8.173 1.00 41.72 375 THR A O 1
ATOM 2978 N N . PHE A 1 376 ? 22.973 -0.038 7.617 1.00 38.69 376 PHE A N 1
ATOM 2979 C CA . PHE A 1 376 ? 23.224 -0.679 6.297 1.00 38.69 376 PHE A CA 1
ATOM 2980 C C . PHE A 1 376 ? 24.190 0.116 5.396 1.00 38.69 376 PHE A C 1
ATOM 2982 O O . PHE A 1 376 ? 25.089 -0.446 4.790 1.00 38.69 376 PHE A O 1
ATOM 2989 N N . GLN A 1 377 ? 24.083 1.448 5.363 1.00 42.22 377 GLN A N 1
ATOM 2990 C CA . GLN A 1 377 ? 25.032 2.326 4.655 1.00 42.22 377 GLN A CA 1
ATOM 2991 C C . GLN A 1 377 ? 26.347 2.568 5.408 1.00 42.22 377 GLN A C 1
ATOM 2993 O O . GLN A 1 377 ? 27.211 3.243 4.871 1.00 42.22 377 GLN A O 1
ATOM 2998 N N . GLN A 1 378 ? 26.484 2.097 6.648 1.00 42.59 378 GLN A N 1
ATOM 2999 C CA . GLN A 1 378 ? 27.753 1.998 7.383 1.00 42.59 378 GLN A CA 1
ATOM 3000 C C . GLN A 1 378 ? 28.366 0.589 7.267 1.00 42.59 378 GLN A C 1
ATOM 3002 O O . GLN A 1 378 ? 29.519 0.404 7.649 1.00 42.59 378 GLN A O 1
ATOM 3007 N N . CYS A 1 379 ? 27.643 -0.381 6.688 1.00 42.47 379 CYS A N 1
ATOM 3008 C CA . CYS A 1 379 ? 28.221 -1.637 6.203 1.00 42.47 379 CYS A CA 1
ATOM 3009 C C . CYS A 1 379 ? 29.082 -1.436 4.949 1.00 42.47 379 CYS A C 1
ATOM 3011 O O . CYS A 1 379 ? 29.872 -2.319 4.629 1.00 42.47 379 CYS A O 1
ATOM 3013 N N . PHE A 1 380 ? 28.947 -0.278 4.289 1.00 45.53 380 PHE A N 1
ATOM 3014 C CA . PHE A 1 380 ? 29.673 0.141 3.091 1.00 45.53 380 PHE A CA 1
ATOM 3015 C C . PHE A 1 380 ? 30.296 1.520 3.342 1.00 45.53 380 PHE A C 1
ATOM 3017 O O . PHE A 1 380 ? 29.614 2.429 3.812 1.00 45.53 380 PHE A O 1
ATOM 3024 N N . VAL A 1 381 ? 31.584 1.719 3.066 1.00 40.44 381 VAL A N 1
ATOM 3025 C CA . VAL A 1 381 ? 32.217 3.031 3.287 1.00 40.44 381 VAL A CA 1
ATOM 3026 C C . VAL A 1 381 ? 31.761 3.982 2.178 1.00 40.44 381 VAL A C 1
ATOM 3028 O O . VAL A 1 381 ? 31.685 3.610 1.013 1.00 40.44 381 VAL A O 1
ATOM 3031 N N . LYS A 1 382 ? 31.488 5.250 2.509 1.00 36.47 382 LYS A N 1
ATOM 3032 C CA . LYS A 1 382 ? 31.110 6.293 1.530 1.00 36.47 382 LYS A CA 1
ATOM 3033 C C . LYS A 1 382 ? 32.163 6.504 0.421 1.00 36.47 382 LYS A C 1
ATOM 3035 O O . LYS A 1 382 ? 31.854 7.113 -0.601 1.00 36.47 382 LYS A O 1
ATOM 3040 N N . GLU A 1 383 ? 33.377 6.002 0.641 1.00 40.53 383 GLU A N 1
ATOM 3041 C CA . GLU A 1 383 ? 34.525 6.016 -0.267 1.00 40.53 383 GLU A CA 1
ATOM 3042 C C . GLU A 1 383 ? 34.801 4.639 -0.920 1.00 40.53 383 GLU A C 1
ATOM 3044 O O . GLU A 1 383 ? 35.475 4.603 -1.949 1.00 40.53 383 GLU A O 1
ATOM 3049 N N . ASP A 1 384 ? 34.201 3.537 -0.430 1.00 47.00 384 ASP A N 1
ATOM 3050 C CA . ASP A 1 384 ? 34.485 2.151 -0.850 1.00 47.00 384 ASP A CA 1
ATOM 3051 C C . ASP A 1 384 ? 33.219 1.322 -1.151 1.00 47.00 384 ASP A C 1
ATOM 3053 O O . ASP A 1 384 ? 32.393 1.056 -0.278 1.00 47.00 384 ASP A O 1
ATOM 3057 N N . LYS A 1 385 ? 33.111 0.807 -2.384 1.00 45.28 385 LYS A N 1
ATOM 3058 C CA . LYS A 1 385 ? 32.007 -0.060 -2.855 1.00 45.28 385 LYS A CA 1
ATOM 3059 C C . LYS A 1 385 ? 32.239 -1.572 -2.649 1.00 45.28 385 LYS A C 1
ATOM 3061 O O . LYS A 1 385 ? 31.480 -2.373 -3.189 1.00 45.28 385 LYS A O 1
ATOM 3066 N N . TYR A 1 386 ? 33.295 -1.981 -1.935 1.00 41.53 386 TYR A N 1
ATOM 3067 C CA . TYR A 1 386 ? 33.892 -3.322 -2.109 1.00 41.53 386 TYR A CA 1
ATOM 3068 C C . TYR A 1 386 ? 34.097 -4.166 -0.839 1.00 41.53 386 TYR A C 1
ATOM 3070 O O . TYR A 1 386 ? 34.660 -5.255 -0.932 1.00 41.53 386 TYR A O 1
ATOM 3078 N N . GLY A 1 387 ? 33.640 -3.719 0.333 1.00 41.91 387 GLY A N 1
ATOM 3079 C CA . GLY A 1 387 ? 33.723 -4.491 1.580 1.00 41.91 387 GLY A CA 1
ATOM 3080 C C . GLY A 1 387 ? 32.425 -4.423 2.380 1.00 41.91 387 GLY A C 1
ATOM 3081 O O . GLY A 1 387 ? 31.777 -3.379 2.389 1.00 41.91 387 GLY A O 1
ATOM 3082 N N . LEU A 1 388 ? 32.056 -5.530 3.035 1.00 44.09 388 LEU A N 1
ATOM 3083 C CA . LEU A 1 388 ? 30.956 -5.589 4.000 1.00 44.09 388 LEU A CA 1
ATOM 3084 C C . LEU A 1 388 ? 31.547 -5.582 5.416 1.00 44.09 388 LEU A C 1
ATOM 3086 O O . LEU A 1 388 ? 32.206 -6.538 5.810 1.00 44.09 388 LEU A O 1
ATOM 3090 N N . TYR A 1 389 ? 31.296 -4.524 6.186 1.00 49.41 389 TYR A N 1
ATOM 3091 C CA . TYR A 1 389 ? 31.772 -4.386 7.576 1.00 49.41 389 TYR A CA 1
ATOM 3092 C C . TYR A 1 389 ? 30.773 -4.899 8.635 1.00 49.41 389 TYR A C 1
ATOM 3094 O O . TYR A 1 389 ? 30.877 -4.537 9.810 1.00 49.41 389 TYR A O 1
ATOM 3102 N N . CYS A 1 390 ? 29.781 -5.690 8.217 1.00 44.16 390 CYS A N 1
ATOM 3103 C CA . CYS A 1 390 ? 28.627 -6.098 9.023 1.00 44.16 390 CYS A CA 1
ATOM 3104 C C . CYS A 1 390 ? 28.459 -7.624 9.088 1.00 44.16 390 CYS A C 1
ATOM 3106 O O . CYS A 1 390 ? 29.091 -8.360 8.336 1.00 44.16 390 CYS A O 1
ATOM 3108 N N . GLU A 1 391 ? 27.591 -8.075 10.001 1.00 47.19 391 GLU A N 1
ATOM 3109 C CA . GLU A 1 391 ? 27.211 -9.479 10.221 1.00 47.19 391 GLU A CA 1
ATOM 3110 C C . GLU A 1 391 ? 26.825 -10.236 8.932 1.00 47.19 391 GLU A C 1
ATOM 3112 O O . GLU A 1 391 ? 26.457 -9.642 7.917 1.00 47.19 391 GLU A O 1
ATOM 3117 N N . ASN A 1 392 ? 26.872 -11.574 9.008 1.00 55.97 392 ASN A N 1
ATOM 3118 C CA . ASN A 1 392 ? 26.506 -12.520 7.947 1.00 55.97 392 ASN A CA 1
ATOM 3119 C C . ASN A 1 392 ? 25.287 -12.036 7.121 1.00 55.97 392 ASN A C 1
ATOM 3121 O O . ASN A 1 392 ? 24.228 -11.787 7.701 1.00 55.97 392 ASN A O 1
ATOM 3125 N N . PRO A 1 393 ? 25.371 -11.966 5.779 1.00 58.81 393 PRO A N 1
ATOM 3126 C CA . PRO A 1 393 ? 24.285 -11.454 4.943 1.00 58.81 393 PRO A CA 1
ATOM 3127 C C . PRO A 1 393 ? 22.936 -12.171 5.094 1.00 58.81 393 PRO A C 1
ATOM 3129 O O . PRO A 1 393 ? 21.906 -11.530 4.911 1.00 58.81 393 PRO A O 1
ATOM 3132 N N . LYS A 1 394 ? 22.903 -13.455 5.490 1.00 59.91 394 LYS A N 1
ATOM 3133 C CA . LYS A 1 394 ? 21.646 -14.150 5.844 1.00 59.91 394 LYS A CA 1
ATOM 3134 C C . LYS A 1 394 ? 20.959 -13.494 7.043 1.00 59.91 394 LYS A C 1
ATOM 3136 O O . LYS A 1 394 ? 19.746 -13.309 7.042 1.00 59.91 394 LYS A O 1
ATOM 3141 N N . ILE A 1 395 ? 21.746 -13.115 8.049 1.00 55.94 395 ILE A N 1
ATOM 3142 C CA . ILE A 1 395 ? 21.274 -12.420 9.252 1.00 55.94 395 ILE A CA 1
ATOM 3143 C C . ILE A 1 395 ? 20.828 -11.005 8.884 1.00 55.94 395 ILE A C 1
ATOM 3145 O O . ILE A 1 395 ? 19.761 -10.578 9.315 1.00 55.94 395 ILE A O 1
ATOM 3149 N N . LEU A 1 396 ? 21.597 -10.308 8.042 1.00 56.91 396 LEU A N 1
ATOM 3150 C CA . LEU A 1 396 ? 21.252 -8.970 7.565 1.00 56.91 396 LEU A CA 1
ATOM 3151 C C . LEU A 1 396 ? 19.915 -8.954 6.810 1.00 56.91 396 LEU A C 1
ATOM 3153 O O . LEU A 1 396 ? 19.047 -8.158 7.144 1.00 56.91 396 LEU A O 1
ATOM 3157 N N . LEU A 1 397 ? 19.716 -9.844 5.832 1.00 58.97 397 LEU A N 1
ATOM 3158 C CA . LEU A 1 397 ? 18.472 -9.903 5.053 1.00 58.97 397 LEU A CA 1
ATOM 3159 C C . LEU A 1 397 ? 17.265 -10.280 5.922 1.00 58.97 397 LEU A C 1
ATOM 3161 O O . LEU A 1 397 ? 16.219 -9.645 5.810 1.00 58.97 397 LEU A O 1
ATOM 3165 N N . LYS A 1 398 ? 17.434 -11.235 6.849 1.00 59.91 398 LYS A N 1
ATOM 3166 C CA . LYS A 1 398 ? 16.392 -11.607 7.818 1.00 59.91 398 LYS A CA 1
ATOM 3167 C C . LYS A 1 398 ? 16.018 -10.437 8.735 1.00 59.91 398 LYS A C 1
ATOM 3169 O O . LYS A 1 398 ? 14.838 -10.190 8.948 1.00 59.91 398 LYS A O 1
ATOM 3174 N N . LYS A 1 399 ? 17.005 -9.689 9.246 1.00 50.28 399 LYS A N 1
ATOM 3175 C CA . LYS A 1 399 ? 16.778 -8.480 10.062 1.00 50.28 399 LYS A CA 1
ATOM 3176 C C . LYS A 1 399 ? 16.079 -7.366 9.279 1.00 50.28 399 LYS A C 1
ATOM 3178 O O . LYS A 1 399 ? 15.332 -6.595 9.865 1.00 50.28 399 LYS A O 1
ATOM 3183 N N . LEU A 1 400 ? 16.309 -7.287 7.969 1.00 48.78 400 LEU A N 1
ATOM 3184 C CA . LEU A 1 400 ? 15.645 -6.331 7.081 1.00 48.78 400 LEU A CA 1
ATOM 3185 C C . LEU A 1 400 ? 14.229 -6.771 6.659 1.00 48.78 400 LEU A C 1
ATOM 3187 O O . LEU A 1 400 ? 13.603 -6.062 5.877 1.00 48.78 400 LEU A O 1
ATOM 3191 N N . GLY A 1 401 ? 13.728 -7.920 7.136 1.00 47.97 401 GLY A N 1
ATOM 3192 C CA . GLY A 1 401 ? 12.417 -8.452 6.744 1.00 47.97 401 GLY A CA 1
ATOM 3193 C C . GLY A 1 401 ? 12.339 -8.858 5.269 1.00 47.97 401 GLY A C 1
ATOM 3194 O O . GLY A 1 401 ? 11.257 -8.903 4.693 1.00 47.97 401 GLY A O 1
ATOM 3195 N N . ILE A 1 402 ? 13.485 -9.109 4.626 1.00 55.28 402 ILE A N 1
ATOM 3196 C CA . ILE A 1 402 ? 13.549 -9.474 3.211 1.00 55.28 402 ILE A CA 1
ATOM 3197 C C . ILE A 1 402 ? 13.431 -10.994 3.106 1.00 55.28 402 ILE A C 1
ATOM 3199 O O . ILE A 1 402 ? 14.406 -11.722 3.303 1.00 55.28 402 ILE A O 1
ATOM 3203 N N . GLU A 1 403 ? 12.227 -11.466 2.788 1.00 61.94 403 GLU A N 1
ATOM 3204 C CA . GLU A 1 403 ? 11.940 -12.884 2.569 1.00 61.94 403 GLU A CA 1
ATOM 3205 C C . GLU A 1 403 ? 12.325 -13.333 1.147 1.00 61.94 403 GLU A C 1
ATOM 3207 O O . GLU A 1 403 ? 12.327 -12.554 0.182 1.00 61.94 403 GLU A O 1
ATOM 3212 N N . ASN A 1 404 ? 12.679 -14.613 1.008 1.00 66.75 404 ASN A N 1
ATOM 3213 C CA . ASN A 1 404 ? 13.162 -15.211 -0.243 1.00 66.75 404 ASN A CA 1
ATOM 3214 C C . ASN A 1 404 ? 12.195 -16.254 -0.824 1.00 66.75 404 ASN A C 1
ATOM 3216 O O . ASN A 1 404 ? 12.550 -16.962 -1.767 1.00 66.75 404 ASN A O 1
ATOM 3220 N N . ASP A 1 405 ? 10.976 -16.336 -0.299 1.00 65.56 405 ASP A N 1
ATOM 3221 C CA . ASP A 1 405 ? 10.012 -17.396 -0.619 1.00 65.56 405 ASP A CA 1
ATOM 3222 C C . ASP A 1 405 ? 9.632 -17.398 -2.110 1.00 65.56 405 ASP A C 1
ATOM 3224 O O . ASP A 1 405 ? 9.427 -18.441 -2.725 1.00 65.56 405 ASP A O 1
ATOM 3228 N N . ASN A 1 406 ? 9.694 -16.234 -2.761 1.00 77.06 406 ASN A N 1
ATOM 3229 C CA . ASN A 1 406 ? 9.437 -16.091 -4.197 1.00 77.06 406 ASN A CA 1
ATOM 3230 C C . ASN A 1 406 ? 10.563 -16.611 -5.121 1.00 77.06 406 ASN A C 1
ATOM 3232 O O . ASN A 1 406 ? 10.420 -16.546 -6.342 1.00 77.06 406 ASN A O 1
ATOM 3236 N N . TYR A 1 407 ? 11.674 -17.127 -4.586 1.00 88.56 407 TYR A N 1
ATOM 3237 C CA . TYR A 1 407 ? 12.796 -17.686 -5.366 1.00 88.56 407 TYR A CA 1
ATOM 3238 C C . TYR A 1 407 ? 12.702 -19.206 -5.506 1.00 88.56 407 TYR A C 1
ATOM 3240 O O . TYR A 1 407 ? 13.536 -19.815 -6.181 1.00 88.56 407 TYR A O 1
ATOM 3248 N N . ARG A 1 408 ? 11.699 -19.813 -4.867 1.00 90.12 408 ARG A N 1
ATOM 3249 C CA . ARG A 1 408 ? 11.536 -21.257 -4.760 1.00 90.12 408 ARG A CA 1
ATOM 3250 C C . ARG A 1 408 ? 10.168 -21.707 -5.234 1.00 90.12 408 ARG A C 1
ATOM 3252 O O . ARG A 1 408 ? 9.215 -20.927 -5.299 1.00 90.12 408 ARG A O 1
ATOM 3259 N N . ILE A 1 409 ? 10.106 -22.976 -5.601 1.00 91.44 409 ILE A N 1
ATOM 3260 C CA . ILE A 1 409 ? 8.877 -23.705 -5.879 1.00 91.44 409 ILE A CA 1
ATOM 3261 C C . ILE A 1 409 ? 9.092 -25.169 -5.499 1.00 91.44 409 ILE A C 1
ATOM 3263 O O . ILE A 1 409 ? 10.173 -25.712 -5.734 1.00 91.44 409 ILE A O 1
ATOM 3267 N N . LYS A 1 410 ? 8.089 -25.814 -4.906 1.00 91.50 410 LYS A N 1
ATOM 3268 C CA . LYS A 1 410 ? 8.174 -27.244 -4.596 1.00 91.50 410 LYS A CA 1
ATOM 3269 C C . LYS A 1 410 ? 7.918 -28.065 -5.846 1.00 91.50 410 LYS A C 1
ATOM 3271 O O . LYS A 1 410 ? 7.143 -27.658 -6.713 1.00 91.50 410 LYS A O 1
ATOM 3276 N N . ALA A 1 411 ? 8.554 -29.227 -5.949 1.00 90.12 411 ALA A N 1
ATOM 3277 C CA . ALA A 1 411 ? 8.302 -30.125 -7.071 1.00 90.12 411 ALA A CA 1
ATOM 3278 C C . ALA A 1 411 ? 6.840 -30.601 -7.076 1.00 90.12 411 ALA A C 1
ATOM 3280 O O . ALA A 1 411 ? 6.240 -30.705 -8.142 1.00 90.12 411 ALA A O 1
ATOM 3281 N N . ASP A 1 412 ? 6.256 -30.804 -5.892 1.00 89.81 412 ASP A N 1
ATOM 3282 C CA . ASP A 1 412 ? 4.857 -31.219 -5.715 1.00 89.81 412 ASP A CA 1
ATOM 3283 C C . ASP A 1 412 ? 3.846 -30.176 -6.209 1.00 89.81 412 ASP A C 1
ATOM 3285 O O . ASP A 1 412 ? 2.737 -30.529 -6.613 1.00 89.81 412 ASP A O 1
ATOM 3289 N N . ASP A 1 413 ? 4.243 -28.900 -6.241 1.00 91.25 413 ASP A N 1
ATOM 3290 C CA . ASP A 1 413 ? 3.420 -27.826 -6.793 1.00 91.25 413 ASP A CA 1
ATOM 3291 C C . ASP A 1 413 ? 3.449 -27.805 -8.324 1.00 91.25 413 ASP A C 1
ATOM 3293 O O . ASP A 1 413 ? 2.657 -27.082 -8.919 1.00 91.25 413 ASP A O 1
ATOM 3297 N N . LEU A 1 414 ? 4.344 -28.553 -8.982 1.00 90.88 414 LEU A N 1
ATOM 3298 C CA . LEU A 1 414 ? 4.530 -28.556 -10.433 1.00 90.88 414 LEU A CA 1
ATOM 3299 C C . LEU A 1 414 ? 3.955 -29.828 -11.067 1.00 90.88 414 LEU A C 1
ATOM 3301 O O . LEU A 1 414 ? 4.505 -30.922 -10.960 1.00 90.88 414 LEU A O 1
ATOM 3305 N N . HIS A 1 415 ? 2.894 -29.672 -11.856 1.00 91.19 415 HIS A N 1
ATOM 3306 C CA . HIS A 1 415 ? 2.273 -30.772 -12.592 1.00 91.19 415 HIS A CA 1
ATOM 3307 C C . HIS A 1 415 ? 2.703 -30.777 -14.060 1.00 91.19 415 HIS A C 1
ATOM 3309 O O . HIS A 1 415 ? 2.533 -29.785 -14.771 1.00 91.19 415 HIS A O 1
ATOM 3315 N N . TYR A 1 416 ? 3.244 -31.903 -14.531 1.00 88.25 416 TYR A N 1
ATOM 3316 C CA . TYR A 1 416 ? 3.661 -32.067 -15.925 1.00 88.25 416 TYR A CA 1
ATOM 3317 C C . TYR A 1 416 ? 2.476 -31.909 -16.889 1.00 88.25 416 TYR A C 1
ATOM 3319 O O . TYR A 1 416 ? 1.397 -32.462 -16.664 1.00 88.25 416 TYR A O 1
ATOM 3327 N N . VAL A 1 417 ? 2.682 -31.175 -17.985 1.00 82.94 417 VAL A N 1
ATOM 3328 C CA . VAL A 1 417 ? 1.666 -30.957 -19.021 1.00 82.94 417 VAL A CA 1
ATOM 3329 C C . VAL A 1 417 ? 1.977 -31.837 -20.230 1.00 82.94 417 VAL A C 1
ATOM 3331 O O . VAL A 1 417 ? 2.887 -31.560 -21.012 1.00 82.94 417 VAL A O 1
ATOM 3334 N N . GLN A 1 418 ? 1.197 -32.906 -20.394 1.00 61.84 418 GLN A N 1
ATOM 3335 C CA . GLN A 1 418 ? 1.336 -33.859 -21.493 1.00 61.84 418 GLN A CA 1
ATOM 3336 C C . GLN A 1 418 ? 0.550 -33.379 -22.730 1.00 61.84 418 GLN A C 1
ATOM 3338 O O . GLN A 1 418 ? -0.566 -33.815 -22.984 1.00 61.84 418 GLN A O 1
ATOM 3343 N N . GLU A 1 419 ? 1.127 -32.468 -23.517 1.00 54.22 419 GLU A N 1
ATOM 3344 C CA . GLU A 1 419 ? 0.623 -32.103 -24.855 1.00 54.22 419 GLU A CA 1
ATOM 3345 C C . GLU A 1 419 ? 1.662 -32.428 -25.947 1.00 54.22 419 GLU A C 1
ATOM 3347 O O . GLU A 1 419 ? 2.833 -32.660 -25.650 1.00 54.22 419 GLU A O 1
ATOM 3352 N N . LYS A 1 420 ? 1.265 -32.408 -27.236 1.00 49.62 420 LYS A N 1
ATOM 3353 C CA . LYS A 1 420 ? 2.121 -32.663 -28.430 1.00 49.62 420 LYS A CA 1
ATOM 3354 C C . LYS A 1 420 ? 3.412 -31.808 -28.516 1.00 49.62 420 LYS A C 1
ATOM 3356 O O . LYS A 1 420 ? 4.206 -32.006 -29.429 1.00 49.62 420 LYS A O 1
ATOM 3361 N N . GLN A 1 421 ? 3.617 -30.871 -27.590 1.00 51.41 421 GLN A N 1
ATOM 3362 C CA . GLN A 1 421 ? 4.775 -29.980 -27.449 1.00 51.41 421 GLN A CA 1
ATOM 3363 C C . GLN A 1 421 ? 5.638 -30.284 -26.204 1.00 51.41 421 GLN A C 1
ATOM 3365 O O . GLN A 1 421 ? 6.435 -29.439 -25.811 1.00 51.41 421 GLN A O 1
ATOM 3370 N N . GLY A 1 422 ? 5.476 -31.451 -25.560 1.00 53.81 422 GLY A N 1
ATOM 3371 C CA . GLY A 1 422 ? 5.977 -31.768 -24.208 1.00 53.81 422 GLY A CA 1
ATOM 3372 C C . GLY A 1 422 ? 7.480 -31.597 -23.935 1.00 53.81 422 GLY A C 1
ATOM 3373 O O . GLY A 1 422 ? 7.899 -31.708 -22.781 1.00 53.81 422 GLY A O 1
ATOM 3374 N N . THR A 1 423 ? 8.284 -31.295 -24.955 1.00 60.47 423 THR A N 1
ATOM 3375 C CA . THR A 1 423 ? 9.640 -30.765 -24.815 1.00 60.47 423 THR A CA 1
ATOM 3376 C C . THR A 1 423 ? 9.866 -29.599 -25.778 1.00 60.47 423 THR A C 1
ATOM 3378 O O . THR A 1 423 ? 9.614 -29.690 -26.980 1.00 60.47 423 THR A O 1
ATOM 3381 N N . ILE A 1 424 ? 10.375 -28.487 -25.251 1.00 68.31 424 ILE A N 1
ATOM 3382 C CA . ILE A 1 424 ? 10.743 -27.299 -26.023 1.00 68.31 424 ILE A CA 1
ATOM 3383 C C . ILE A 1 424 ? 12.226 -27.030 -25.801 1.00 68.31 424 ILE A C 1
ATOM 3385 O O . ILE A 1 424 ? 12.720 -27.058 -24.677 1.00 68.31 424 ILE A O 1
ATOM 3389 N N . LYS A 1 425 ? 12.965 -26.761 -26.880 1.00 68.44 425 LYS A N 1
ATOM 3390 C CA . LYS A 1 425 ? 14.368 -26.357 -26.772 1.00 68.44 425 LYS A CA 1
ATOM 3391 C C . LYS A 1 425 ? 14.453 -24.891 -26.342 1.00 68.44 425 LYS A C 1
ATOM 3393 O O . LYS A 1 425 ? 14.284 -23.998 -27.173 1.00 68.44 425 LYS A O 1
ATOM 3398 N N . THR A 1 426 ? 14.738 -24.665 -25.066 1.00 60.28 426 THR A N 1
ATOM 3399 C CA . THR A 1 426 ? 15.057 -23.358 -24.481 1.00 60.28 426 THR A CA 1
ATOM 3400 C C . THR A 1 426 ? 16.566 -23.284 -24.294 1.00 60.28 426 THR A C 1
ATOM 3402 O O . THR A 1 426 ? 17.168 -23.957 -23.464 1.00 60.28 426 THR A O 1
ATOM 3405 N N . GLY A 1 427 ? 17.198 -22.534 -25.189 1.00 66.31 427 GLY A N 1
ATOM 3406 C CA . GLY A 1 427 ? 18.645 -22.446 -25.301 1.00 66.31 427 GLY A CA 1
ATOM 3407 C C . GLY A 1 427 ? 19.396 -23.747 -25.521 1.00 66.31 427 GLY A C 1
ATOM 3408 O O . GLY A 1 427 ? 19.323 -24.321 -26.615 1.00 66.31 427 GLY A O 1
ATOM 3409 N N . SER A 1 428 ? 20.237 -24.138 -24.561 1.00 60.91 428 SER A N 1
ATOM 3410 C CA . SER A 1 428 ? 21.150 -25.282 -24.734 1.00 60.91 428 SER A CA 1
ATOM 3411 C C . SER A 1 428 ? 20.597 -26.620 -24.247 1.00 60.91 428 SER A C 1
ATOM 3413 O O . SER A 1 428 ? 21.184 -27.652 -24.573 1.00 60.91 428 SER A O 1
ATOM 3415 N N . THR A 1 429 ? 19.467 -26.617 -23.539 1.00 65.62 429 THR A N 1
ATOM 3416 C CA . THR A 1 429 ? 18.846 -27.812 -22.960 1.00 65.62 429 THR A CA 1
ATOM 3417 C C . THR A 1 429 ? 17.382 -27.944 -23.394 1.00 65.62 429 THR A C 1
ATOM 3419 O O . THR A 1 429 ? 16.791 -27.034 -23.980 1.00 65.62 429 THR A O 1
ATOM 3422 N N . LEU A 1 430 ? 16.821 -29.143 -23.230 1.00 76.81 430 LEU A N 1
ATOM 3423 C CA . LEU A 1 430 ? 15.401 -29.392 -23.473 1.00 76.81 430 LEU A CA 1
ATOM 3424 C C . LEU A 1 430 ? 14.639 -29.089 -22.183 1.00 76.81 430 LEU A C 1
ATOM 3426 O O . LEU A 1 430 ? 14.912 -29.712 -21.158 1.00 76.81 430 LEU A O 1
ATOM 3430 N N . ALA A 1 431 ? 13.688 -28.162 -22.246 1.00 80.19 431 ALA A N 1
ATOM 3431 C CA . ALA A 1 431 ? 12.755 -27.901 -21.164 1.00 80.19 431 ALA A CA 1
ATOM 3432 C C . ALA A 1 431 ? 11.471 -28.701 -21.349 1.00 80.19 431 ALA A C 1
ATOM 3434 O O . ALA A 1 431 ? 10.963 -28.870 -22.459 1.00 80.19 431 ALA A O 1
ATOM 3435 N N . GLN A 1 432 ? 10.928 -29.151 -20.229 1.00 86.38 432 GLN A N 1
ATOM 3436 C CA . GLN A 1 432 ? 9.595 -29.721 -20.124 1.00 86.38 432 GLN A CA 1
ATOM 3437 C C . GLN A 1 432 ? 8.623 -28.651 -19.625 1.00 86.38 432 GLN A C 1
ATOM 3439 O O . GLN A 1 432 ? 9.011 -27.748 -18.883 1.00 86.38 432 GLN A O 1
ATOM 3444 N N . ILE A 1 433 ? 7.356 -28.748 -20.021 1.00 86.31 433 ILE A N 1
ATOM 3445 C CA . ILE A 1 433 ? 6.327 -27.795 -19.601 1.00 86.31 433 ILE A CA 1
ATOM 3446 C C . ILE A 1 433 ? 5.603 -28.348 -18.379 1.00 86.31 433 ILE A C 1
ATOM 3448 O O . ILE A 1 433 ? 5.056 -29.451 -18.409 1.00 86.31 433 ILE A O 1
ATOM 3452 N N . TYR A 1 434 ? 5.583 -27.552 -17.317 1.00 90.38 434 TYR A N 1
ATOM 3453 C CA . TYR A 1 434 ? 4.838 -27.831 -16.096 1.00 90.38 434 TYR A CA 1
ATOM 3454 C C . TYR A 1 434 ? 3.845 -26.709 -15.831 1.00 90.38 434 TYR A C 1
ATOM 3456 O O . TYR A 1 434 ? 3.984 -25.597 -16.345 1.00 90.38 434 TYR A O 1
ATOM 3464 N N . ARG A 1 435 ? 2.840 -27.002 -15.015 1.00 91.06 435 ARG A N 1
ATOM 3465 C CA . ARG A 1 435 ? 1.834 -26.052 -14.562 1.00 91.06 435 ARG A CA 1
ATOM 3466 C C . ARG A 1 435 ? 1.684 -26.154 -13.054 1.00 91.06 435 ARG A C 1
ATOM 3468 O O . ARG A 1 435 ? 1.539 -27.265 -12.550 1.00 91.06 435 ARG A O 1
ATOM 3475 N N . ASP A 1 436 ? 1.681 -25.018 -12.366 1.00 88.88 436 ASP A N 1
ATOM 3476 C CA . ASP A 1 436 ? 1.461 -24.996 -10.923 1.00 88.88 436 ASP A CA 1
ATOM 3477 C C . ASP A 1 436 ? -0.020 -25.052 -10.515 1.00 88.88 436 ASP A C 1
ATOM 3479 O O . ASP A 1 436 ? -0.932 -25.023 -11.354 1.00 88.88 436 ASP A O 1
ATOM 3483 N N . THR A 1 437 ? -0.265 -25.122 -9.206 1.00 83.25 437 THR A N 1
ATOM 3484 C CA . THR A 1 437 ? -1.603 -25.114 -8.589 1.00 83.25 437 THR A CA 1
ATOM 3485 C C . THR A 1 437 ? -2.426 -23.867 -8.939 1.00 83.25 437 THR A C 1
ATOM 3487 O O . THR A 1 437 ? -3.652 -23.941 -9.040 1.00 83.25 437 THR A O 1
ATOM 3490 N N . ASN A 1 438 ? -1.767 -22.744 -9.238 1.00 84.25 438 ASN A N 1
ATOM 3491 C CA . ASN A 1 438 ? -2.384 -21.491 -9.681 1.00 84.25 438 ASN A CA 1
ATOM 3492 C C . ASN A 1 438 ? -2.547 -21.404 -11.208 1.00 84.25 438 ASN A C 1
ATOM 3494 O O . ASN A 1 438 ? -2.888 -20.348 -11.744 1.00 84.25 438 ASN A O 1
ATOM 3498 N N . LYS A 1 439 ? -2.330 -22.512 -11.926 1.00 85.19 439 LYS A N 1
ATOM 3499 C CA . LYS A 1 439 ? -2.390 -22.604 -13.392 1.00 85.19 439 LYS A CA 1
ATOM 3500 C C . LYS A 1 439 ? -1.337 -21.745 -14.108 1.00 85.19 439 LYS A C 1
ATOM 3502 O O . LYS A 1 439 ? -1.517 -21.418 -15.283 1.00 85.19 439 LYS A O 1
ATOM 3507 N N . ILE A 1 440 ? -0.233 -21.401 -13.443 1.00 86.75 440 ILE A N 1
ATOM 3508 C CA . ILE A 1 440 ? 0.916 -20.729 -14.056 1.00 86.75 440 ILE A CA 1
ATOM 3509 C C . ILE A 1 440 ? 1.806 -21.786 -14.704 1.00 86.75 440 ILE A C 1
ATOM 3511 O O . ILE A 1 440 ? 2.096 -22.816 -14.104 1.00 86.75 440 ILE A O 1
ATOM 3515 N N . PHE A 1 441 ? 2.244 -21.534 -15.935 1.00 87.31 441 PHE A N 1
ATOM 3516 C CA . PHE A 1 441 ? 3.096 -22.463 -16.670 1.00 87.31 441 PHE A CA 1
ATOM 3517 C C . PHE A 1 441 ? 4.582 -22.132 -16.503 1.00 87.31 441 PHE A C 1
ATOM 3519 O O . PHE A 1 441 ? 4.963 -20.960 -16.451 1.00 87.31 441 PHE A O 1
ATOM 3526 N N . TYR A 1 442 ? 5.418 -23.168 -16.476 1.00 90.06 442 TYR A N 1
ATOM 3527 C CA . TYR A 1 442 ? 6.866 -23.075 -16.312 1.00 90.06 442 TYR A CA 1
ATOM 3528 C C . TYR A 1 442 ? 7.589 -23.949 -17.335 1.00 90.06 442 TYR A C 1
ATOM 3530 O O . TYR A 1 442 ? 7.176 -25.076 -17.614 1.00 90.06 442 TYR A O 1
ATOM 3538 N N . PHE A 1 443 ? 8.711 -23.441 -17.837 1.00 87.88 443 PHE A N 1
ATOM 3539 C CA . PHE A 1 443 ? 9.747 -24.247 -18.466 1.00 87.88 443 PHE A CA 1
ATOM 3540 C C . PHE A 1 443 ? 10.638 -24.822 -17.369 1.00 87.88 443 PHE A C 1
ATOM 3542 O O . PHE A 1 443 ? 11.385 -24.091 -16.717 1.00 87.88 443 PHE A O 1
ATOM 3549 N N . VAL A 1 444 ? 10.540 -26.128 -17.156 1.00 90.56 444 VAL A N 1
ATOM 3550 C CA . VAL A 1 444 ? 11.361 -26.854 -16.191 1.00 90.56 444 VAL A CA 1
ATOM 3551 C C . VAL A 1 444 ? 12.522 -27.506 -16.922 1.00 90.56 444 VAL A C 1
ATOM 3553 O O . VAL A 1 444 ? 12.325 -28.290 -17.852 1.00 90.56 444 VAL A O 1
ATOM 3556 N N . GLN A 1 445 ? 13.742 -27.163 -16.518 1.00 88.50 445 GLN A N 1
ATOM 3557 C CA . GLN A 1 445 ? 14.967 -27.623 -17.168 1.00 88.50 445 GLN A CA 1
ATOM 3558 C C . GLN A 1 445 ? 16.108 -27.779 -16.167 1.00 88.50 445 GLN A C 1
ATOM 3560 O O . GLN A 1 445 ? 16.110 -27.143 -15.115 1.00 88.50 445 GLN A O 1
ATOM 3565 N N . SER A 1 446 ? 17.104 -28.587 -16.531 1.00 89.44 446 SER A N 1
ATOM 3566 C CA . SER A 1 446 ? 18.421 -28.565 -15.892 1.00 89.44 446 SER A CA 1
ATOM 3567 C C . SER A 1 446 ? 19.325 -27.639 -16.716 1.00 89.44 446 SER A C 1
ATOM 3569 O O . SER A 1 446 ? 19.671 -27.984 -17.850 1.00 89.44 446 SER A O 1
ATOM 3571 N N . PRO A 1 447 ? 19.603 -26.409 -16.254 1.00 86.75 447 PRO A N 1
ATOM 3572 C CA . PRO A 1 447 ? 20.404 -25.446 -16.997 1.00 86.75 447 PRO A CA 1
ATOM 3573 C C . PRO A 1 447 ? 21.901 -25.715 -16.828 1.00 86.75 447 PRO A C 1
ATOM 3575 O O . PRO A 1 447 ? 22.330 -26.436 -15.932 1.00 86.75 447 PRO A O 1
ATOM 3578 N N . LYS A 1 448 ? 22.726 -25.054 -17.648 1.00 84.56 448 LYS A N 1
ATOM 3579 C CA . LYS A 1 448 ? 24.193 -25.142 -17.516 1.00 84.56 448 LYS A CA 1
ATOM 3580 C C . LYS A 1 448 ? 24.716 -24.531 -16.220 1.00 84.56 448 LYS A C 1
ATOM 3582 O O . LYS A 1 448 ? 25.728 -24.981 -15.697 1.00 84.56 448 LYS A O 1
ATOM 3587 N N . SER A 1 449 ? 24.053 -23.485 -15.735 1.00 87.19 449 SER A N 1
ATOM 3588 C CA . SER A 1 449 ? 24.417 -22.801 -14.499 1.00 87.19 449 SER A CA 1
ATOM 3589 C C . SER A 1 449 ? 23.158 -22.304 -13.798 1.00 87.19 449 SER A C 1
ATOM 3591 O O . SER A 1 449 ? 22.571 -21.302 -14.204 1.00 87.19 449 SER A O 1
ATOM 3593 N N . ILE A 1 450 ? 22.761 -22.997 -12.723 1.00 89.88 450 ILE A N 1
ATOM 3594 C CA . ILE A 1 450 ? 21.638 -22.602 -11.850 1.00 89.88 450 ILE A CA 1
ATOM 3595 C C . ILE A 1 450 ? 21.865 -21.188 -11.303 1.00 89.88 450 ILE A C 1
ATOM 3597 O O . ILE A 1 450 ? 20.958 -20.359 -11.299 1.00 89.88 450 ILE A O 1
ATOM 3601 N N . ARG A 1 451 ? 23.110 -20.893 -10.900 1.00 90.75 451 ARG A N 1
ATOM 3602 C CA . ARG A 1 451 ? 23.531 -19.576 -10.410 1.00 90.75 451 ARG A CA 1
ATOM 3603 C C . ARG A 1 451 ? 23.254 -18.483 -11.441 1.00 90.75 451 ARG A C 1
ATOM 3605 O O . ARG A 1 451 ? 22.644 -17.472 -11.101 1.00 90.75 451 ARG A O 1
ATOM 3612 N N . ASN A 1 452 ? 23.719 -18.669 -12.678 1.00 91.75 452 ASN A N 1
ATOM 3613 C CA . ASN A 1 452 ? 23.571 -17.653 -13.720 1.00 91.75 452 ASN A CA 1
ATOM 3614 C C . ASN A 1 452 ? 22.103 -17.516 -14.147 1.00 91.75 452 ASN A C 1
ATOM 3616 O O . ASN A 1 452 ? 21.657 -16.394 -14.364 1.00 91.75 452 ASN A O 1
ATOM 3620 N N . GLU A 1 453 ? 21.353 -18.624 -14.212 1.00 92.00 453 GLU A N 1
ATOM 3621 C CA . GLU A 1 453 ? 19.910 -18.603 -14.477 1.00 92.00 453 GLU A CA 1
ATOM 3622 C C . GLU A 1 453 ? 19.152 -17.765 -13.448 1.00 92.00 453 GLU A C 1
ATOM 3624 O O . GLU A 1 453 ? 18.446 -16.819 -13.802 1.00 92.00 453 GLU A O 1
ATOM 3629 N N . LEU A 1 454 ? 19.351 -18.064 -12.162 1.00 93.75 454 LEU A N 1
ATOM 3630 C CA . LEU A 1 454 ? 18.656 -17.366 -11.091 1.00 93.75 454 LEU A CA 1
ATOM 3631 C C . LEU A 1 454 ? 19.052 -15.886 -11.052 1.00 93.75 454 LEU A C 1
ATOM 3633 O O . LEU A 1 454 ? 18.192 -15.030 -11.233 1.00 93.75 454 LEU A O 1
ATOM 3637 N N . ILE A 1 455 ? 20.341 -15.570 -10.888 1.00 94.12 455 ILE A N 1
ATOM 3638 C CA . ILE A 1 455 ? 20.800 -14.177 -10.740 1.00 94.12 455 ILE A CA 1
ATOM 3639 C C . ILE A 1 455 ? 20.519 -13.371 -12.015 1.00 94.12 455 ILE A C 1
ATOM 3641 O O . ILE A 1 455 ? 20.064 -12.229 -11.949 1.00 94.12 455 ILE A O 1
ATOM 3645 N N . GLY A 1 456 ? 20.764 -13.969 -13.184 1.00 95.00 456 GLY A N 1
ATOM 3646 C CA . GLY A 1 456 ? 20.537 -13.335 -14.477 1.00 95.00 456 GLY A CA 1
ATOM 3647 C C . GLY A 1 456 ? 19.070 -12.987 -14.701 1.00 95.00 456 GLY A C 1
ATOM 3648 O O . GLY A 1 456 ? 18.787 -11.871 -15.133 1.00 95.00 456 GLY A O 1
ATOM 3649 N N . SER A 1 457 ? 18.138 -13.876 -14.338 1.00 95.31 457 SER A N 1
ATOM 3650 C CA . SER A 1 457 ? 16.702 -13.591 -14.439 1.00 95.31 457 SER A CA 1
ATOM 3651 C C . SER A 1 457 ? 16.285 -12.397 -13.578 1.00 95.31 457 SER A C 1
ATOM 3653 O O . SER A 1 457 ? 15.614 -11.486 -14.062 1.00 95.31 457 SER A O 1
ATOM 3655 N N . LYS A 1 458 ? 16.738 -12.335 -12.321 1.00 94.81 458 LYS A N 1
ATOM 3656 C CA . LYS A 1 458 ? 16.324 -11.280 -11.391 1.00 94.81 458 LYS A CA 1
ATOM 3657 C C . LYS A 1 458 ? 16.910 -9.930 -11.781 1.00 94.81 458 LYS A C 1
ATOM 3659 O O . LYS A 1 458 ? 16.178 -8.946 -11.869 1.00 94.81 458 LYS A O 1
ATOM 3664 N N . LEU A 1 459 ? 18.200 -9.887 -12.122 1.00 95.44 459 LEU A N 1
ATOM 3665 C CA . LEU A 1 459 ? 18.841 -8.656 -12.588 1.00 95.44 459 LEU A CA 1
ATOM 3666 C C . LEU A 1 459 ? 18.301 -8.196 -13.950 1.00 95.44 459 LEU A C 1
ATOM 3668 O O . LEU A 1 459 ? 18.150 -6.995 -14.166 1.00 95.44 459 LEU A O 1
ATOM 3672 N N . MET A 1 460 ? 17.962 -9.118 -14.858 1.00 95.31 460 MET A N 1
ATOM 3673 C CA . MET A 1 460 ? 17.296 -8.762 -16.114 1.00 95.31 460 MET A CA 1
ATOM 3674 C C . MET A 1 460 ? 15.919 -8.145 -15.847 1.00 95.31 460 MET A C 1
ATOM 3676 O O . MET A 1 460 ? 15.579 -7.142 -16.472 1.00 95.31 460 MET A O 1
ATOM 3680 N N . SER A 1 461 ? 15.163 -8.679 -14.883 1.00 94.38 461 SER A N 1
ATOM 3681 C CA . SER A 1 461 ? 13.846 -8.159 -14.497 1.00 94.38 461 SER A CA 1
ATOM 3682 C C . SER A 1 461 ? 13.929 -6.731 -13.943 1.00 94.38 461 SER A C 1
ATOM 3684 O O . SER A 1 461 ? 13.105 -5.889 -14.296 1.00 94.38 461 SER A O 1
ATOM 3686 N N . LEU A 1 462 ? 14.985 -6.387 -13.191 1.00 89.12 462 LEU A N 1
ATOM 3687 C CA . LEU A 1 462 ? 15.226 -4.997 -12.763 1.00 89.12 462 LEU A CA 1
ATOM 3688 C C . LEU A 1 462 ? 15.362 -4.026 -13.954 1.00 89.12 462 LEU A C 1
ATOM 3690 O O . LEU A 1 462 ? 14.982 -2.856 -13.858 1.00 89.12 462 LEU A O 1
ATOM 3694 N N . ILE A 1 463 ? 15.885 -4.493 -15.093 1.00 94.31 463 ILE A N 1
ATOM 3695 C CA . ILE A 1 463 ? 16.136 -3.666 -16.284 1.00 94.31 463 ILE A CA 1
ATOM 3696 C C . ILE A 1 463 ? 14.943 -3.674 -17.242 1.00 94.31 463 ILE A C 1
ATOM 3698 O O . ILE A 1 463 ? 14.512 -2.607 -17.679 1.00 94.31 463 ILE A O 1
ATOM 3702 N N . LEU A 1 464 ? 14.395 -4.841 -17.571 1.00 91.69 464 LEU A N 1
ATOM 3703 C CA . LEU A 1 464 ? 13.369 -5.005 -18.607 1.00 91.69 464 LEU A CA 1
ATOM 3704 C C . LEU A 1 464 ? 11.958 -5.225 -18.072 1.00 91.69 464 LEU A C 1
ATOM 3706 O O . LEU A 1 464 ? 11.034 -5.145 -18.868 1.00 91.69 464 LEU A O 1
ATOM 3710 N N . GLY A 1 465 ? 11.807 -5.486 -16.775 1.00 90.19 465 GLY A N 1
ATOM 3711 C CA . GLY A 1 465 ? 10.536 -5.836 -16.153 1.00 90.19 465 GLY A CA 1
ATOM 3712 C C . GLY A 1 465 ? 10.190 -7.333 -16.248 1.00 90.19 465 GLY A C 1
ATOM 3713 O O . GLY A 1 465 ? 10.758 -8.065 -17.077 1.00 90.19 465 GLY A O 1
ATOM 3714 N N . PRO A 1 466 ? 9.265 -7.813 -15.392 1.00 86.44 466 PRO A N 1
ATOM 3715 C CA . PRO A 1 466 ? 8.807 -9.206 -15.367 1.00 86.44 466 PRO A CA 1
ATOM 3716 C C . PRO A 1 466 ? 7.986 -9.596 -16.606 1.00 86.44 466 PRO A C 1
ATOM 3718 O O . PRO A 1 466 ? 7.831 -10.772 -16.916 1.00 86.44 466 PRO A O 1
ATOM 3721 N N . GLU A 1 467 ? 7.470 -8.623 -17.351 1.00 86.44 467 GLU A N 1
ATOM 3722 C CA . GLU A 1 467 ? 6.701 -8.840 -18.572 1.00 86.44 467 GLU A CA 1
ATOM 3723 C C . GLU A 1 467 ? 7.570 -9.212 -19.779 1.00 86.44 467 GLU A C 1
ATOM 3725 O O . GLU A 1 467 ? 7.040 -9.685 -20.777 1.00 86.44 467 GLU A O 1
ATOM 3730 N N . ARG A 1 468 ? 8.898 -9.041 -19.701 1.00 91.31 468 ARG A N 1
ATOM 3731 C CA . ARG A 1 468 ? 9.860 -9.385 -20.773 1.00 91.31 468 ARG A CA 1
ATOM 3732 C C . ARG A 1 468 ? 10.962 -10.346 -20.322 1.00 91.31 468 ARG A C 1
ATOM 3734 O O . ARG A 1 468 ? 11.878 -10.650 -21.095 1.00 91.31 468 ARG A O 1
ATOM 3741 N N . THR A 1 469 ? 10.862 -10.831 -19.091 1.00 92.12 469 THR A N 1
ATOM 3742 C CA . THR A 1 469 ? 11.890 -11.618 -18.414 1.00 92.12 469 THR A CA 1
ATOM 3743 C C . THR A 1 469 ? 11.233 -12.823 -17.758 1.00 92.12 469 THR A C 1
ATOM 3745 O O . THR A 1 469 ? 10.313 -12.654 -16.964 1.00 92.12 469 THR A O 1
ATOM 3748 N N . ALA A 1 470 ? 11.682 -14.037 -18.078 1.00 90.56 470 ALA A N 1
ATOM 3749 C CA . ALA A 1 470 ? 11.185 -15.220 -17.388 1.00 90.56 470 ALA A CA 1
ATOM 3750 C C . ALA A 1 470 ? 11.648 -15.194 -15.931 1.00 90.56 470 ALA A C 1
ATOM 3752 O O . ALA A 1 470 ? 12.843 -15.099 -15.655 1.00 90.56 470 ALA A O 1
ATOM 3753 N N . ASP A 1 471 ? 10.699 -15.293 -15.006 1.00 92.00 471 ASP A N 1
ATOM 3754 C CA . ASP A 1 471 ? 10.997 -15.383 -13.582 1.00 92.00 471 ASP A CA 1
ATOM 3755 C C . ASP A 1 471 ? 11.501 -16.791 -13.247 1.00 92.00 471 ASP A C 1
ATOM 3757 O O . ASP A 1 471 ? 10.752 -17.762 -13.369 1.00 92.00 471 ASP A O 1
ATOM 3761 N N . VAL A 1 472 ? 12.776 -16.913 -12.872 1.00 94.44 472 VAL A N 1
ATOM 3762 C CA . VAL A 1 472 ? 13.394 -18.204 -12.554 1.00 94.44 472 VAL A CA 1
ATOM 3763 C C . VAL A 1 472 ? 13.277 -18.498 -11.063 1.00 94.44 472 VAL A C 1
ATOM 3765 O O . VAL A 1 472 ? 13.560 -17.645 -10.213 1.00 94.44 472 VAL A O 1
ATOM 3768 N N . LYS A 1 473 ? 12.893 -19.738 -10.761 1.00 94.50 473 LYS A N 1
ATOM 3769 C CA . LYS A 1 473 ? 12.821 -20.303 -9.414 1.00 94.50 473 LYS A CA 1
ATOM 3770 C C . LYS A 1 473 ? 13.624 -21.595 -9.325 1.00 94.50 473 LYS A C 1
ATOM 3772 O O . LYS A 1 473 ? 13.693 -22.352 -10.295 1.00 94.50 473 LYS A O 1
ATOM 3777 N N . ILE A 1 474 ? 14.205 -21.850 -8.158 1.00 92.56 474 ILE A N 1
ATOM 3778 C CA . ILE A 1 474 ? 14.810 -23.144 -7.827 1.00 92.56 474 ILE A CA 1
ATOM 3779 C C . ILE A 1 474 ? 13.700 -24.106 -7.414 1.00 92.56 474 ILE A C 1
ATOM 3781 O O . ILE A 1 474 ? 12.788 -23.715 -6.685 1.00 92.56 474 ILE A O 1
ATOM 3785 N N . ILE A 1 475 ? 13.789 -25.352 -7.875 1.00 92.38 475 ILE A N 1
ATOM 3786 C CA . ILE A 1 475 ? 12.895 -26.415 -7.422 1.00 92.38 475 ILE A CA 1
ATOM 3787 C C . ILE A 1 475 ? 13.474 -26.980 -6.121 1.00 92.38 475 ILE A C 1
ATOM 3789 O O . ILE A 1 475 ? 14.562 -27.548 -6.147 1.00 92.38 475 ILE A O 1
ATOM 3793 N N . GLU A 1 476 ? 12.790 -26.786 -4.990 1.00 88.94 476 GLU A N 1
ATOM 3794 C CA . GLU A 1 476 ? 13.345 -27.047 -3.645 1.00 88.94 476 GLU A CA 1
ATOM 3795 C C . GLU A 1 476 ? 13.870 -28.475 -3.487 1.00 88.94 476 GLU A C 1
ATOM 3797 O O . GLU A 1 476 ? 14.983 -28.698 -3.014 1.00 88.94 476 GLU A O 1
ATOM 3802 N N . ASP A 1 477 ? 13.084 -29.433 -3.968 1.00 88.06 477 ASP A N 1
ATOM 3803 C CA . ASP A 1 477 ? 13.349 -30.863 -3.809 1.00 88.06 477 ASP A CA 1
ATOM 3804 C C . ASP A 1 477 ? 14.268 -31.413 -4.919 1.00 88.06 477 ASP A C 1
ATOM 3806 O O . ASP A 1 477 ? 14.643 -32.585 -4.898 1.00 88.06 477 ASP A O 1
ATOM 3810 N N . ARG A 1 478 ? 14.603 -30.574 -5.913 1.00 89.19 478 ARG A N 1
ATOM 3811 C CA . ARG A 1 478 ? 15.442 -30.880 -7.089 1.00 89.19 478 ARG A CA 1
ATOM 3812 C C . ARG A 1 478 ? 16.294 -29.664 -7.486 1.00 89.19 478 ARG A C 1
ATOM 3814 O O . ARG A 1 478 ? 16.064 -29.067 -8.544 1.00 89.19 478 ARG A O 1
ATOM 3821 N N . PRO A 1 479 ? 17.259 -29.248 -6.647 1.00 85.44 479 PRO A N 1
ATOM 3822 C CA . PRO A 1 479 ? 17.998 -27.994 -6.824 1.00 85.44 479 PRO A CA 1
ATOM 3823 C C . PRO A 1 479 ? 18.915 -27.957 -8.061 1.00 85.44 479 PRO A C 1
ATOM 3825 O O . PRO A 1 479 ? 19.417 -26.896 -8.431 1.00 85.44 479 PRO A O 1
ATOM 3828 N N . GLU A 1 480 ? 19.132 -29.093 -8.725 1.00 87.25 480 GLU A N 1
ATOM 3829 C CA . GLU A 1 480 ? 19.774 -29.224 -10.039 1.00 87.25 480 GLU A CA 1
ATOM 3830 C C . GLU A 1 480 ? 18.875 -28.809 -11.219 1.00 87.25 480 GLU A C 1
ATOM 3832 O O . GLU A 1 480 ? 19.311 -28.802 -12.379 1.00 87.25 480 GLU A O 1
ATOM 3837 N N . MET A 1 481 ? 17.618 -28.472 -10.932 1.00 90.06 481 MET A N 1
ATOM 3838 C CA . MET A 1 481 ? 16.625 -28.002 -11.885 1.00 90.06 481 MET A CA 1
ATOM 3839 C C . MET A 1 481 ? 16.100 -26.617 -11.501 1.00 90.06 481 MET A C 1
ATOM 3841 O O . MET A 1 481 ? 16.076 -26.213 -10.338 1.00 90.06 481 MET A O 1
ATOM 3845 N N . ILE A 1 482 ? 15.627 -25.893 -12.511 1.00 93.31 482 ILE A N 1
ATOM 3846 C CA . ILE A 1 482 ? 14.904 -24.635 -12.333 1.00 93.31 482 ILE A CA 1
ATOM 3847 C C . ILE A 1 482 ? 13.539 -24.704 -12.991 1.00 93.31 482 ILE A C 1
ATOM 3849 O O . ILE A 1 482 ? 13.332 -25.462 -13.939 1.00 93.31 482 ILE A O 1
ATOM 3853 N N . ALA A 1 483 ? 12.635 -23.857 -12.513 1.00 93.69 483 ALA A N 1
ATOM 3854 C CA . ALA A 1 483 ? 11.365 -23.549 -13.144 1.00 93.69 483 ALA A CA 1
ATOM 3855 C C . ALA A 1 483 ? 11.391 -22.085 -13.606 1.00 93.69 483 ALA A C 1
ATOM 3857 O O . ALA A 1 483 ? 11.354 -21.165 -12.789 1.00 93.69 483 ALA A O 1
ATOM 3858 N N . ALA A 1 484 ? 11.476 -21.860 -14.917 1.00 92.31 484 ALA A N 1
ATOM 3859 C CA . ALA A 1 484 ? 11.384 -20.534 -15.518 1.00 92.31 484 ALA A CA 1
ATOM 3860 C C . ALA A 1 484 ? 9.931 -20.250 -15.907 1.00 92.31 484 ALA A C 1
ATOM 3862 O O . ALA A 1 484 ? 9.369 -20.927 -16.771 1.00 92.31 484 ALA A O 1
ATOM 3863 N N . ARG A 1 485 ? 9.302 -19.260 -15.271 1.00 90.88 485 ARG A N 1
ATOM 3864 C CA . ARG A 1 485 ? 7.908 -18.896 -15.537 1.00 90.88 485 ARG A CA 1
ATOM 3865 C C . ARG A 1 485 ? 7.727 -18.511 -17.002 1.00 90.88 485 ARG A C 1
ATOM 3867 O O . ARG A 1 485 ? 8.438 -17.655 -17.529 1.00 90.88 485 ARG A O 1
ATOM 3874 N N . MET A 1 486 ? 6.730 -19.107 -17.649 1.00 85.94 486 MET A N 1
ATOM 3875 C CA . MET A 1 486 ? 6.361 -18.754 -19.012 1.00 85.94 486 MET A CA 1
ATOM 3876 C C . MET A 1 486 ? 5.798 -17.337 -19.049 1.00 85.94 486 MET A C 1
ATOM 3878 O O . MET A 1 486 ? 4.865 -16.990 -18.321 1.00 85.94 486 MET A O 1
ATOM 3882 N N . ILE A 1 487 ? 6.348 -16.522 -19.943 1.00 86.50 487 ILE A N 1
ATOM 3883 C CA . ILE A 1 487 ? 5.857 -15.168 -20.163 1.00 86.50 487 ILE A CA 1
ATOM 3884 C C . ILE A 1 487 ? 4.585 -15.245 -21.018 1.00 86.50 487 ILE A C 1
ATOM 3886 O O . ILE A 1 487 ? 4.536 -15.938 -22.038 1.00 86.50 487 ILE A O 1
ATOM 3890 N N . LYS A 1 488 ? 3.524 -14.546 -20.606 1.00 81.62 488 LYS A N 1
ATOM 3891 C CA . LYS A 1 488 ? 2.235 -14.572 -21.308 1.00 81.62 488 LYS A CA 1
ATOM 3892 C C . LYS A 1 488 ? 2.399 -14.077 -22.750 1.00 81.62 488 LYS A C 1
ATOM 3894 O O . LYS A 1 488 ? 2.947 -13.006 -22.981 1.00 81.62 488 LYS A O 1
ATOM 3899 N N . GLY A 1 489 ? 1.903 -14.850 -23.717 1.00 77.19 489 GLY A N 1
ATOM 3900 C CA . GLY A 1 489 ? 1.989 -14.501 -25.141 1.00 77.19 489 GLY A CA 1
ATOM 3901 C C . GLY A 1 489 ? 3.389 -14.643 -25.752 1.00 77.19 489 GLY A C 1
ATOM 3902 O O . GLY A 1 489 ? 3.597 -14.214 -26.886 1.00 77.19 489 GLY A O 1
ATOM 3903 N N . PHE A 1 490 ? 4.342 -15.237 -25.028 1.00 83.06 490 PHE A N 1
ATOM 3904 C CA . PHE A 1 490 ? 5.686 -15.502 -25.525 1.00 83.06 490 PHE A CA 1
ATOM 3905 C C . PHE A 1 490 ? 5.708 -16.629 -26.550 1.00 83.06 490 PHE A C 1
ATOM 3907 O O . PHE A 1 490 ? 5.108 -17.686 -26.357 1.00 83.06 490 PHE A O 1
ATOM 3914 N N . GLN A 1 491 ? 6.457 -16.412 -27.627 1.00 78.12 491 GLN A N 1
ATOM 3915 C CA . GLN A 1 491 ? 6.670 -17.398 -28.678 1.00 78.12 491 GLN A CA 1
ATOM 3916 C C . GLN A 1 491 ? 8.157 -17.469 -29.037 1.00 78.12 491 GLN A C 1
ATOM 3918 O O . GLN A 1 491 ? 8.793 -16.454 -29.348 1.00 78.12 491 GLN A O 1
ATOM 3923 N N . LEU A 1 492 ? 8.711 -18.684 -29.018 1.00 73.19 492 LEU A N 1
ATOM 3924 C CA . LEU A 1 492 ? 10.045 -18.970 -29.548 1.00 73.19 492 LEU A CA 1
ATOM 3925 C C . LEU A 1 492 ? 9.981 -19.007 -31.072 1.00 73.19 492 LEU A C 1
ATOM 3927 O O . LEU A 1 492 ? 9.091 -19.642 -31.624 1.00 73.19 492 LEU A O 1
ATOM 3931 N N . LYS A 1 493 ? 10.954 -18.368 -31.734 1.00 65.25 493 LYS A N 1
ATOM 3932 C CA . LYS A 1 493 ? 11.107 -18.353 -33.200 1.00 65.25 493 LYS A CA 1
ATOM 3933 C C . LYS A 1 493 ? 9.805 -18.063 -33.963 1.00 65.25 493 LYS A C 1
ATOM 3935 O O . LYS A 1 493 ? 9.140 -18.962 -34.467 1.00 65.25 493 LYS A O 1
ATOM 3940 N N . ARG A 1 494 ? 9.500 -16.777 -34.124 1.00 66.56 494 ARG A N 1
ATOM 3941 C CA . ARG A 1 494 ? 8.443 -16.304 -35.025 1.00 66.56 494 ARG A CA 1
ATOM 3942 C C . ARG A 1 494 ? 9.046 -15.907 -36.371 1.00 66.56 494 ARG A C 1
ATOM 3944 O O . ARG A 1 494 ? 10.157 -15.378 -36.400 1.00 66.56 494 ARG A O 1
ATOM 3951 N N . ASP A 1 495 ? 8.311 -16.120 -37.460 1.00 68.50 495 ASP A N 1
ATOM 3952 C CA . ASP A 1 495 ? 8.578 -15.383 -38.694 1.00 68.50 495 ASP A CA 1
ATOM 3953 C C . ASP A 1 495 ? 8.320 -13.894 -38.421 1.00 68.50 495 ASP A C 1
ATOM 3955 O O . ASP A 1 495 ? 7.212 -13.490 -38.060 1.00 68.50 495 ASP A O 1
ATOM 3959 N N . LEU A 1 496 ? 9.381 -13.095 -38.508 1.00 76.75 496 LEU A N 1
ATOM 3960 C CA . LEU A 1 496 ? 9.332 -11.655 -38.268 1.00 76.75 496 LEU A CA 1
ATOM 3961 C C . LEU A 1 496 ? 8.925 -10.883 -39.533 1.00 76.75 496 LEU A C 1
ATOM 3963 O O . LEU A 1 496 ? 8.842 -9.654 -39.491 1.00 76.75 496 LEU A O 1
ATOM 3967 N N . SER A 1 497 ? 8.663 -11.573 -40.650 1.00 77.19 497 SER A N 1
ATOM 3968 C CA . SER A 1 497 ? 8.224 -10.950 -41.895 1.00 77.19 497 SER A CA 1
ATOM 3969 C C . SER A 1 497 ? 6.950 -10.117 -41.675 1.00 77.19 497 SER A C 1
ATOM 3971 O O . SER A 1 497 ? 5.963 -10.548 -41.076 1.00 77.19 497 SER A O 1
ATOM 3973 N N . GLY A 1 498 ? 7.001 -8.846 -42.084 1.00 79.62 498 GLY A N 1
ATOM 3974 C CA . GLY A 1 498 ? 5.884 -7.907 -41.934 1.00 79.62 498 GLY A CA 1
ATOM 3975 C C . GLY A 1 498 ? 5.549 -7.478 -40.495 1.00 79.62 498 GLY A C 1
ATOM 3976 O O . GLY A 1 498 ? 4.534 -6.806 -40.299 1.00 79.62 498 GLY A O 1
ATOM 3977 N N . LYS A 1 499 ? 6.365 -7.831 -39.490 1.00 84.19 499 LYS A N 1
ATOM 3978 C CA . LYS A 1 499 ? 6.192 -7.402 -38.091 1.00 84.19 499 LYS A CA 1
ATOM 3979 C C . LYS A 1 499 ? 7.181 -6.295 -37.731 1.00 84.19 499 LYS A C 1
ATOM 3981 O O . LYS A 1 499 ? 8.351 -6.345 -38.096 1.00 84.19 499 LYS A O 1
ATOM 3986 N N . ASN A 1 500 ? 6.717 -5.311 -36.969 1.00 89.25 500 ASN A N 1
ATOM 3987 C CA . ASN A 1 500 ? 7.557 -4.289 -36.360 1.00 89.25 500 ASN A CA 1
ATOM 3988 C C . ASN A 1 500 ? 8.041 -4.778 -34.987 1.00 89.25 500 ASN A C 1
ATOM 3990 O O . ASN A 1 500 ? 7.220 -5.115 -34.135 1.00 89.25 500 ASN A O 1
ATOM 3994 N N . VAL A 1 501 ? 9.352 -4.818 -34.756 1.00 89.00 501 VAL A N 1
ATOM 3995 C CA . VAL A 1 501 ? 9.919 -5.230 -33.464 1.00 89.00 501 VAL A CA 1
ATOM 3996 C C . VAL A 1 501 ? 10.373 -3.988 -32.706 1.00 89.00 501 VAL A C 1
ATOM 3998 O O . VAL A 1 501 ? 11.270 -3.281 -33.155 1.00 89.00 501 VAL A O 1
ATOM 4001 N N . ILE A 1 502 ? 9.757 -3.725 -31.554 1.00 91.06 502 ILE A N 1
ATOM 4002 C CA . ILE A 1 502 ? 10.090 -2.595 -30.678 1.00 91.06 502 ILE A CA 1
ATOM 4003 C C . ILE A 1 502 ? 10.856 -3.073 -29.445 1.00 91.06 502 ILE A C 1
ATOM 4005 O O . ILE A 1 502 ? 10.667 -4.193 -28.983 1.00 91.06 502 ILE A O 1
ATOM 4009 N N . GLY A 1 503 ? 11.724 -2.224 -28.892 1.00 91.88 503 GLY A N 1
ATOM 4010 C CA . GLY A 1 503 ? 12.457 -2.530 -27.657 1.00 91.88 503 GLY A CA 1
ATOM 4011 C C . GLY A 1 503 ? 13.629 -3.507 -27.821 1.00 91.88 503 GLY A C 1
ATOM 4012 O O . GLY A 1 503 ? 14.125 -4.043 -26.827 1.00 91.88 503 GLY A O 1
ATOM 4013 N N . SER A 1 504 ? 14.099 -3.753 -29.049 1.00 92.62 504 SER A N 1
ATOM 4014 C CA . SER A 1 504 ? 15.314 -4.547 -29.304 1.00 92.62 504 SER A CA 1
ATOM 4015 C C . SER A 1 504 ? 16.565 -3.915 -28.697 1.00 92.62 504 SER A C 1
ATOM 4017 O O . SER A 1 504 ? 17.402 -4.634 -28.156 1.00 92.62 504 SER A O 1
ATOM 4019 N N . ALA A 1 505 ? 16.662 -2.583 -28.722 1.00 94.38 505 ALA A N 1
ATOM 4020 C CA . ALA A 1 505 ? 17.747 -1.863 -28.063 1.00 94.38 505 ALA A CA 1
ATOM 4021 C C . ALA A 1 505 ? 17.751 -2.093 -26.545 1.00 94.38 505 ALA A C 1
ATOM 4023 O O . ALA A 1 505 ? 18.820 -2.312 -25.980 1.00 94.38 505 ALA A O 1
ATOM 4024 N N . ASP A 1 506 ? 16.576 -2.126 -25.899 1.00 95.81 506 ASP A N 1
ATOM 4025 C CA . ASP A 1 506 ? 16.489 -2.374 -24.455 1.00 95.81 506 ASP A CA 1
ATOM 4026 C C . ASP A 1 506 ? 17.080 -3.732 -24.091 1.00 95.81 506 ASP A C 1
ATOM 4028 O O . ASP A 1 506 ? 17.932 -3.831 -23.207 1.00 95.81 506 ASP A O 1
ATOM 4032 N N . LEU A 1 507 ? 16.647 -4.781 -24.799 1.00 95.12 507 LEU A N 1
ATOM 4033 C CA . LEU A 1 507 ? 17.114 -6.138 -24.545 1.00 95.12 507 LEU A CA 1
ATOM 4034 C C . LEU A 1 507 ? 18.619 -6.255 -24.804 1.00 95.12 507 LEU A C 1
ATOM 4036 O O . LEU A 1 507 ? 19.334 -6.859 -24.007 1.00 95.12 507 LEU A O 1
ATOM 4040 N N . ASP A 1 508 ? 19.115 -5.652 -25.886 1.00 94.75 508 ASP A N 1
ATOM 4041 C CA . ASP A 1 508 ? 20.537 -5.671 -26.216 1.00 94.75 508 ASP A CA 1
ATOM 4042 C C . ASP A 1 508 ? 21.392 -4.996 -25.140 1.00 94.75 508 ASP A C 1
ATOM 4044 O O . ASP A 1 508 ? 22.399 -5.572 -24.734 1.00 94.75 508 ASP A O 1
ATOM 4048 N N . ILE A 1 509 ? 20.975 -3.826 -24.647 1.00 96.12 509 ILE A N 1
ATOM 4049 C CA . ILE A 1 509 ? 21.689 -3.078 -23.604 1.00 96.12 509 ILE A CA 1
ATOM 4050 C C . ILE A 1 509 ? 21.641 -3.820 -22.265 1.00 96.12 509 ILE A C 1
ATOM 4052 O O . ILE A 1 509 ? 22.650 -3.872 -21.560 1.00 96.12 509 ILE A O 1
ATOM 4056 N N . ALA A 1 510 ? 20.498 -4.415 -21.915 1.00 96.25 510 ALA A N 1
ATOM 4057 C CA . ALA A 1 510 ? 20.359 -5.206 -20.697 1.00 96.25 510 ALA A CA 1
ATOM 4058 C C . ALA A 1 510 ? 21.270 -6.447 -20.724 1.00 96.25 510 ALA A C 1
ATOM 4060 O O . ALA A 1 510 ? 21.989 -6.713 -19.761 1.00 96.25 510 ALA A O 1
ATOM 4061 N N . MET A 1 511 ? 21.320 -7.160 -21.855 1.00 93.56 511 MET A N 1
ATOM 4062 C CA . MET A 1 511 ? 22.249 -8.279 -22.050 1.00 93.56 511 MET A CA 1
ATOM 4063 C C . MET A 1 511 ? 23.713 -7.825 -21.985 1.00 93.56 511 MET A C 1
ATOM 4065 O O . MET A 1 511 ? 24.529 -8.497 -21.356 1.00 93.56 511 MET A O 1
ATOM 4069 N N . ASP A 1 512 ? 24.053 -6.673 -22.569 1.00 93.50 512 ASP A N 1
ATOM 4070 C CA . ASP A 1 512 ? 25.415 -6.131 -22.514 1.00 93.50 512 ASP A CA 1
ATOM 4071 C C . ASP A 1 512 ? 25.837 -5.770 -21.088 1.00 93.50 512 ASP A C 1
ATOM 4073 O O . ASP A 1 512 ? 26.993 -5.986 -20.712 1.00 93.50 512 ASP A O 1
ATOM 4077 N N . PHE A 1 513 ? 24.912 -5.249 -20.280 1.00 95.12 513 PHE A N 1
ATOM 4078 C CA . PHE A 1 513 ? 25.158 -4.974 -18.870 1.00 95.12 513 PHE A CA 1
ATOM 4079 C C . PHE A 1 513 ? 25.444 -6.258 -18.088 1.00 95.12 513 PHE A C 1
ATOM 4081 O O . PHE A 1 513 ? 26.439 -6.313 -17.376 1.00 95.12 513 PHE A O 1
ATOM 4088 N N . LEU A 1 514 ? 24.662 -7.320 -18.292 1.00 93.19 514 LEU A N 1
ATOM 4089 C CA . LEU A 1 514 ? 24.865 -8.605 -17.609 1.00 93.19 514 LEU A CA 1
ATOM 4090 C C . LEU A 1 514 ? 26.012 -9.449 -18.194 1.00 93.19 514 LEU A C 1
ATOM 4092 O O . LEU A 1 514 ? 26.271 -10.547 -17.710 1.00 93.19 514 LEU A O 1
ATOM 4096 N N . GLY A 1 515 ? 26.692 -8.981 -19.247 1.00 88.44 515 GLY A N 1
ATOM 4097 C CA . GLY A 1 515 ? 27.738 -9.754 -19.928 1.00 88.44 515 GLY A CA 1
ATOM 4098 C C . GLY A 1 515 ? 27.206 -10.994 -20.646 1.00 88.44 515 GLY A C 1
ATOM 4099 O O . GLY A 1 515 ? 27.927 -11.979 -20.794 1.00 88.44 515 GLY A O 1
ATOM 4100 N N . LEU A 1 516 ? 25.944 -10.960 -21.075 1.00 86.75 516 LEU A N 1
ATOM 4101 C CA . LEU A 1 516 ? 25.270 -12.070 -21.730 1.00 86.75 516 LEU A CA 1
ATOM 4102 C C . LEU A 1 516 ? 25.545 -12.025 -23.239 1.00 86.75 516 LEU A C 1
ATOM 4104 O O . LEU A 1 516 ? 24.983 -11.216 -23.980 1.00 86.75 516 LEU A O 1
ATOM 4108 N N . THR A 1 517 ? 26.419 -12.913 -23.716 1.00 75.81 517 THR A N 1
ATOM 4109 C CA . THR A 1 517 ? 26.879 -12.906 -25.121 1.00 75.81 517 THR A CA 1
ATOM 4110 C C . THR A 1 517 ? 26.082 -13.844 -26.028 1.00 75.81 517 THR A C 1
ATOM 4112 O O . THR A 1 517 ? 25.999 -13.618 -27.238 1.00 75.81 517 THR A O 1
ATOM 4115 N N . ASN A 1 518 ? 25.440 -14.874 -25.462 1.00 78.94 518 ASN A N 1
ATOM 4116 C CA . ASN A 1 518 ? 24.678 -15.862 -26.221 1.00 78.94 518 ASN A CA 1
ATOM 4117 C C . ASN A 1 518 ? 23.313 -15.311 -26.675 1.00 78.94 518 ASN A C 1
ATOM 4119 O O . ASN A 1 518 ? 22.276 -15.486 -26.021 1.00 78.94 518 ASN A O 1
ATOM 4123 N N . ARG A 1 519 ? 23.321 -14.674 -27.847 1.00 79.75 519 ARG A N 1
ATOM 4124 C CA . ARG A 1 519 ? 22.170 -14.029 -28.502 1.00 79.75 519 ARG A CA 1
ATOM 4125 C C . ARG A 1 519 ? 21.411 -14.964 -29.460 1.00 79.75 519 ARG A C 1
ATOM 4127 O O . ARG A 1 519 ? 20.755 -14.499 -30.385 1.00 79.75 519 ARG A O 1
ATOM 4134 N N . SER A 1 520 ? 21.513 -16.279 -29.256 1.00 75.69 520 SER A N 1
ATOM 4135 C CA . SER A 1 520 ? 20.790 -17.286 -30.042 1.00 75.69 520 SER A CA 1
ATOM 4136 C C . SER A 1 520 ? 19.272 -17.056 -30.026 1.00 75.69 520 SER A C 1
ATOM 4138 O O . SER A 1 520 ? 18.688 -16.794 -28.973 1.00 75.69 520 SER A O 1
ATOM 4140 N N . GLY A 1 521 ? 18.614 -17.249 -31.175 1.00 67.00 521 GLY A N 1
ATOM 4141 C CA . GLY A 1 521 ? 17.149 -17.194 -31.305 1.00 67.00 521 GLY A CA 1
ATOM 4142 C C . GLY A 1 521 ? 16.398 -18.325 -30.586 1.00 67.00 521 GLY A C 1
ATOM 4143 O O . GLY A 1 521 ? 15.176 -18.376 -30.641 1.00 67.00 521 GLY A O 1
ATOM 4144 N N . PHE A 1 522 ? 17.115 -19.244 -29.932 1.00 70.50 522 PHE A N 1
ATOM 4145 C CA . PHE A 1 522 ? 16.542 -20.220 -28.995 1.00 70.50 522 PHE A CA 1
ATOM 4146 C C . PHE A 1 522 ? 16.464 -19.700 -27.552 1.00 70.50 522 PHE A C 1
ATOM 4148 O O . PHE A 1 522 ? 15.815 -20.322 -26.718 1.00 70.50 522 PHE A O 1
ATOM 4155 N N . ASN A 1 523 ? 17.116 -18.574 -27.258 1.00 77.00 523 ASN A N 1
ATOM 4156 C CA . ASN A 1 523 ? 17.128 -17.963 -25.929 1.00 77.00 523 ASN A CA 1
ATOM 4157 C C . ASN A 1 523 ? 16.276 -16.685 -25.860 1.00 77.00 523 ASN A C 1
ATOM 4159 O O . ASN A 1 523 ? 15.953 -16.195 -24.776 1.00 77.00 523 ASN A O 1
ATOM 4163 N N . ILE A 1 524 ? 15.994 -16.106 -27.029 1.00 84.12 524 ILE A N 1
ATOM 4164 C CA . ILE A 1 524 ? 15.230 -14.876 -27.219 1.00 84.12 524 ILE A CA 1
ATOM 4165 C C . ILE A 1 524 ? 13.978 -15.244 -28.003 1.00 84.12 524 ILE A C 1
ATOM 4167 O O . ILE A 1 524 ? 14.066 -15.827 -29.084 1.00 84.12 524 ILE A O 1
ATOM 4171 N N . GLY A 1 525 ? 12.823 -14.884 -27.465 1.00 85.50 525 GLY A N 1
ATOM 4172 C CA . GLY A 1 525 ? 11.552 -14.963 -28.174 1.00 85.50 525 GLY A CA 1
ATOM 4173 C C . GLY A 1 525 ? 10.897 -13.595 -28.260 1.00 85.50 525 GLY A C 1
ATOM 4174 O O . GLY A 1 525 ? 11.496 -12.575 -27.915 1.00 85.50 525 GLY A O 1
ATOM 4175 N N . HIS A 1 526 ? 9.663 -13.583 -28.743 1.00 90.12 526 HIS A N 1
ATOM 4176 C CA . HIS A 1 526 ? 8.897 -12.358 -28.918 1.00 90.12 526 HIS A CA 1
ATOM 4177 C C . HIS A 1 526 ? 7.532 -12.489 -28.260 1.00 90.12 526 HIS A C 1
ATOM 4179 O O . HIS A 1 526 ? 6.930 -13.563 -28.265 1.00 90.12 526 HIS A O 1
ATOM 4185 N N . ILE A 1 527 ? 7.057 -11.375 -27.718 1.00 89.12 527 ILE A N 1
ATOM 4186 C CA . ILE A 1 527 ? 5.722 -11.223 -27.153 1.00 89.12 527 ILE A CA 1
ATOM 4187 C C . ILE A 1 527 ? 4.933 -10.327 -28.094 1.00 89.12 527 ILE A C 1
ATOM 4189 O O . ILE A 1 527 ? 5.434 -9.298 -28.558 1.00 89.12 527 ILE A O 1
ATOM 4193 N N . GLU A 1 528 ? 3.706 -10.733 -28.400 1.00 86.81 528 GLU A N 1
ATOM 4194 C CA . GLU A 1 528 ? 2.806 -9.929 -29.215 1.00 86.81 528 GLU A CA 1
ATOM 4195 C C . GLU A 1 528 ? 2.263 -8.747 -28.409 1.00 86.81 528 GLU A C 1
ATOM 4197 O O . GLU A 1 528 ? 1.572 -8.933 -27.412 1.00 86.81 528 GLU A O 1
ATOM 4202 N N . VAL A 1 529 ? 2.587 -7.528 -28.850 1.00 84.19 529 VAL A N 1
ATOM 4203 C CA . VAL A 1 529 ? 2.012 -6.290 -28.302 1.00 84.19 529 VAL A CA 1
ATOM 4204 C C . VAL A 1 529 ? 0.686 -5.999 -29.003 1.00 84.19 529 VAL A C 1
ATOM 4206 O O . VAL A 1 529 ? -0.294 -5.618 -28.373 1.00 84.19 529 VAL A O 1
ATOM 4209 N N . ASN A 1 530 ? 0.658 -6.191 -30.324 1.00 85.31 530 ASN A N 1
ATOM 4210 C CA . ASN A 1 530 ? -0.540 -6.174 -31.160 1.00 85.31 530 ASN A CA 1
ATOM 4211 C C . ASN A 1 530 ? -0.274 -6.940 -32.471 1.00 85.31 530 ASN A C 1
ATOM 4213 O O . ASN A 1 530 ? 0.840 -7.404 -32.717 1.00 85.31 530 ASN A O 1
ATOM 4217 N N . SER A 1 531 ? -1.267 -6.992 -33.362 1.00 82.50 531 SER A N 1
ATOM 4218 C CA . SER A 1 531 ? -1.212 -7.773 -34.606 1.00 82.50 531 SER A CA 1
ATOM 4219 C C . SER A 1 531 ? -0.052 -7.433 -35.553 1.00 82.50 531 SER A C 1
ATOM 4221 O O . SER A 1 531 ? 0.259 -8.240 -36.431 1.00 82.50 531 SER A O 1
ATOM 4223 N N . LYS A 1 532 ? 0.618 -6.283 -35.408 1.00 86.50 532 LYS A N 1
ATOM 4224 C CA . LYS A 1 532 ? 1.787 -5.889 -36.216 1.00 86.50 532 LYS A CA 1
ATOM 4225 C C . LYS A 1 532 ? 3.052 -5.650 -35.396 1.00 86.50 532 LYS A C 1
ATOM 4227 O O . LYS A 1 532 ? 4.118 -5.574 -35.998 1.00 86.50 532 LYS A O 1
ATOM 4232 N N . THR A 1 533 ? 2.963 -5.569 -34.071 1.00 89.19 533 THR A N 1
ATOM 4233 C CA . THR A 1 533 ? 4.075 -5.167 -33.206 1.00 89.19 533 THR A CA 1
ATOM 4234 C C . THR A 1 533 ? 4.458 -6.259 -32.218 1.00 89.19 533 THR A C 1
ATOM 4236 O O . THR A 1 533 ? 3.617 -6.793 -31.493 1.00 89.19 533 THR A O 1
ATOM 4239 N N . LEU A 1 534 ? 5.755 -6.543 -32.150 1.00 90.62 534 LEU A N 1
ATOM 4240 C CA . LEU A 1 534 ? 6.362 -7.505 -31.241 1.00 90.62 534 LEU A CA 1
ATOM 4241 C C . LEU A 1 534 ? 7.370 -6.809 -30.326 1.00 90.62 534 LEU A C 1
ATOM 4243 O O . LEU A 1 534 ? 8.018 -5.851 -30.739 1.00 90.62 534 LEU A O 1
ATOM 4247 N N . THR A 1 535 ? 7.554 -7.330 -29.116 1.00 92.19 535 THR A N 1
ATOM 4248 C CA . THR A 1 535 ? 8.657 -6.932 -28.230 1.00 92.19 535 THR A CA 1
ATOM 4249 C C . THR A 1 535 ? 9.504 -8.151 -27.869 1.00 92.19 535 THR A C 1
ATOM 4251 O O . THR A 1 535 ? 8.940 -9.219 -27.604 1.00 92.19 535 THR A O 1
ATOM 4254 N N . PRO A 1 536 ? 10.844 -8.065 -27.906 1.00 92.31 536 PRO A N 1
ATOM 4255 C CA . PRO A 1 536 ? 11.685 -9.206 -27.614 1.00 92.31 536 PRO A CA 1
ATOM 4256 C C . PRO A 1 536 ? 11.785 -9.421 -26.102 1.00 92.31 536 PRO A C 1
ATOM 4258 O O . PRO A 1 536 ? 11.850 -8.469 -25.314 1.00 92.31 536 PRO A O 1
ATOM 4261 N N . ALA A 1 537 ? 11.827 -10.692 -25.722 1.00 91.19 537 ALA A N 1
ATOM 4262 C CA . ALA A 1 537 ? 11.878 -11.161 -24.348 1.00 91.19 537 ALA A CA 1
ATOM 4263 C C . ALA A 1 537 ? 12.904 -12.285 -24.201 1.00 91.19 537 ALA A C 1
ATOM 4265 O O . ALA A 1 537 ? 13.232 -12.988 -25.165 1.00 91.19 537 ALA A O 1
ATOM 4266 N N . ARG A 1 538 ? 13.413 -12.452 -22.983 1.00 89.75 538 ARG A N 1
ATOM 4267 C CA . ARG A 1 538 ? 14.475 -13.409 -22.666 1.00 89.75 538 ARG A CA 1
ATOM 4268 C C . ARG A 1 538 ? 13.957 -14.485 -21.720 1.00 89.75 538 ARG A C 1
ATOM 4270 O O . ARG A 1 538 ? 13.175 -14.174 -20.829 1.00 89.75 538 ARG A O 1
ATOM 4277 N N . VAL A 1 539 ? 14.400 -15.728 -21.927 1.00 86.69 539 VAL A N 1
ATOM 4278 C CA . VAL A 1 539 ? 13.971 -16.887 -21.117 1.00 86.69 539 VAL A CA 1
ATOM 4279 C C . VAL A 1 539 ? 15.106 -17.836 -20.696 1.00 86.69 539 VAL A C 1
ATOM 4281 O O . VAL A 1 539 ? 14.841 -18.819 -20.021 1.00 86.69 539 VAL A O 1
ATOM 4284 N N . ASP A 1 540 ? 16.351 -17.557 -21.099 1.00 87.19 540 ASP A N 1
ATOM 4285 C CA . ASP A 1 540 ? 17.556 -18.322 -20.718 1.00 87.19 540 ASP A CA 1
ATOM 4286 C C . ASP A 1 540 ? 18.671 -17.344 -20.325 1.00 87.19 540 ASP A C 1
ATOM 4288 O O . ASP A 1 540 ? 19.044 -16.462 -21.115 1.00 87.19 540 ASP A O 1
ATOM 4292 N N . TYR A 1 541 ? 19.212 -17.516 -19.123 1.00 91.50 541 TYR A N 1
ATOM 4293 C CA . TYR A 1 541 ? 20.265 -16.684 -18.541 1.00 91.50 541 TYR A CA 1
ATOM 4294 C C . TYR A 1 541 ? 21.520 -17.477 -18.163 1.00 91.50 541 TYR A C 1
ATOM 4296 O O . TYR A 1 541 ? 22.417 -16.928 -17.523 1.00 91.50 541 TYR A O 1
ATOM 4304 N N . SER A 1 542 ? 21.640 -18.729 -18.606 1.00 85.69 542 SER A N 1
ATOM 4305 C CA . SER A 1 542 ? 22.756 -19.633 -18.294 1.00 85.69 542 SER A CA 1
ATOM 4306 C C . SER A 1 542 ? 24.130 -19.039 -18.633 1.00 85.69 542 SER A C 1
ATOM 4308 O O . SER A 1 542 ? 25.120 -19.339 -17.974 1.00 85.69 542 SER A O 1
ATOM 4310 N N . TYR A 1 543 ? 24.180 -18.159 -19.636 1.00 85.56 543 TYR A N 1
ATOM 4311 C CA . TYR A 1 543 ? 25.379 -17.468 -20.124 1.00 85.56 543 TYR A CA 1
ATOM 4312 C C . TYR A 1 543 ? 25.504 -16.018 -19.618 1.00 85.56 543 TYR A C 1
ATOM 4314 O O . TYR A 1 543 ? 26.118 -15.179 -20.279 1.00 85.56 543 TYR A O 1
ATOM 4322 N N . SER A 1 544 ? 24.867 -15.682 -18.497 1.00 88.94 544 SER A N 1
ATOM 4323 C CA . SER A 1 544 ? 25.092 -14.402 -17.813 1.00 88.94 544 SER A CA 1
ATOM 4324 C C . SER A 1 544 ? 26.475 -14.374 -17.165 1.00 88.94 544 SER A C 1
ATOM 4326 O O . SER A 1 544 ? 26.975 -15.406 -16.730 1.00 88.94 544 SER A O 1
ATOM 4328 N N . PHE A 1 545 ? 27.069 -13.184 -17.061 1.00 89.50 545 PHE A N 1
ATOM 4329 C CA . PHE A 1 545 ? 28.332 -12.938 -16.355 1.00 89.50 545 PHE A CA 1
ATOM 4330 C C . PHE A 1 545 ? 29.525 -13.740 -16.894 1.00 89.50 545 PHE A C 1
ATOM 4332 O O . PHE A 1 545 ? 30.431 -14.084 -16.141 1.00 89.50 545 PHE A O 1
ATOM 4339 N N . LEU A 1 546 ? 29.564 -14.017 -18.204 1.00 79.06 546 LEU A N 1
ATOM 4340 C CA . LEU A 1 546 ? 30.620 -14.842 -18.813 1.00 79.06 546 LEU A CA 1
ATOM 4341 C C . LEU A 1 546 ? 32.041 -14.327 -18.574 1.00 79.06 546 LEU A C 1
ATOM 4343 O O . LEU A 1 546 ? 32.983 -15.110 -18.566 1.00 79.06 546 LEU A O 1
ATOM 4347 N N . TYR A 1 547 ? 32.202 -13.028 -18.329 1.00 76.62 547 TYR A N 1
ATOM 4348 C CA . TYR A 1 547 ? 33.480 -12.442 -17.932 1.00 76.62 547 TYR A CA 1
ATOM 4349 C C . TYR A 1 547 ? 34.011 -12.968 -16.579 1.00 76.62 547 TYR A C 1
ATOM 4351 O O . TYR A 1 547 ? 35.153 -12.690 -16.227 1.00 76.62 547 TYR A O 1
ATOM 4359 N N . GLU A 1 548 ? 33.216 -13.706 -15.795 1.00 68.19 548 GLU A N 1
ATOM 4360 C CA . GLU A 1 548 ? 33.645 -14.338 -14.541 1.00 68.19 548 GLU A CA 1
ATOM 4361 C C . GLU A 1 548 ? 34.044 -15.814 -14.682 1.00 68.19 548 GLU A C 1
ATOM 4363 O O . GLU A 1 548 ? 34.660 -16.359 -13.760 1.00 68.19 548 GLU A O 1
ATOM 4368 N N . GLU A 1 549 ? 33.707 -16.470 -15.797 1.00 65.50 549 GLU A N 1
ATOM 4369 C CA . GLU A 1 549 ? 33.974 -17.896 -16.007 1.00 65.50 549 GLU A CA 1
ATOM 4370 C C . GLU A 1 549 ? 35.418 -18.107 -16.486 1.00 65.50 549 GLU A C 1
ATOM 4372 O O . GLU A 1 549 ? 35.860 -17.521 -17.475 1.00 65.50 549 GLU A O 1
ATOM 4377 N N . LYS A 1 550 ? 36.186 -18.924 -15.749 1.00 55.47 550 LYS A N 1
ATOM 4378 C CA . LYS A 1 550 ? 37.603 -19.188 -16.053 1.00 55.47 550 LYS A CA 1
ATOM 4379 C C . LYS A 1 550 ? 37.826 -20.285 -17.094 1.00 55.47 550 LYS A C 1
ATOM 4381 O O . LYS A 1 550 ? 38.874 -20.265 -17.722 1.00 55.47 550 LYS A O 1
ATOM 4386 N N . ASP A 1 551 ? 36.866 -21.182 -17.309 1.00 43.38 551 ASP A N 1
ATOM 4387 C CA . ASP A 1 551 ? 37.015 -22.313 -18.223 1.00 43.38 551 ASP A CA 1
ATOM 4388 C C . ASP A 1 551 ? 35.687 -22.688 -18.880 1.00 43.38 551 ASP A C 1
ATOM 4390 O O . ASP A 1 551 ? 34.703 -22.936 -18.190 1.00 43.38 551 ASP A O 1
ATOM 4394 N N . LEU A 1 552 ? 35.704 -22.723 -20.217 1.00 40.34 552 LEU A N 1
ATOM 4395 C CA . LEU A 1 552 ? 35.157 -23.759 -21.109 1.00 40.34 552 LEU A CA 1
ATOM 4396 C C . LEU A 1 552 ? 35.296 -23.238 -22.560 1.00 40.34 552 LEU A C 1
ATOM 4398 O O . LEU A 1 552 ? 34.383 -22.661 -23.145 1.00 40.34 552 LEU A O 1
ATOM 4402 N N . HIS A 1 553 ?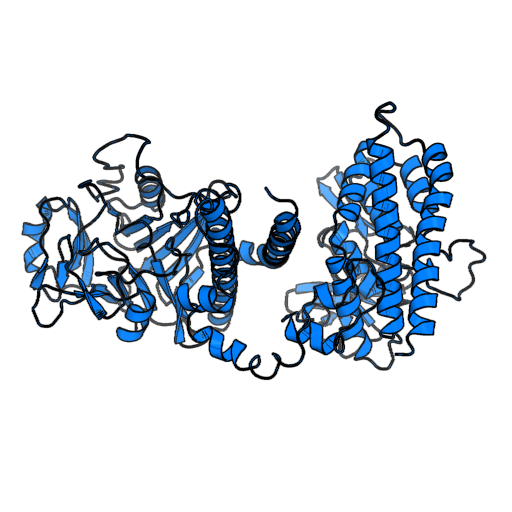 36.482 -23.435 -23.143 1.00 42.66 553 HIS A N 1
ATOM 4403 C CA . HIS A 1 553 ? 36.768 -23.364 -24.590 1.00 42.66 553 HIS A CA 1
ATOM 4404 C C . HIS A 1 553 ? 36.682 -22.026 -25.354 1.00 42.66 553 HIS A C 1
ATOM 4406 O O . HIS A 1 553 ? 36.789 -22.048 -26.582 1.00 42.66 553 HIS A O 1
ATOM 4412 N N . SER A 1 554 ? 36.572 -20.856 -24.724 1.00 39.84 554 SER A N 1
ATOM 4413 C CA . SER A 1 554 ? 36.633 -19.594 -25.480 1.00 39.84 554 SER A CA 1
ATOM 4414 C C . SER A 1 554 ? 38.023 -18.949 -25.440 1.00 39.84 554 SER A C 1
ATOM 4416 O O . SER A 1 554 ? 38.386 -18.316 -24.452 1.00 39.84 554 SER A O 1
ATOM 4418 N N . ASN A 1 555 ? 38.747 -18.984 -26.564 1.00 40.97 555 ASN A N 1
ATOM 4419 C CA . ASN A 1 555 ? 39.873 -18.082 -26.879 1.00 40.97 555 ASN A CA 1
ATOM 4420 C C . ASN A 1 555 ? 39.433 -16.599 -27.010 1.00 40.97 555 ASN A C 1
ATOM 4422 O O . ASN A 1 555 ? 40.011 -15.839 -27.782 1.00 40.97 555 ASN A O 1
ATOM 4426 N N . SER A 1 556 ? 38.358 -16.171 -26.341 1.00 45.47 556 SER A N 1
ATOM 4427 C CA . SER A 1 556 ? 37.818 -14.822 -26.486 1.00 45.47 556 SER A CA 1
ATOM 4428 C C . SER A 1 556 ? 38.400 -13.891 -25.432 1.00 45.47 556 SER A C 1
ATOM 4430 O O . SER A 1 556 ? 38.253 -14.136 -24.238 1.00 45.47 556 SER A O 1
ATOM 4432 N N . ASP A 1 557 ? 38.958 -12.774 -25.893 1.00 44.84 557 ASP A N 1
ATOM 4433 C CA . ASP A 1 557 ? 39.502 -11.636 -25.136 1.00 44.84 557 ASP A CA 1
ATOM 4434 C C . ASP A 1 557 ? 38.534 -10.973 -24.112 1.00 44.84 557 ASP A C 1
ATOM 4436 O O . ASP A 1 557 ? 38.732 -9.816 -23.749 1.00 44.84 557 ASP A O 1
ATOM 4440 N N . THR A 1 558 ? 37.420 -11.596 -23.708 1.00 52.34 558 THR A N 1
ATOM 4441 C CA . THR A 1 558 ? 36.279 -10.999 -22.975 1.00 52.34 558 THR A CA 1
ATOM 4442 C C . THR A 1 558 ? 36.209 -11.403 -21.494 1.00 52.34 558 THR A C 1
ATOM 4444 O O . THR A 1 558 ? 35.118 -11.536 -20.946 1.00 52.34 558 THR A O 1
ATOM 4447 N N . GLN A 1 559 ? 37.346 -11.612 -20.826 1.00 66.06 559 GLN A N 1
ATOM 4448 C CA . GLN A 1 559 ? 37.391 -11.939 -19.386 1.00 66.06 559 GLN A CA 1
ATOM 4449 C C . GLN A 1 559 ? 37.375 -10.703 -18.463 1.00 66.06 559 GLN A C 1
ATOM 4451 O O . GLN A 1 559 ? 37.492 -10.832 -17.246 1.00 66.06 559 GLN A O 1
ATOM 4456 N N . ASP A 1 560 ? 37.260 -9.490 -19.014 1.00 80.06 560 ASP A N 1
ATOM 4457 C CA . ASP A 1 560 ? 37.228 -8.263 -18.214 1.00 80.06 560 ASP A CA 1
ATOM 4458 C C . ASP A 1 560 ? 35.770 -7.804 -17.986 1.00 80.06 560 ASP A C 1
ATOM 4460 O O . ASP A 1 560 ? 35.102 -7.424 -18.955 1.00 80.06 560 ASP A O 1
ATOM 4464 N N . PRO A 1 561 ? 35.259 -7.774 -16.736 1.00 79.56 561 PRO A N 1
ATOM 4465 C CA . PRO A 1 561 ? 33.922 -7.253 -16.423 1.00 79.56 561 PRO A CA 1
ATOM 4466 C C . PRO A 1 561 ? 33.732 -5.783 -16.814 1.00 79.56 561 PRO A C 1
ATOM 4468 O O . PRO A 1 561 ? 32.603 -5.293 -16.834 1.00 79.56 561 PRO A O 1
ATOM 4471 N N . LEU A 1 562 ? 34.810 -5.063 -17.130 1.00 85.88 562 LEU A N 1
ATOM 4472 C CA . LEU A 1 562 ? 34.794 -3.661 -17.540 1.00 85.88 562 LEU A CA 1
ATOM 4473 C C . LEU A 1 562 ? 34.778 -3.465 -19.062 1.00 85.88 562 LEU A C 1
ATOM 4475 O O . LEU A 1 562 ? 34.710 -2.330 -19.524 1.00 85.88 562 LEU A O 1
ATOM 4479 N N . ASP A 1 563 ? 34.806 -4.544 -19.845 1.00 84.19 563 ASP A N 1
ATOM 4480 C CA . ASP A 1 563 ? 34.804 -4.489 -21.307 1.00 84.19 563 ASP A CA 1
ATOM 4481 C C . ASP A 1 563 ? 33.444 -4.029 -21.869 1.00 84.19 563 ASP A C 1
ATOM 4483 O O . ASP A 1 563 ? 32.417 -4.699 -21.686 1.00 84.19 563 ASP A O 1
ATOM 4487 N N . LEU A 1 564 ? 33.423 -2.896 -22.585 1.00 88.88 564 LEU A N 1
ATOM 4488 C CA . LEU A 1 564 ? 32.216 -2.323 -23.191 1.00 88.88 564 LEU A CA 1
ATOM 4489 C C . LEU A 1 564 ? 32.076 -2.632 -24.690 1.00 88.88 564 LEU A C 1
ATOM 4491 O O . LEU A 1 564 ? 31.199 -2.067 -25.351 1.00 88.88 564 LEU A O 1
ATOM 4495 N N . ARG A 1 565 ? 32.883 -3.538 -25.265 1.00 86.19 565 ARG A N 1
ATOM 4496 C CA . ARG A 1 565 ? 32.827 -3.878 -26.703 1.00 86.19 565 ARG A CA 1
ATOM 4497 C C . ARG A 1 565 ? 31.429 -4.259 -27.181 1.00 86.19 565 ARG A C 1
ATOM 4499 O O . ARG A 1 565 ? 31.038 -3.849 -28.276 1.00 86.19 565 ARG A O 1
ATOM 4506 N N . LEU A 1 566 ? 30.680 -5.017 -26.379 1.00 86.31 566 LEU A N 1
ATOM 4507 C CA . LEU A 1 566 ? 29.317 -5.429 -26.719 1.00 86.31 566 LEU A CA 1
ATOM 4508 C C . LEU A 1 566 ? 28.360 -4.232 -26.743 1.00 86.31 566 LEU A C 1
ATOM 4510 O O . LEU A 1 566 ? 27.693 -4.019 -27.754 1.00 86.31 566 LEU A O 1
ATOM 4514 N N . LEU A 1 567 ? 28.423 -3.370 -25.723 1.00 91.25 567 LEU A N 1
ATOM 4515 C CA . LEU A 1 567 ? 27.649 -2.127 -25.658 1.00 91.25 567 LEU A CA 1
ATOM 4516 C C . LEU A 1 567 ? 27.924 -1.227 -26.871 1.00 91.25 567 LEU A C 1
ATOM 4518 O O . LEU A 1 567 ? 27.014 -0.709 -27.516 1.00 91.25 567 LEU A O 1
ATOM 4522 N N . PHE A 1 568 ? 29.193 -1.091 -27.250 1.00 91.25 568 PHE A N 1
ATOM 4523 C CA . PHE A 1 568 ? 29.589 -0.326 -28.429 1.00 91.25 568 PHE A CA 1
ATOM 4524 C C . PHE A 1 568 ? 29.177 -0.980 -29.752 1.00 91.25 568 PHE A C 1
ATOM 4526 O O . PHE A 1 568 ? 28.977 -0.272 -30.739 1.00 91.25 568 PHE A O 1
ATOM 4533 N N . SER A 1 569 ? 29.037 -2.306 -29.800 1.00 88.88 569 SER A N 1
ATOM 4534 C CA . SER A 1 569 ? 28.442 -3.013 -30.939 1.00 88.88 569 SER A CA 1
ATOM 4535 C C . SER A 1 569 ? 26.946 -2.713 -31.042 1.00 88.88 569 SER A C 1
ATOM 4537 O O . SER A 1 569 ? 26.458 -2.381 -32.122 1.00 88.88 569 SER A O 1
ATOM 4539 N N . THR A 1 570 ? 26.234 -2.721 -29.914 1.00 90.94 570 THR A N 1
ATOM 4540 C CA . THR A 1 570 ? 24.815 -2.353 -29.808 1.00 90.94 570 THR A CA 1
ATOM 4541 C C . THR A 1 570 ? 24.565 -0.917 -30.276 1.00 90.94 570 THR A C 1
ATOM 4543 O O . THR A 1 570 ? 23.646 -0.675 -31.058 1.00 90.94 570 THR A O 1
ATOM 4546 N N . PHE A 1 571 ? 25.447 0.029 -29.936 1.00 91.50 571 PHE A N 1
ATOM 4547 C CA . PHE A 1 571 ? 25.345 1.425 -30.394 1.00 91.50 571 PHE A CA 1
ATOM 4548 C C . PHE A 1 571 ? 25.475 1.613 -31.909 1.00 91.50 571 PHE A C 1
ATOM 4550 O O . PHE A 1 571 ? 25.036 2.631 -32.441 1.00 91.50 571 PHE A O 1
ATOM 4557 N N . LYS A 1 572 ? 26.080 0.653 -32.618 1.00 88.50 572 LYS A N 1
ATOM 4558 C CA . LYS A 1 572 ? 26.148 0.675 -34.086 1.00 88.50 572 LYS A CA 1
ATOM 4559 C C . LYS A 1 572 ? 24.862 0.168 -34.742 1.00 88.50 572 LYS A C 1
ATOM 4561 O O . LYS A 1 572 ? 24.636 0.476 -35.910 1.00 88.50 572 LYS A O 1
ATOM 4566 N N . LYS A 1 573 ? 24.059 -0.618 -34.016 1.00 89.44 573 LYS A N 1
ATOM 4567 C CA . LYS A 1 573 ? 22.848 -1.282 -34.522 1.00 89.44 573 LYS A CA 1
ATOM 4568 C C . LYS A 1 573 ? 21.589 -0.443 -34.320 1.00 89.44 573 LYS A C 1
ATOM 4570 O O . LYS A 1 573 ? 20.739 -0.436 -35.201 1.00 89.44 573 LYS A O 1
ATOM 4575 N N . HIS A 1 574 ? 21.500 0.273 -33.200 1.00 91.31 574 HIS A N 1
ATOM 4576 C CA . HIS A 1 574 ? 20.293 1.002 -32.795 1.00 91.31 574 HIS A CA 1
ATOM 4577 C C . HIS A 1 574 ? 20.485 2.516 -32.849 1.00 91.31 574 HIS A C 1
ATOM 4579 O O . HIS A 1 574 ? 21.606 3.029 -32.780 1.00 91.31 574 HIS A O 1
ATOM 4585 N N . SER A 1 575 ? 19.384 3.252 -32.982 1.00 89.00 575 SER A N 1
ATOM 4586 C CA . SER A 1 575 ? 19.413 4.712 -32.948 1.00 89.00 575 SER A CA 1
ATOM 4587 C C . SER A 1 575 ? 19.686 5.238 -31.538 1.00 89.00 575 SER A C 1
ATOM 4589 O O . SER A 1 575 ? 19.437 4.583 -30.524 1.00 89.00 575 SER A O 1
ATOM 4591 N N . ARG A 1 576 ? 20.154 6.488 -31.459 1.00 88.06 576 ARG A N 1
ATOM 4592 C CA . ARG A 1 576 ? 20.362 7.170 -30.173 1.00 88.06 576 ARG A CA 1
ATOM 4593 C C . ARG A 1 576 ? 19.084 7.213 -29.320 1.00 88.06 576 ARG A C 1
ATOM 4595 O O . ARG A 1 576 ? 19.178 7.089 -28.102 1.00 88.06 576 ARG A O 1
ATOM 4602 N N . ALA A 1 577 ? 17.919 7.403 -29.942 1.00 87.81 577 ALA A N 1
ATOM 4603 C CA . ALA A 1 577 ? 16.637 7.495 -29.242 1.00 87.81 577 ALA A CA 1
ATOM 4604 C C . ALA A 1 577 ? 16.233 6.165 -28.589 1.00 87.81 577 ALA A C 1
ATOM 4606 O O . ALA A 1 577 ? 15.708 6.175 -27.481 1.00 87.81 577 ALA A O 1
ATOM 4607 N N . GLU A 1 578 ? 16.536 5.039 -29.235 1.00 89.81 578 GLU A N 1
ATOM 4608 C CA . GLU A 1 578 ? 16.231 3.700 -28.718 1.00 89.81 578 GLU A CA 1
ATOM 4609 C C . GLU A 1 578 ? 17.164 3.285 -27.571 1.00 89.81 578 GLU A C 1
ATOM 4611 O O . GLU A 1 578 ? 16.765 2.533 -26.693 1.00 89.81 578 GLU A O 1
ATOM 4616 N N . ILE A 1 579 ? 18.402 3.788 -27.549 1.00 91.56 579 ILE A N 1
ATOM 4617 C CA . ILE A 1 579 ? 19.428 3.384 -26.572 1.00 91.56 579 ILE A CA 1
ATOM 4618 C C . ILE A 1 579 ? 19.319 4.139 -25.240 1.00 91.56 579 ILE A C 1
ATOM 4620 O O . ILE A 1 579 ? 19.588 3.594 -24.167 1.00 91.56 579 ILE A O 1
ATOM 4624 N N . LEU A 1 580 ? 18.999 5.434 -25.300 1.00 91.00 580 LEU A N 1
ATOM 4625 C CA . LEU A 1 580 ? 19.067 6.322 -24.138 1.00 91.00 580 LEU A CA 1
ATOM 4626 C C . LEU A 1 580 ? 18.173 5.909 -22.955 1.00 91.00 580 LEU A C 1
ATOM 4628 O O . LEU A 1 580 ? 18.657 6.034 -21.827 1.00 91.00 580 LEU A O 1
ATOM 4632 N N . PRO A 1 581 ? 16.924 5.439 -23.147 1.00 92.69 581 PRO A N 1
ATOM 4633 C CA . PRO A 1 581 ? 16.046 5.074 -22.036 1.00 92.69 581 PRO A CA 1
ATOM 4634 C C . PRO A 1 581 ? 16.632 3.972 -21.149 1.00 92.69 581 PRO A C 1
ATOM 4636 O O . PRO A 1 581 ? 16.755 4.160 -19.939 1.00 92.69 581 PRO A O 1
ATOM 4639 N N . THR A 1 582 ? 17.075 2.859 -21.736 1.00 95.38 582 THR A N 1
ATOM 4640 C CA . THR A 1 582 ? 17.641 1.722 -20.993 1.00 95.38 582 THR A CA 1
ATOM 4641 C C . THR A 1 582 ? 18.979 2.074 -20.357 1.00 95.38 582 THR A C 1
ATOM 4643 O O . THR A 1 582 ? 19.237 1.721 -19.208 1.00 95.38 582 THR A O 1
ATOM 4646 N N . LEU A 1 583 ? 19.829 2.815 -21.078 1.00 94.38 583 LEU A N 1
ATOM 4647 C CA . LEU A 1 583 ? 21.122 3.258 -20.559 1.00 94.38 583 LEU A CA 1
ATOM 4648 C C . LEU A 1 583 ? 20.943 4.185 -19.346 1.00 94.38 583 LEU A C 1
ATOM 4650 O O . LEU A 1 583 ? 21.673 4.067 -18.363 1.00 94.38 583 LEU A O 1
ATOM 4654 N N . LYS A 1 584 ? 19.943 5.077 -19.398 1.00 94.31 584 LYS A N 1
ATOM 4655 C CA . LYS A 1 584 ? 19.533 5.921 -18.270 1.00 94.31 584 LYS A CA 1
ATOM 4656 C C . LYS A 1 584 ? 19.018 5.074 -17.108 1.00 94.31 584 LYS A C 1
ATOM 4658 O O . LYS A 1 584 ? 19.502 5.256 -15.997 1.00 94.31 584 LYS A O 1
ATOM 4663 N N . LYS A 1 585 ? 18.128 4.113 -17.373 1.00 92.50 585 LYS A N 1
ATOM 4664 C CA . LYS A 1 585 ? 17.582 3.203 -16.355 1.00 92.50 585 LYS A CA 1
ATOM 4665 C C . LYS A 1 585 ? 18.684 2.448 -15.605 1.00 92.50 585 LYS A C 1
ATOM 4667 O O . LYS A 1 585 ? 18.672 2.425 -14.383 1.00 92.50 585 LYS A O 1
ATOM 4672 N N . ILE A 1 586 ? 19.671 1.894 -16.312 1.00 93.25 586 ILE A N 1
ATOM 4673 C CA . ILE A 1 586 ? 20.809 1.193 -15.687 1.00 93.25 586 ILE A CA 1
ATOM 4674 C C . ILE A 1 586 ? 21.685 2.160 -14.881 1.00 93.25 586 ILE A C 1
ATOM 4676 O O . ILE A 1 586 ? 22.080 1.845 -13.762 1.00 93.25 586 ILE A O 1
ATOM 4680 N N . ALA A 1 587 ? 21.987 3.343 -15.422 1.00 90.81 587 ALA A N 1
ATOM 4681 C CA . ALA A 1 587 ? 22.818 4.330 -14.732 1.00 90.81 587 ALA A CA 1
ATOM 4682 C C . ALA A 1 587 ? 22.169 4.863 -13.438 1.00 90.81 587 ALA A C 1
ATOM 4684 O O . ALA A 1 587 ? 22.884 5.170 -12.484 1.00 90.81 587 ALA A O 1
ATOM 4685 N N . GLU A 1 588 ? 20.838 4.972 -13.415 1.00 86.12 588 GLU A N 1
ATOM 4686 C CA . GLU A 1 588 ? 20.047 5.497 -12.293 1.00 86.12 588 GLU A CA 1
ATOM 4687 C C . GLU A 1 588 ? 19.567 4.416 -11.309 1.00 86.12 588 GLU A C 1
ATOM 4689 O O . GLU A 1 588 ? 19.146 4.768 -10.210 1.00 86.12 588 GLU A O 1
ATOM 4694 N N . MET A 1 589 ? 19.667 3.126 -11.660 1.00 80.94 589 MET A N 1
ATOM 4695 C CA . MET A 1 589 ? 19.378 1.992 -10.765 1.00 80.94 589 MET A CA 1
ATOM 4696 C C . MET A 1 589 ? 20.171 2.126 -9.459 1.00 80.94 589 MET A C 1
ATOM 4698 O O . MET A 1 589 ? 21.338 2.491 -9.513 1.00 80.94 589 MET A O 1
ATOM 4702 N N . GLY A 1 590 ? 19.606 1.823 -8.291 1.00 75.62 590 GLY A N 1
ATOM 4703 C CA . GLY A 1 590 ? 20.329 1.878 -7.011 1.00 75.62 590 GLY A CA 1
ATOM 4704 C C . GLY A 1 590 ? 21.491 0.875 -6.950 1.00 75.62 590 GLY A C 1
ATOM 4705 O O . GLY A 1 590 ? 21.379 -0.232 -7.476 1.00 75.62 590 GLY A O 1
ATOM 4706 N N . ASP A 1 591 ? 22.624 1.236 -6.329 1.00 73.81 591 ASP A N 1
ATOM 4707 C CA . ASP A 1 591 ? 23.736 0.279 -6.125 1.00 73.81 591 ASP A CA 1
ATOM 4708 C C . ASP A 1 591 ? 23.266 -0.888 -5.232 1.00 73.81 591 ASP A C 1
ATOM 4710 O O . ASP A 1 591 ? 23.549 -2.057 -5.492 1.00 73.81 591 ASP A O 1
ATOM 4714 N N . GLU A 1 592 ? 22.472 -0.564 -4.213 1.00 63.09 592 GLU A N 1
ATOM 4715 C CA . GLU A 1 592 ? 21.854 -1.505 -3.288 1.00 63.09 592 GLU A CA 1
ATOM 4716 C C . GLU A 1 592 ? 20.891 -2.477 -3.971 1.00 63.09 592 GLU A C 1
ATOM 4718 O O . GLU A 1 592 ? 20.821 -3.621 -3.543 1.00 63.09 592 GLU A O 1
ATOM 4723 N N . GLN A 1 593 ? 20.204 -2.082 -5.050 1.00 72.56 593 GLN A N 1
ATOM 4724 C CA . GLN A 1 593 ? 19.282 -2.976 -5.760 1.00 72.56 593 GLN A CA 1
ATOM 4725 C C . GLN A 1 593 ? 20.037 -4.145 -6.396 1.00 72.56 593 GLN A C 1
ATOM 4727 O O . GLN A 1 593 ? 19.662 -5.296 -6.212 1.00 72.56 593 GLN A O 1
ATOM 4732 N N . ILE A 1 594 ? 21.146 -3.859 -7.085 1.00 76.50 594 ILE A N 1
ATOM 4733 C CA . ILE A 1 594 ? 21.998 -4.893 -7.691 1.00 76.50 594 ILE A CA 1
ATOM 4734 C C . ILE A 1 594 ? 22.603 -5.775 -6.598 1.00 76.50 594 ILE A C 1
ATOM 4736 O O . ILE A 1 594 ? 22.621 -7.000 -6.704 1.00 76.50 594 ILE A O 1
ATOM 4740 N N . PHE A 1 595 ? 23.098 -5.145 -5.536 1.00 75.62 595 PHE A N 1
ATOM 4741 C CA . PHE A 1 595 ? 23.817 -5.833 -4.478 1.00 75.62 595 PHE A CA 1
ATOM 4742 C C . PHE A 1 595 ? 22.915 -6.746 -3.641 1.00 75.62 595 PHE A C 1
ATOM 4744 O O . PHE A 1 595 ? 23.239 -7.915 -3.436 1.00 75.62 595 PHE A O 1
ATOM 4751 N N . VAL A 1 596 ? 21.768 -6.234 -3.185 1.00 75.06 596 VAL A N 1
ATOM 4752 C CA . VAL A 1 596 ? 20.772 -7.002 -2.427 1.00 75.06 596 VAL A CA 1
ATOM 4753 C C . VAL A 1 596 ? 20.236 -8.143 -3.277 1.00 75.06 596 VAL A C 1
ATOM 4755 O O . VAL A 1 596 ? 20.134 -9.254 -2.772 1.00 75.06 596 VAL A O 1
ATOM 4758 N N . GLU A 1 597 ? 19.963 -7.919 -4.562 1.00 85.38 597 GLU A N 1
ATOM 4759 C CA . GLU A 1 597 ? 19.436 -8.967 -5.438 1.00 85.38 597 GLU A CA 1
ATOM 4760 C C . GLU A 1 597 ? 20.431 -10.125 -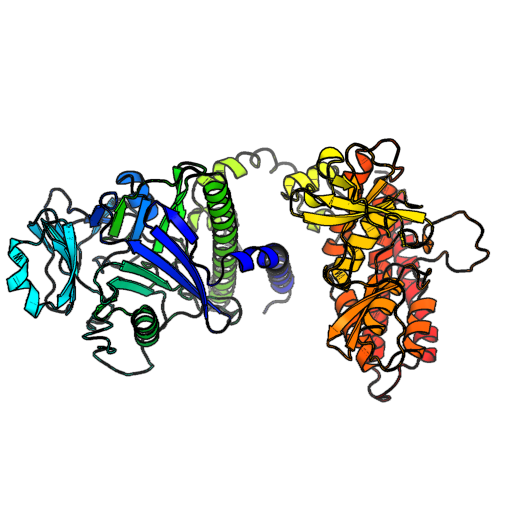5.624 1.00 85.38 597 GLU A C 1
ATOM 4762 O O . GLU A 1 597 ? 20.063 -11.298 -5.515 1.00 85.38 597 GLU A O 1
ATOM 4767 N N . VAL A 1 598 ? 21.722 -9.813 -5.798 1.00 83.25 598 VAL A N 1
ATOM 4768 C CA . VAL A 1 598 ? 22.790 -10.825 -5.831 1.00 83.25 598 VAL A CA 1
ATOM 4769 C C . VAL A 1 598 ? 22.892 -11.566 -4.493 1.00 83.25 598 VAL A C 1
ATOM 4771 O O . VAL A 1 598 ? 23.029 -12.791 -4.483 1.00 83.25 598 VAL A O 1
ATOM 4774 N N . LEU A 1 599 ? 22.784 -10.861 -3.361 1.00 78.62 599 LEU A N 1
ATOM 4775 C CA . LEU A 1 599 ? 22.821 -11.486 -2.036 1.00 78.62 599 LEU A CA 1
ATOM 4776 C C . LEU A 1 599 ? 21.597 -12.364 -1.753 1.00 78.62 599 LEU A C 1
ATOM 4778 O O . LEU A 1 599 ? 21.768 -13.439 -1.188 1.00 78.62 599 LEU A O 1
ATOM 4782 N N . ARG A 1 600 ? 20.388 -11.973 -2.172 1.00 83.50 600 ARG A N 1
ATOM 4783 C CA . ARG A 1 600 ? 19.177 -12.806 -2.054 1.00 83.50 600 ARG A CA 1
ATOM 4784 C C . ARG A 1 600 ? 19.355 -14.113 -2.811 1.00 83.50 600 ARG A C 1
ATOM 4786 O O . ARG A 1 600 ? 19.212 -15.189 -2.232 1.00 83.50 600 ARG A O 1
ATOM 4793 N N . CYS A 1 601 ? 19.799 -14.030 -4.064 1.00 88.88 601 CYS A N 1
ATOM 4794 C CA . CYS A 1 601 ? 20.124 -15.214 -4.852 1.00 88.88 601 CYS A CA 1
ATOM 4795 C C . CYS A 1 601 ? 21.199 -16.074 -4.172 1.00 88.88 601 CYS A C 1
ATOM 4797 O O . CYS A 1 601 ? 21.041 -17.288 -4.086 1.00 88.88 601 CYS A O 1
ATOM 4799 N N . TRP A 1 602 ? 22.264 -15.463 -3.637 1.00 86.31 602 TRP A N 1
ATOM 4800 C CA . TRP A 1 602 ? 23.284 -16.183 -2.872 1.00 86.31 602 TRP A CA 1
ATOM 4801 C C . TRP A 1 602 ? 22.701 -16.892 -1.647 1.00 86.31 602 TRP A C 1
ATOM 4803 O O . TRP A 1 602 ? 23.015 -18.059 -1.418 1.00 86.31 602 TRP A O 1
ATOM 4813 N N . THR A 1 603 ? 21.836 -16.238 -0.866 1.00 82.19 603 THR A N 1
ATOM 4814 C CA . THR A 1 603 ? 21.258 -16.867 0.328 1.00 82.19 603 THR A CA 1
ATOM 4815 C C . THR A 1 603 ? 20.479 -18.126 -0.014 1.00 82.19 603 THR A C 1
ATOM 4817 O O . THR A 1 603 ? 20.672 -19.129 0.663 1.00 82.19 603 THR A O 1
ATOM 4820 N N . VAL A 1 604 ? 19.717 -18.101 -1.110 1.00 86.62 604 VAL A N 1
ATOM 4821 C CA . VAL A 1 604 ? 18.973 -19.261 -1.609 1.00 86.62 604 VAL A CA 1
ATOM 4822 C C . VAL A 1 604 ? 19.920 -20.342 -2.130 1.00 86.62 604 VAL A C 1
ATOM 4824 O O . VAL A 1 604 ? 19.826 -21.491 -1.716 1.00 86.62 604 VAL A O 1
ATOM 4827 N N . LEU A 1 605 ? 20.871 -19.983 -2.997 1.00 86.62 605 LEU A N 1
ATOM 4828 C CA . LEU A 1 605 ? 21.816 -20.936 -3.594 1.00 86.62 605 LEU A CA 1
ATOM 4829 C C . LEU A 1 605 ? 22.693 -21.623 -2.537 1.00 86.62 605 LEU A C 1
ATOM 4831 O O . LEU A 1 605 ? 22.925 -22.823 -2.615 1.00 86.62 605 LEU A O 1
ATOM 4835 N N . SER A 1 606 ? 23.139 -20.875 -1.525 1.00 82.69 606 SER A N 1
ATOM 4836 C CA . SER A 1 606 ? 24.033 -21.359 -0.463 1.00 82.69 606 SER A CA 1
ATOM 4837 C C . SER A 1 606 ? 23.391 -22.342 0.519 1.00 82.69 606 SER A C 1
ATOM 4839 O O . SER A 1 606 ? 24.081 -22.849 1.399 1.00 82.69 606 SER A O 1
ATOM 4841 N N . GLU A 1 607 ? 22.082 -22.579 0.438 1.00 83.75 607 GLU A N 1
ATOM 4842 C CA . GLU A 1 607 ? 21.416 -23.627 1.221 1.00 83.75 607 GLU A CA 1
ATOM 4843 C C . GLU A 1 607 ? 21.547 -25.013 0.588 1.00 83.75 607 GLU A C 1
ATOM 4845 O O . GLU A 1 607 ? 21.360 -26.020 1.267 1.00 83.75 607 GLU A O 1
ATOM 4850 N N . TYR A 1 608 ? 21.917 -25.077 -0.690 1.00 80.69 608 TYR A N 1
ATOM 4851 C CA . TYR A 1 608 ? 22.076 -26.326 -1.414 1.00 80.69 608 TYR A CA 1
ATOM 4852 C C . TYR A 1 608 ? 23.564 -26.625 -1.586 1.00 80.69 608 TYR A C 1
ATOM 4854 O O . TYR A 1 608 ? 24.249 -26.004 -2.396 1.00 80.69 608 TYR A O 1
ATOM 4862 N N . ASN A 1 609 ? 24.064 -27.614 -0.838 1.00 61.88 609 ASN A N 1
ATOM 4863 C CA . ASN A 1 609 ? 25.492 -27.965 -0.772 1.00 61.88 609 ASN A CA 1
ATOM 4864 C C . ASN A 1 609 ? 26.148 -28.247 -2.142 1.00 61.88 609 ASN A C 1
ATOM 4866 O O . ASN A 1 609 ? 27.361 -28.103 -2.279 1.00 61.88 609 ASN A O 1
ATOM 4870 N N . ASN A 1 610 ? 25.359 -28.611 -3.157 1.00 66.19 610 ASN A N 1
ATOM 4871 C CA . ASN A 1 610 ? 25.838 -28.949 -4.501 1.00 66.19 610 ASN A CA 1
ATOM 4872 C C . ASN A 1 610 ? 25.866 -27.749 -5.470 1.00 66.19 610 ASN A C 1
ATOM 4874 O O . ASN A 1 610 ? 26.347 -27.880 -6.594 1.00 66.19 610 ASN A O 1
ATOM 4878 N N . LEU A 1 611 ? 25.364 -26.579 -5.061 1.00 66.75 611 LEU A N 1
ATOM 4879 C CA . LEU A 1 611 ? 25.356 -25.358 -5.867 1.00 66.75 611 LEU A CA 1
ATOM 4880 C C . LEU A 1 611 ? 26.511 -24.455 -5.419 1.00 66.75 611 LEU A C 1
ATOM 4882 O O . LEU A 1 611 ? 26.347 -23.560 -4.593 1.00 66.75 611 LEU A O 1
ATOM 4886 N N . SER A 1 612 ? 27.714 -24.707 -5.944 1.00 67.94 612 SER A N 1
ATOM 4887 C CA . SER A 1 612 ? 28.930 -23.972 -5.574 1.00 67.94 612 SER A CA 1
ATOM 4888 C C . SER A 1 612 ? 28.813 -22.470 -5.888 1.00 67.94 612 SER A C 1
ATOM 4890 O O . SER A 1 612 ? 29.043 -22.033 -7.019 1.00 67.94 612 SER A O 1
ATOM 4892 N N . PHE A 1 613 ? 28.466 -21.661 -4.888 1.00 81.19 613 PHE A N 1
ATOM 4893 C CA . PHE A 1 613 ? 28.463 -20.204 -4.985 1.00 81.19 613 PHE A CA 1
ATOM 4894 C C . PHE A 1 613 ? 28.791 -19.588 -3.627 1.00 81.19 613 PHE A C 1
ATOM 4896 O O . PHE A 1 613 ? 27.935 -19.443 -2.750 1.00 81.19 613 PHE A O 1
ATOM 4903 N N . SER A 1 614 ? 30.069 -19.265 -3.427 1.00 75.81 614 SER A N 1
ATOM 4904 C CA . SER A 1 614 ? 30.528 -18.735 -2.148 1.00 75.81 614 SER A CA 1
ATOM 4905 C C . SER A 1 614 ? 30.077 -17.289 -1.953 1.00 75.81 614 SER A C 1
ATOM 4907 O O . SER A 1 614 ? 29.827 -16.551 -2.908 1.00 75.81 614 SER A O 1
ATOM 4909 N N . LEU A 1 615 ? 30.038 -16.845 -0.696 1.00 68.31 615 LEU A N 1
ATOM 4910 C CA . LEU A 1 615 ? 29.732 -15.450 -0.390 1.00 68.31 615 LEU A CA 1
ATOM 4911 C C . LEU A 1 615 ? 30.747 -14.487 -1.032 1.00 68.31 615 LEU A C 1
ATOM 4913 O O . LEU A 1 615 ? 30.395 -13.407 -1.501 1.00 68.31 615 LEU A O 1
ATOM 4917 N N . LYS A 1 616 ? 32.014 -14.909 -1.101 1.00 67.19 616 LYS A N 1
ATOM 4918 C CA . LYS A 1 616 ? 33.088 -14.169 -1.770 1.00 67.19 616 LYS A CA 1
ATOM 4919 C C . LYS A 1 616 ? 32.803 -13.987 -3.261 1.00 67.19 616 LYS A C 1
ATOM 4921 O O . LYS A 1 616 ? 33.033 -12.900 -3.789 1.00 67.19 616 LYS A O 1
ATOM 4926 N N . ASP A 1 617 ? 32.291 -15.021 -3.923 1.00 75.00 617 ASP A N 1
ATOM 4927 C CA . ASP A 1 617 ? 31.920 -14.949 -5.338 1.00 75.00 617 ASP A CA 1
ATOM 4928 C C . ASP A 1 617 ? 30.710 -14.036 -5.549 1.00 75.00 617 ASP A C 1
ATOM 4930 O O . ASP A 1 617 ? 30.712 -13.235 -6.479 1.00 75.00 617 ASP A O 1
ATOM 4934 N N . ALA A 1 618 ? 29.723 -14.073 -4.648 1.00 74.19 618 ALA A N 1
ATOM 4935 C CA . ALA A 1 618 ? 28.575 -13.169 -4.687 1.00 74.19 618 ALA A CA 1
ATOM 4936 C C . ALA A 1 618 ? 28.989 -11.694 -4.562 1.00 74.19 618 ALA A C 1
ATOM 4938 O O . ALA A 1 618 ? 28.569 -10.860 -5.365 1.00 74.19 618 ALA A O 1
ATOM 4939 N N . PHE A 1 619 ? 29.876 -11.371 -3.616 1.00 70.19 619 PHE A N 1
ATOM 4940 C CA . PHE A 1 619 ? 30.416 -10.015 -3.486 1.00 70.19 619 PHE A CA 1
ATOM 4941 C C . PHE A 1 619 ? 31.231 -9.590 -4.700 1.00 70.19 619 PHE A C 1
ATOM 4943 O O . PHE A 1 619 ? 31.099 -8.457 -5.163 1.00 70.19 619 PHE A O 1
ATOM 4950 N N . LYS A 1 620 ? 32.061 -10.491 -5.233 1.00 75.88 620 LYS A N 1
ATOM 4951 C CA . LYS A 1 620 ? 32.848 -10.224 -6.437 1.00 75.88 620 LYS A CA 1
ATOM 4952 C C . LYS A 1 620 ? 31.942 -9.914 -7.633 1.00 75.88 620 LYS A C 1
ATOM 4954 O O . LYS A 1 620 ? 32.193 -8.926 -8.322 1.00 75.88 620 LYS A O 1
ATOM 4959 N N . LEU A 1 621 ? 30.881 -10.693 -7.831 1.00 81.44 621 LEU A N 1
ATOM 4960 C CA . LEU A 1 621 ? 29.909 -10.475 -8.898 1.00 81.44 621 LEU A CA 1
ATOM 4961 C C . LEU A 1 621 ? 29.184 -9.137 -8.735 1.00 81.44 621 LEU A C 1
ATOM 4963 O O . LEU A 1 621 ? 29.161 -8.331 -9.666 1.00 81.44 621 LEU A O 1
ATOM 4967 N N . ALA A 1 622 ? 28.640 -8.866 -7.545 1.00 78.56 622 ALA A N 1
ATOM 4968 C CA . ALA A 1 622 ? 27.962 -7.605 -7.262 1.00 78.56 622 ALA A CA 1
ATOM 4969 C C . ALA A 1 622 ? 28.898 -6.406 -7.497 1.00 78.56 622 ALA A C 1
ATOM 4971 O O . ALA A 1 622 ? 28.543 -5.471 -8.209 1.00 78.56 622 ALA A O 1
ATOM 4972 N N . SER A 1 623 ? 30.131 -6.476 -6.991 1.00 75.50 623 SER A N 1
ATOM 4973 C CA . SER A 1 623 ? 31.188 -5.486 -7.220 1.00 75.50 623 SER A CA 1
ATOM 4974 C C . SER A 1 623 ? 31.439 -5.233 -8.707 1.00 75.50 623 SER A C 1
ATOM 4976 O O . SER A 1 623 ? 31.432 -4.086 -9.151 1.00 75.50 623 SER A O 1
ATOM 4978 N N . ASN A 1 624 ? 31.644 -6.296 -9.488 1.00 82.12 624 ASN A N 1
ATOM 4979 C CA . ASN A 1 624 ? 31.891 -6.196 -10.925 1.00 82.12 624 ASN A CA 1
ATOM 4980 C C . ASN A 1 624 ? 30.705 -5.530 -11.654 1.00 82.12 624 ASN A C 1
ATOM 4982 O O . ASN A 1 624 ? 30.909 -4.691 -12.532 1.00 82.12 624 ASN A O 1
ATOM 4986 N N . LEU A 1 625 ? 29.464 -5.838 -11.262 1.00 87.56 625 LEU A N 1
ATOM 4987 C CA . LEU A 1 625 ? 28.261 -5.205 -11.815 1.00 87.56 625 LEU A CA 1
ATOM 4988 C C . LEU A 1 625 ? 28.160 -3.715 -11.453 1.00 87.56 625 LEU A C 1
ATOM 4990 O O . LEU A 1 625 ? 27.778 -2.908 -12.301 1.00 87.56 625 LEU A O 1
ATOM 4994 N N . LEU A 1 626 ? 28.542 -3.320 -10.233 1.00 83.50 626 LEU A N 1
ATOM 4995 C CA . LEU A 1 626 ? 28.575 -1.911 -9.818 1.00 83.50 626 LEU A CA 1
ATOM 4996 C C . LEU A 1 626 ? 29.639 -1.108 -10.578 1.00 83.50 626 LEU A C 1
ATOM 4998 O O . LEU A 1 626 ? 29.377 0.021 -11.002 1.00 83.50 626 LEU A O 1
ATOM 5002 N N . GLU A 1 627 ? 30.824 -1.684 -10.793 1.00 84.12 627 GLU A N 1
ATOM 5003 C CA . GLU A 1 627 ? 31.873 -1.080 -11.625 1.00 84.12 627 GLU A CA 1
ATOM 5004 C C . GLU A 1 627 ? 31.395 -0.907 -13.073 1.00 84.12 627 GLU A C 1
ATOM 5006 O O . GLU A 1 627 ? 31.564 0.152 -13.688 1.00 84.12 627 GLU A O 1
ATOM 5011 N N . ARG A 1 628 ? 30.725 -1.930 -13.609 1.00 90.62 628 ARG A N 1
ATOM 5012 C CA . ARG A 1 628 ? 30.140 -1.897 -14.950 1.00 90.62 628 ARG A CA 1
ATOM 5013 C C . ARG A 1 628 ? 29.022 -0.858 -15.059 1.00 90.62 628 ARG A C 1
ATOM 5015 O O . ARG A 1 628 ? 28.964 -0.124 -16.045 1.00 90.62 628 ARG A O 1
ATOM 5022 N N . LYS A 1 629 ? 28.194 -0.702 -14.023 1.00 91.81 629 LYS A N 1
ATOM 5023 C CA . LYS A 1 629 ? 27.177 0.357 -13.935 1.00 91.81 629 LYS A CA 1
ATOM 5024 C C . LYS A 1 629 ? 27.813 1.750 -13.947 1.00 91.81 629 LYS A C 1
ATOM 5026 O O . LYS A 1 629 ? 27.336 2.633 -14.660 1.00 91.81 629 LYS A O 1
ATOM 5031 N N . GLU A 1 630 ? 28.919 1.950 -13.221 1.00 88.38 630 GLU A N 1
ATOM 5032 C CA . GLU A 1 630 ? 29.682 3.209 -13.253 1.00 88.38 630 GLU A CA 1
ATOM 5033 C C . GLU A 1 630 ? 30.164 3.531 -14.678 1.00 88.38 630 GLU A C 1
ATOM 5035 O O . GLU A 1 630 ? 30.088 4.682 -15.116 1.00 88.38 630 GLU A O 1
ATOM 5040 N N . LEU A 1 631 ? 30.618 2.527 -15.433 1.00 90.62 631 LEU A N 1
ATOM 5041 C CA . LEU A 1 631 ? 30.999 2.703 -16.835 1.00 90.62 631 LEU A CA 1
ATOM 5042 C C . LEU A 1 631 ? 29.810 3.072 -17.728 1.00 90.62 631 LEU A C 1
ATOM 5044 O O . LEU A 1 631 ? 29.925 4.004 -18.524 1.00 90.62 631 LEU A O 1
ATOM 5048 N N . PHE A 1 632 ? 28.660 2.416 -17.565 1.00 94.38 632 PHE A N 1
ATOM 5049 C CA . PHE A 1 632 ? 27.433 2.758 -18.296 1.00 94.38 632 PHE A CA 1
ATOM 5050 C C . PHE A 1 632 ? 26.999 4.207 -18.009 1.00 94.38 632 PHE A C 1
ATOM 5052 O O . PHE A 1 632 ? 26.649 4.945 -18.934 1.00 94.38 632 PHE A O 1
ATOM 5059 N N . ALA A 1 633 ? 27.113 4.663 -16.758 1.00 91.12 633 ALA A N 1
ATOM 5060 C CA . ALA A 1 633 ? 26.837 6.048 -16.373 1.00 91.12 633 ALA A CA 1
ATOM 5061 C C . ALA A 1 633 ? 27.822 7.054 -17.003 1.00 91.12 633 ALA A C 1
ATOM 5063 O O . ALA A 1 633 ? 27.410 8.124 -17.462 1.00 91.12 633 ALA A O 1
ATOM 5064 N N . LYS A 1 634 ? 29.118 6.713 -17.088 1.00 91.69 634 LYS A N 1
ATOM 5065 C CA . LYS A 1 634 ? 30.125 7.535 -17.788 1.00 91.69 634 LYS A CA 1
ATOM 5066 C C . LYS A 1 634 ? 29.823 7.642 -19.282 1.00 91.69 634 LYS A C 1
ATOM 5068 O O . LYS A 1 634 ? 29.843 8.744 -19.827 1.00 91.69 634 LYS A O 1
ATOM 5073 N N . VAL A 1 635 ? 29.470 6.526 -19.920 1.00 92.19 635 VAL A N 1
ATOM 5074 C CA . VAL A 1 635 ? 29.043 6.491 -21.325 1.00 92.19 635 VAL A CA 1
ATOM 5075 C C . VAL A 1 635 ? 27.812 7.375 -21.546 1.00 92.19 635 VAL A C 1
ATOM 5077 O O . VAL A 1 635 ? 27.811 8.198 -22.460 1.00 92.19 635 VAL A O 1
ATOM 5080 N N . LEU A 1 636 ? 26.792 7.274 -20.688 1.00 91.81 636 LEU A N 1
ATOM 5081 C CA . LEU A 1 636 ? 25.591 8.113 -20.759 1.00 91.81 636 LEU A CA 1
ATOM 5082 C C . LEU A 1 636 ? 25.918 9.609 -20.658 1.00 91.81 636 LEU A C 1
ATOM 5084 O O . LEU A 1 636 ? 25.374 10.410 -21.421 1.00 91.81 636 LEU A O 1
ATOM 5088 N N . SER A 1 637 ? 26.798 9.982 -19.727 1.00 89.06 637 SER A N 1
ATOM 5089 C CA . SER A 1 637 ? 27.242 11.368 -19.537 1.00 89.06 637 SER A CA 1
ATOM 5090 C C . SER A 1 637 ? 27.924 11.919 -20.794 1.00 89.06 637 SER A C 1
ATOM 5092 O O . SER A 1 637 ? 27.566 12.992 -21.280 1.00 89.06 637 SER A O 1
ATOM 5094 N N . GLU A 1 638 ? 28.829 11.146 -21.399 1.00 88.00 638 GLU A N 1
ATOM 5095 C CA . GLU A 1 638 ? 29.492 11.540 -22.648 1.00 88.00 638 GLU A CA 1
ATOM 5096 C C . GLU A 1 638 ? 28.527 11.679 -23.825 1.00 88.00 638 GLU A C 1
ATOM 5098 O O . GLU A 1 638 ? 28.614 12.638 -24.593 1.00 88.00 638 GLU A O 1
ATOM 5103 N N . ILE A 1 639 ? 27.565 10.761 -23.951 1.00 85.75 639 ILE A N 1
ATOM 5104 C CA . ILE A 1 639 ? 26.535 10.848 -24.990 1.00 85.75 639 ILE A CA 1
ATOM 5105 C C . ILE A 1 639 ? 25.723 12.141 -24.816 1.00 85.75 639 ILE A C 1
ATOM 5107 O O . ILE A 1 639 ? 25.469 12.836 -25.804 1.00 85.75 639 ILE A O 1
ATOM 5111 N N . LYS A 1 640 ? 25.333 12.503 -23.583 1.00 80.06 640 LYS A N 1
ATOM 5112 C CA . LYS A 1 640 ? 24.570 13.733 -23.287 1.00 80.06 640 LYS A CA 1
ATOM 5113 C C . LYS A 1 640 ? 25.347 15.013 -23.619 1.00 80.06 640 LYS A C 1
ATOM 5115 O O . LYS A 1 640 ? 24.753 15.937 -24.167 1.00 80.06 640 LYS A O 1
ATOM 5120 N N . ASN A 1 641 ? 26.655 15.043 -23.367 1.00 71.56 641 ASN A N 1
ATOM 5121 C CA . ASN A 1 641 ? 27.502 16.221 -23.598 1.00 71.56 641 ASN A CA 1
ATOM 5122 C C . ASN A 1 641 ? 27.788 16.506 -25.082 1.00 71.56 641 ASN A C 1
ATOM 5124 O O . ASN A 1 641 ? 28.256 17.588 -25.433 1.00 71.56 641 ASN A O 1
ATOM 5128 N N . HIS A 1 642 ? 27.529 15.557 -25.981 1.00 64.50 642 HIS A N 1
ATOM 5129 C CA . HIS A 1 642 ? 27.720 15.733 -27.420 1.00 64.50 642 HIS A CA 1
ATOM 5130 C C . HIS A 1 642 ? 26.365 15.828 -28.131 1.00 64.50 642 HIS A C 1
ATOM 5132 O O . HIS A 1 642 ? 25.807 14.833 -28.597 1.00 64.50 642 HIS A O 1
ATOM 5138 N N . GLN A 1 643 ? 25.839 17.058 -28.202 1.00 57.03 643 GLN A N 1
ATOM 5139 C CA . GLN A 1 643 ? 24.556 17.398 -28.837 1.00 57.03 643 GLN A CA 1
ATOM 5140 C C . GLN A 1 643 ? 24.597 17.394 -30.378 1.00 57.03 643 GLN A C 1
ATOM 5142 O O . GLN A 1 643 ? 23.550 17.408 -31.019 1.00 57.03 643 GLN A O 1
ATOM 5147 N N . HIS A 1 644 ? 25.783 17.345 -30.993 1.00 53.56 644 HIS A N 1
ATOM 5148 C CA . HIS A 1 644 ? 25.950 17.639 -32.423 1.00 53.56 644 HIS A CA 1
ATOM 5149 C C . HIS A 1 644 ? 25.562 16.519 -33.401 1.00 53.56 644 HIS A C 1
ATOM 5151 O O . HIS A 1 644 ? 25.563 16.766 -34.603 1.00 53.56 644 HIS A O 1
ATOM 5157 N N . ASN A 1 645 ? 25.204 15.313 -32.944 1.00 54.53 645 ASN A N 1
ATOM 5158 C CA . ASN A 1 645 ? 24.737 14.258 -33.850 1.00 54.53 645 ASN A CA 1
ATOM 5159 C C . ASN A 1 645 ? 23.417 13.651 -33.358 1.00 54.53 645 ASN A C 1
ATOM 5161 O O . ASN A 1 645 ? 23.377 12.895 -32.384 1.00 54.53 645 ASN A O 1
ATOM 5165 N N . LYS A 1 646 ? 22.320 14.034 -34.024 1.00 58.22 646 LYS A N 1
ATOM 5166 C CA . LYS A 1 646 ? 20.940 13.739 -33.605 1.00 58.22 646 LYS A CA 1
ATOM 5167 C C . LYS A 1 646 ? 20.545 12.268 -33.824 1.00 58.22 646 LYS A C 1
ATOM 5169 O O . LYS A 1 646 ? 19.573 11.817 -33.230 1.00 58.22 646 LYS A O 1
ATOM 5174 N N . TYR A 1 647 ? 21.312 11.517 -34.626 1.00 60.97 647 TYR A N 1
ATOM 5175 C CA . TYR A 1 647 ? 20.888 10.211 -35.151 1.00 60.97 647 TYR A CA 1
ATOM 5176 C C . TYR A 1 647 ? 21.679 9.000 -34.617 1.00 60.97 647 TYR A C 1
ATOM 5178 O O . TYR A 1 647 ? 21.066 8.003 -34.232 1.00 60.97 647 TYR A O 1
ATOM 5186 N N . ARG A 1 648 ? 23.020 9.058 -34.546 1.00 71.00 648 ARG A N 1
ATOM 5187 C CA . ARG A 1 648 ? 23.874 7.936 -34.089 1.00 71.00 648 ARG A CA 1
ATOM 5188 C C . ARG A 1 648 ? 24.963 8.374 -33.109 1.00 71.00 648 ARG A C 1
ATOM 5190 O O . ARG A 1 648 ? 25.424 9.512 -33.144 1.00 71.00 648 ARG A O 1
ATOM 5197 N N . ILE A 1 649 ? 25.369 7.451 -32.235 1.00 79.88 649 ILE A N 1
ATOM 5198 C CA . ILE A 1 649 ? 26.432 7.657 -31.244 1.00 79.88 649 ILE A CA 1
ATOM 5199 C C . ILE A 1 649 ? 27.799 7.444 -31.912 1.00 79.88 649 ILE A C 1
ATOM 5201 O O . ILE A 1 649 ? 28.040 6.409 -32.531 1.00 79.88 649 ILE A O 1
ATOM 5205 N N . ASP A 1 650 ? 28.713 8.403 -31.757 1.00 81.31 650 ASP A N 1
ATOM 5206 C CA . ASP A 1 650 ? 30.098 8.269 -32.218 1.00 81.31 650 ASP A CA 1
ATOM 5207 C C . ASP A 1 650 ? 30.906 7.379 -31.258 1.00 81.31 650 ASP A C 1
ATOM 5209 O O . ASP A 1 650 ? 31.469 7.827 -30.256 1.00 81.31 650 ASP A O 1
ATOM 5213 N N . VAL A 1 651 ? 30.949 6.085 -31.576 1.00 85.31 651 VAL A N 1
ATOM 5214 C CA . VAL A 1 651 ? 31.656 5.063 -30.791 1.00 85.31 651 VAL A CA 1
ATOM 5215 C C . VAL A 1 651 ? 33.168 5.321 -30.716 1.00 85.31 651 VAL A C 1
ATOM 5217 O O . VAL A 1 651 ? 33.797 4.929 -29.734 1.00 85.31 651 VAL A O 1
ATOM 5220 N N . SER A 1 652 ? 33.775 5.982 -31.709 1.00 83.75 652 SER A N 1
ATOM 5221 C CA . SER A 1 652 ? 35.232 6.191 -31.744 1.00 83.75 652 SER A CA 1
ATOM 5222 C C . SER A 1 652 ? 35.714 7.086 -30.595 1.00 83.75 652 SER A C 1
ATOM 5224 O O . SER A 1 652 ? 36.715 6.784 -29.942 1.00 83.75 652 SER A O 1
ATOM 5226 N N . LYS A 1 653 ? 34.934 8.124 -30.269 1.00 80.75 653 LYS A N 1
ATOM 5227 C CA . LYS A 1 653 ? 35.182 9.034 -29.141 1.00 80.75 653 LYS A CA 1
ATOM 5228 C C . LYS A 1 653 ? 34.961 8.378 -27.782 1.00 80.75 653 LYS A C 1
ATOM 5230 O O . LYS A 1 653 ? 35.654 8.706 -26.825 1.00 80.75 653 LYS A O 1
ATOM 5235 N N . LEU A 1 654 ? 34.006 7.456 -27.683 1.00 86.75 654 LEU A N 1
ATOM 5236 C CA . LEU A 1 654 ? 33.781 6.704 -26.448 1.00 86.75 654 LEU A CA 1
ATOM 5237 C C . LEU A 1 654 ? 34.935 5.730 -26.188 1.00 86.75 654 LEU A C 1
ATOM 5239 O O . LEU A 1 654 ? 35.465 5.695 -25.080 1.00 86.75 654 LEU A O 1
ATOM 5243 N N . LYS A 1 655 ? 35.397 5.022 -27.226 1.00 85.19 655 LYS A N 1
ATOM 5244 C CA . LYS A 1 655 ? 36.547 4.107 -27.139 1.00 85.19 655 LYS A CA 1
ATOM 5245 C C . LYS A 1 655 ? 37.840 4.801 -26.713 1.00 85.19 655 LYS A C 1
ATOM 5247 O O . LYS A 1 655 ? 38.600 4.244 -25.928 1.00 85.19 655 LYS A O 1
ATOM 5252 N N . SER A 1 656 ? 38.094 6.026 -27.180 1.00 84.50 656 SER A N 1
ATOM 5253 C CA . SER A 1 656 ? 39.303 6.766 -26.781 1.00 84.50 656 SER A CA 1
ATOM 5254 C C . SER A 1 656 ? 39.299 7.186 -25.302 1.00 84.50 656 SER A C 1
ATOM 5256 O O . SER A 1 656 ? 40.365 7.391 -24.717 1.00 84.50 656 SER A O 1
ATOM 5258 N N . LYS A 1 657 ? 38.118 7.277 -24.673 1.00 86.75 657 LYS A N 1
ATOM 5259 C CA . LYS A 1 657 ? 37.946 7.585 -23.243 1.00 86.75 657 LYS A CA 1
ATOM 5260 C C . LYS A 1 657 ? 37.822 6.341 -22.362 1.00 86.75 657 LYS A C 1
ATOM 5262 O O . LYS A 1 657 ? 38.242 6.393 -21.206 1.00 86.75 657 LYS A O 1
ATOM 5267 N N . GLU A 1 658 ? 37.304 5.237 -22.904 1.00 89.31 658 GLU A N 1
ATOM 5268 C CA . GLU A 1 658 ? 37.079 3.964 -22.206 1.00 89.31 658 GLU A CA 1
ATOM 5269 C C . GLU A 1 658 ? 38.316 3.514 -21.424 1.00 89.31 658 GLU A C 1
ATOM 5271 O O . GLU A 1 658 ? 38.229 3.299 -20.216 1.00 89.31 658 GLU A O 1
ATOM 5276 N N . LYS A 1 659 ? 39.487 3.478 -22.077 1.00 87.25 659 LYS A N 1
ATOM 5277 C CA . LYS A 1 659 ? 40.745 3.051 -21.445 1.00 87.25 659 LYS A CA 1
ATOM 5278 C C . LYS A 1 659 ? 41.041 3.831 -20.158 1.00 87.25 659 LYS A C 1
ATOM 5280 O O . LYS A 1 659 ? 41.302 3.227 -19.123 1.00 87.25 659 LYS A O 1
ATOM 5285 N N . LYS A 1 660 ? 40.891 5.162 -20.191 1.00 89.56 660 LYS A N 1
ATOM 5286 C CA . LYS A 1 660 ? 41.115 6.036 -19.025 1.00 89.56 660 LYS A CA 1
ATOM 5287 C C . LYS A 1 660 ? 40.098 5.793 -17.909 1.00 89.56 660 LYS A C 1
ATOM 5289 O O . LYS A 1 660 ? 40.419 5.942 -16.732 1.00 89.56 660 LYS A O 1
ATOM 5294 N N . TRP A 1 661 ? 38.849 5.475 -18.245 1.00 92.31 661 TRP A N 1
ATOM 5295 C CA . TRP A 1 661 ? 37.836 5.161 -17.236 1.00 92.31 661 TRP A CA 1
ATOM 5296 C C . TRP A 1 661 ? 38.098 3.826 -16.555 1.00 92.31 661 TRP A C 1
ATOM 5298 O O . TRP A 1 661 ? 37.962 3.755 -15.334 1.00 92.31 661 TRP A O 1
ATOM 5308 N N . ILE A 1 662 ? 38.480 2.813 -17.335 1.00 87.31 662 ILE A N 1
ATOM 5309 C CA . ILE A 1 662 ? 38.839 1.483 -16.843 1.00 87.31 662 ILE A CA 1
ATOM 5310 C C . ILE A 1 662 ? 40.080 1.572 -15.951 1.00 87.31 662 ILE A C 1
ATOM 5312 O O . ILE A 1 662 ? 40.054 1.050 -14.840 1.00 87.31 662 ILE A O 1
ATOM 5316 N N . GLU A 1 663 ? 41.126 2.287 -16.375 1.00 87.56 663 GLU A N 1
ATOM 5317 C CA . GLU A 1 663 ? 42.334 2.526 -15.569 1.00 87.56 663 GLU A CA 1
ATOM 5318 C C . GLU A 1 663 ? 41.988 3.150 -14.212 1.00 87.56 663 GLU A C 1
ATOM 5320 O O . GLU A 1 663 ? 42.373 2.610 -13.179 1.00 87.56 663 GLU A O 1
ATOM 5325 N N . LYS A 1 664 ? 41.156 4.201 -14.186 1.00 85.88 664 LYS A N 1
ATOM 5326 C CA . LYS A 1 664 ? 40.710 4.827 -12.927 1.00 85.88 664 LYS A CA 1
ATOM 5327 C C . LYS A 1 664 ? 39.948 3.873 -12.006 1.00 85.88 664 LYS A C 1
ATOM 5329 O O . LYS A 1 664 ? 40.079 3.972 -10.789 1.00 85.88 664 LYS A O 1
ATOM 5334 N N . ILE A 1 665 ? 39.117 2.986 -12.555 1.00 80.25 665 ILE A N 1
ATOM 5335 C CA . ILE A 1 665 ? 38.398 1.983 -11.753 1.00 80.25 665 ILE A CA 1
ATOM 5336 C C . ILE A 1 665 ? 39.390 0.952 -11.197 1.00 80.25 665 ILE A C 1
ATOM 5338 O O . ILE A 1 665 ? 39.376 0.675 -9.998 1.00 80.25 665 ILE A O 1
ATOM 5342 N N . LYS A 1 666 ? 40.315 0.455 -12.028 1.00 82.19 666 LYS A N 1
ATOM 5343 C CA . LYS A 1 666 ? 41.356 -0.500 -11.616 1.00 82.19 666 LYS A CA 1
ATOM 5344 C C . LYS A 1 666 ? 42.304 0.086 -10.562 1.00 82.19 666 LYS A C 1
ATOM 5346 O O . LYS A 1 666 ? 42.659 -0.611 -9.617 1.00 82.19 666 LYS A O 1
ATOM 5351 N N . GLU A 1 667 ? 42.663 1.364 -10.664 1.00 81.69 667 GLU A N 1
ATOM 5352 C CA . GLU A 1 667 ? 43.458 2.072 -9.650 1.00 81.69 667 GLU A CA 1
ATOM 5353 C C . GLU A 1 667 ? 42.741 2.153 -8.299 1.00 81.69 667 GLU A C 1
ATOM 5355 O O . GLU A 1 667 ? 43.357 1.881 -7.268 1.00 81.69 667 GLU A O 1
ATOM 5360 N N . LYS A 1 668 ? 41.438 2.480 -8.288 1.00 74.44 668 LYS A N 1
ATOM 5361 C CA . LYS A 1 668 ? 40.625 2.462 -7.059 1.00 74.44 668 LYS A CA 1
ATOM 5362 C C . LYS A 1 668 ? 40.620 1.067 -6.427 1.00 74.44 668 LYS A C 1
ATOM 5364 O O . LYS A 1 668 ? 40.861 0.937 -5.231 1.00 74.44 668 LYS A O 1
ATOM 5369 N N . ARG A 1 669 ? 40.420 0.027 -7.243 1.00 68.50 669 ARG A N 1
ATOM 5370 C CA . ARG A 1 669 ? 40.426 -1.379 -6.811 1.00 68.50 669 ARG A CA 1
ATOM 5371 C C . ARG A 1 669 ? 41.771 -1.802 -6.211 1.00 68.50 669 ARG A C 1
ATOM 5373 O O . ARG A 1 669 ? 41.796 -2.455 -5.171 1.00 68.50 669 ARG A O 1
ATOM 5380 N N . LYS A 1 670 ? 42.886 -1.401 -6.831 1.00 71.50 670 LYS A N 1
ATOM 5381 C CA . LYS A 1 670 ? 44.242 -1.689 -6.341 1.00 71.50 670 LYS A CA 1
ATOM 5382 C C . LYS A 1 670 ? 44.514 -1.014 -4.994 1.00 71.50 670 LYS A C 1
ATOM 5384 O O . LYS A 1 670 ? 44.893 -1.706 -4.051 1.00 71.50 670 LYS A O 1
ATOM 5389 N N . LYS A 1 671 ? 44.241 0.292 -4.876 1.00 67.19 671 LYS A N 1
ATOM 5390 C CA . LYS A 1 671 ? 44.399 1.036 -3.611 1.00 67.19 671 LYS A CA 1
ATOM 5391 C C . LYS A 1 671 ? 43.617 0.386 -2.471 1.00 67.19 671 LYS A C 1
ATOM 5393 O O . LYS A 1 671 ? 44.140 0.240 -1.376 1.00 67.19 671 LYS A O 1
ATOM 5398 N N . PHE A 1 672 ? 42.401 -0.072 -2.751 1.00 57.69 672 PHE A N 1
ATOM 5399 C CA . PHE A 1 672 ? 41.577 -0.776 -1.774 1.00 57.69 672 PHE A CA 1
ATOM 5400 C C . PHE A 1 672 ? 42.187 -2.118 -1.331 1.00 57.69 672 PHE A C 1
ATOM 5402 O O . PHE A 1 672 ? 42.287 -2.386 -0.135 1.00 57.69 672 PHE A O 1
ATOM 5409 N N . SER A 1 673 ? 42.658 -2.943 -2.276 1.00 56.78 673 SER A N 1
ATOM 5410 C CA . SER A 1 673 ? 43.315 -4.220 -1.947 1.00 56.78 673 SER A CA 1
ATOM 5411 C C . SER A 1 673 ? 44.584 -4.040 -1.105 1.00 56.78 673 SER A C 1
ATOM 5413 O O . SER A 1 673 ? 44.840 -4.827 -0.194 1.00 56.78 673 SER A O 1
ATOM 5415 N N . GLU A 1 674 ? 45.341 -2.968 -1.355 1.00 57.12 674 GLU A N 1
ATOM 5416 C CA . GLU A 1 674 ? 46.531 -2.618 -0.579 1.00 57.12 674 GLU A CA 1
ATOM 5417 C C . GLU A 1 674 ? 46.158 -2.165 0.842 1.00 57.12 674 GLU A C 1
ATOM 5419 O O . GLU A 1 674 ? 46.790 -2.606 1.801 1.00 57.12 674 GLU A O 1
ATOM 5424 N N . THR A 1 675 ? 45.098 -1.365 1.005 1.00 51.44 675 THR A N 1
ATOM 5425 C CA . THR A 1 675 ? 44.573 -0.965 2.324 1.00 51.44 675 THR A CA 1
ATOM 5426 C C . THR A 1 675 ? 44.082 -2.161 3.150 1.00 51.44 675 THR A C 1
ATOM 5428 O O . THR A 1 675 ? 44.386 -2.241 4.338 1.00 51.44 675 THR A O 1
ATOM 5431 N N . LEU A 1 676 ? 43.395 -3.130 2.535 1.00 45.38 676 LEU A N 1
ATOM 5432 C CA . LEU A 1 676 ? 42.954 -4.356 3.217 1.00 45.38 676 LEU A CA 1
ATOM 5433 C C . LEU A 1 676 ? 44.130 -5.232 3.668 1.00 45.38 676 LEU A C 1
ATOM 5435 O O . LEU A 1 676 ? 44.150 -5.701 4.802 1.00 45.38 676 LEU A O 1
ATOM 5439 N N . SER A 1 677 ? 45.148 -5.402 2.817 1.00 48.69 677 SER A N 1
ATOM 5440 C CA . SER A 1 677 ? 46.347 -6.185 3.163 1.00 48.69 677 SER A CA 1
ATOM 5441 C C . SER A 1 677 ? 47.150 -5.598 4.334 1.00 48.69 677 SER A C 1
ATOM 5443 O O . SER A 1 677 ? 47.823 -6.339 5.044 1.00 48.69 677 SER A O 1
ATOM 5445 N N . LYS A 1 678 ? 47.050 -4.281 4.566 1.00 44.06 678 LYS A N 1
ATOM 5446 C CA . LYS A 1 678 ? 47.700 -3.578 5.683 1.00 44.06 678 LYS A CA 1
ATOM 5447 C C . LYS A 1 678 ? 46.918 -3.641 6.998 1.00 44.06 678 LYS A C 1
ATOM 5449 O O . LYS A 1 678 ? 47.537 -3.521 8.049 1.00 44.06 678 LYS A O 1
ATOM 5454 N N . ASN A 1 679 ? 45.599 -3.834 6.948 1.00 38.47 679 ASN A N 1
ATOM 5455 C CA . ASN A 1 679 ? 44.726 -3.787 8.128 1.00 38.47 679 ASN A CA 1
ATOM 5456 C C . ASN A 1 679 ? 44.362 -5.164 8.713 1.00 38.47 679 ASN A C 1
ATOM 5458 O O . ASN A 1 679 ? 43.711 -5.208 9.752 1.00 38.47 679 ASN A O 1
ATOM 5462 N N . GLY A 1 680 ? 44.811 -6.266 8.100 1.00 35.34 680 GLY A N 1
ATOM 5463 C CA . GLY A 1 680 ? 44.933 -7.581 8.746 1.00 35.34 680 GLY A CA 1
ATOM 5464 C C . GLY A 1 680 ? 43.672 -8.232 9.333 1.00 35.34 680 GLY A C 1
ATOM 5465 O O . GLY A 1 680 ? 43.835 -9.178 10.095 1.00 35.34 680 GLY A O 1
ATOM 5466 N N . ASN A 1 681 ? 42.460 -7.774 9.006 1.00 30.45 681 ASN A N 1
ATOM 5467 C CA . ASN A 1 681 ? 41.191 -8.356 9.468 1.00 30.45 681 ASN A CA 1
ATOM 5468 C C . ASN A 1 681 ? 40.153 -8.405 8.349 1.00 30.45 681 ASN A C 1
ATOM 5470 O O . ASN A 1 681 ? 39.928 -7.345 7.717 1.00 30.45 681 ASN A O 1
#